Protein AF-A0ABD4KVL2-F1 (afdb_monomer_lite)

Structure (mmCIF, N/CA/C/O backbone):
data_AF-A0ABD4KVL2-F1
#
_entry.id   AF-A0ABD4KVL2-F1
#
loop_
_atom_site.group_PDB
_atom_site.id
_atom_site.type_symbol
_atom_site.label_atom_id
_atom_site.label_alt_id
_atom_site.label_comp_id
_atom_site.label_asym_id
_atom_site.label_entity_id
_atom_site.label_seq_id
_atom_site.pdbx_PDB_ins_code
_atom_site.Cartn_x
_atom_site.Cartn_y
_atom_site.Cartn_z
_atom_site.occupancy
_atom_site.B_iso_or_equiv
_atom_site.auth_seq_id
_atom_site.auth_comp_id
_atom_site.auth_asym_id
_atom_site.auth_atom_id
_atom_site.pdbx_PDB_model_num
ATOM 1 N N . MET A 1 1 ? -10.408 48.668 -53.220 1.00 40.28 1 MET A N 1
ATOM 2 C CA . MET A 1 1 ? -10.417 47.222 -53.522 1.00 40.28 1 MET A CA 1
ATOM 3 C C . MET A 1 1 ? -8.979 46.794 -53.749 1.00 40.28 1 MET A C 1
ATOM 5 O O . MET A 1 1 ? -8.400 47.205 -54.739 1.00 40.28 1 MET A O 1
ATOM 9 N N . LYS A 1 2 ? -8.361 46.099 -52.788 1.00 36.41 2 LYS A N 1
ATOM 10 C CA . LYS A 1 2 ? -7.059 45.451 -52.991 1.00 36.41 2 LYS A CA 1
ATOM 11 C C . LYS A 1 2 ? -7.336 43.963 -53.120 1.00 36.41 2 LYS A C 1
ATOM 13 O O . LYS A 1 2 ? -7.970 43.398 -52.228 1.00 36.41 2 LYS A O 1
ATOM 18 N N . ASP A 1 3 ? -6.934 43.401 -54.252 1.00 40.25 3 ASP A N 1
ATOM 19 C CA . ASP A 1 3 ? -7.130 42.008 -54.626 1.00 40.25 3 ASP A CA 1
ATOM 20 C C . ASP A 1 3 ? -6.693 41.076 -53.499 1.00 40.25 3 ASP A C 1
ATOM 22 O O . ASP A 1 3 ? -5.506 40.916 -53.206 1.00 40.25 3 ASP A O 1
ATOM 26 N N . LYS A 1 4 ? -7.679 40.466 -52.835 1.00 41.81 4 LYS A N 1
ATOM 27 C CA . LYS A 1 4 ? -7.429 39.326 -51.962 1.00 41.81 4 LYS A CA 1
ATOM 28 C C . LYS A 1 4 ? -6.993 38.189 -52.870 1.00 41.81 4 LYS A C 1
ATOM 30 O O . LYS A 1 4 ? -7.798 37.653 -53.629 1.00 41.81 4 LYS A O 1
ATOM 35 N N . ASN A 1 5 ? -5.704 37.883 -52.796 1.00 44.03 5 ASN A N 1
ATOM 36 C CA . ASN A 1 5 ? -5.061 36.757 -53.447 1.00 44.03 5 ASN A CA 1
ATOM 37 C C . ASN A 1 5 ? -5.978 35.523 -53.327 1.00 44.03 5 ASN A C 1
ATOM 39 O O . ASN A 1 5 ? -6.292 35.088 -52.215 1.00 44.03 5 ASN A O 1
ATOM 43 N N . LYS A 1 6 ? -6.470 35.004 -54.462 1.00 45.00 6 LYS A N 1
ATOM 44 C CA . LYS A 1 6 ? -7.486 33.929 -54.530 1.00 45.00 6 LYS A CA 1
ATOM 45 C C . LYS A 1 6 ? -7.028 32.597 -53.908 1.00 45.00 6 LYS A C 1
ATOM 47 O O . LYS A 1 6 ? -7.832 31.680 -53.804 1.00 45.00 6 LYS A O 1
ATOM 52 N N . ASN A 1 7 ? -5.788 32.530 -53.427 1.00 45.75 7 ASN A N 1
ATOM 53 C CA . ASN A 1 7 ? -5.167 31.354 -52.823 1.00 45.75 7 ASN A CA 1
ATOM 54 C C . ASN A 1 7 ? -5.119 31.386 -51.282 1.00 45.75 7 ASN A C 1
ATOM 56 O O . ASN A 1 7 ? -4.574 30.475 -50.674 1.00 45.75 7 ASN A O 1
ATOM 60 N N . TRP A 1 8 ? -5.707 32.380 -50.606 1.00 49.72 8 TRP A N 1
ATOM 61 C CA . TRP A 1 8 ? -5.653 32.406 -49.131 1.00 49.72 8 TRP A CA 1
ATOM 62 C C . TRP A 1 8 ? -6.393 31.222 -48.474 1.00 49.72 8 TRP A C 1
ATOM 64 O O . TRP A 1 8 ? -6.083 30.843 -47.352 1.00 49.72 8 TRP A O 1
ATOM 74 N N . LEU A 1 9 ? -7.358 30.618 -49.179 1.00 40.53 9 LEU A N 1
ATOM 75 C CA . LEU A 1 9 ? -8.073 29.415 -48.739 1.00 40.53 9 LEU A CA 1
ATOM 76 C C . LEU A 1 9 ? -7.279 28.118 -48.970 1.00 40.53 9 LEU A C 1
ATOM 78 O O . LEU A 1 9 ? -7.501 27.155 -48.241 1.00 40.53 9 LEU A O 1
ATOM 82 N N . SER A 1 10 ? -6.344 28.076 -49.930 1.00 48.00 10 SER A N 1
ATOM 83 C CA . SER A 1 10 ? -5.487 26.896 -50.138 1.00 48.00 10 SER A CA 1
ATOM 84 C C . SER A 1 10 ? -4.435 26.733 -49.040 1.00 48.00 10 SER A C 1
ATOM 86 O O . SER A 1 10 ? -4.035 25.609 -48.758 1.00 48.00 10 SER A O 1
ATOM 88 N N . ASP A 1 11 ? -4.066 27.816 -48.351 1.00 47.06 11 ASP A N 1
ATOM 89 C CA . ASP A 1 11 ? -3.143 27.775 -47.206 1.00 47.06 11 ASP A CA 1
ATOM 90 C C . ASP A 1 11 ? -3.775 27.135 -45.950 1.00 47.06 11 ASP A C 1
ATOM 92 O O . ASP A 1 11 ? -3.063 26.697 -45.046 1.00 47.06 11 ASP A O 1
ATOM 96 N N . TYR A 1 12 ? -5.112 27.050 -45.905 1.00 44.47 12 TYR A N 1
ATOM 97 C CA . TYR A 1 12 ? -5.891 26.396 -44.844 1.00 44.47 12 TYR A CA 1
ATOM 98 C C . TYR A 1 12 ? -6.388 24.995 -45.222 1.00 44.47 12 TYR A C 1
ATOM 100 O O . TYR A 1 12 ? -7.012 24.324 -44.394 1.00 44.47 12 TYR A O 1
ATOM 108 N N . ALA A 1 13 ? -6.127 24.531 -46.448 1.00 35.69 13 ALA A N 1
ATOM 109 C CA . ALA A 1 13 ? -6.418 23.154 -46.805 1.00 35.69 13 ALA A CA 1
ATOM 110 C C . ALA A 1 13 ? -5.503 22.227 -45.979 1.00 35.69 13 ALA A C 1
ATOM 112 O O . ALA A 1 13 ? -4.292 22.468 -45.920 1.00 35.69 13 ALA A O 1
ATOM 113 N N . PRO A 1 14 ? -6.028 21.172 -45.322 1.00 39.22 14 PRO A N 1
ATOM 114 C CA . PRO A 1 14 ? -5.172 20.133 -44.764 1.00 39.22 14 PRO A CA 1
ATOM 115 C C . PRO A 1 14 ? -4.263 19.653 -45.891 1.00 39.22 14 PRO A C 1
ATOM 117 O O . PRO A 1 14 ? -4.769 19.328 -46.965 1.00 39.22 14 PRO A O 1
ATOM 120 N N . ALA A 1 15 ? -2.945 19.710 -45.656 1.00 41.28 15 ALA A N 1
ATOM 121 C CA . ALA A 1 15 ? -1.918 19.399 -46.646 1.00 41.28 15 ALA A CA 1
ATOM 122 C C . ALA A 1 15 ? -2.382 18.230 -47.513 1.00 41.28 15 ALA A C 1
ATOM 124 O O . ALA A 1 15 ? -2.707 17.179 -46.951 1.00 41.28 15 ALA A O 1
ATOM 125 N N . GLU A 1 16 ? -2.463 18.462 -48.831 1.00 36.56 16 GLU A N 1
ATOM 126 C CA . GLU A 1 16 ? -2.794 17.446 -49.828 1.00 36.56 16 GLU A CA 1
ATOM 127 C C . GLU A 1 16 ? -2.220 16.115 -49.365 1.00 36.56 16 GLU A C 1
ATOM 129 O O . GLU A 1 16 ? -1.016 16.022 -49.095 1.00 36.56 16 GLU A O 1
ATOM 134 N N . ILE A 1 17 ? -3.110 15.132 -49.183 1.00 43.25 17 ILE A N 1
ATOM 135 C CA . ILE A 1 17 ? -2.768 13.752 -48.847 1.00 43.25 17 ILE A CA 1
ATOM 136 C C . ILE A 1 17 ? -1.570 13.415 -49.718 1.00 43.25 17 ILE A C 1
ATOM 138 O O . ILE A 1 17 ? -1.704 13.396 -50.943 1.00 43.25 17 ILE A O 1
ATOM 142 N N . ALA A 1 18 ? -0.395 13.284 -49.091 1.00 40.66 18 ALA A N 1
ATOM 143 C CA . ALA A 1 18 ? 0.851 13.133 -49.820 1.00 40.66 18 ALA A CA 1
ATOM 144 C C . ALA A 1 18 ? 0.616 12.034 -50.859 1.00 40.66 18 ALA A C 1
ATOM 146 O O . ALA A 1 18 ? 0.200 10.943 -50.453 1.00 40.66 18 ALA A O 1
ATOM 147 N N . PRO A 1 19 ? 0.789 12.302 -52.170 1.00 41.38 19 PRO A N 1
ATOM 148 C CA . PRO A 1 19 ? 0.577 11.266 -53.161 1.00 41.38 19 PRO A CA 1
ATOM 149 C C . PRO A 1 19 ? 1.450 10.095 -52.733 1.00 41.38 19 PRO A C 1
ATOM 151 O O . PRO A 1 19 ? 2.642 10.286 -52.463 1.00 41.38 19 PRO A O 1
ATOM 154 N N . LEU A 1 20 ? 0.821 8.928 -52.558 1.00 45.50 20 LEU A N 1
ATOM 155 C CA . LEU A 1 20 ? 1.486 7.664 -52.275 1.00 45.50 20 LEU A CA 1
ATOM 156 C C . LEU A 1 20 ? 2.546 7.489 -53.356 1.00 45.50 20 LEU A C 1
ATOM 158 O O . LEU A 1 20 ? 2.253 7.055 -54.466 1.00 45.50 20 LEU A O 1
ATOM 162 N N . ASN A 1 21 ? 3.769 7.922 -53.057 1.00 49.47 21 ASN A N 1
ATOM 163 C CA . ASN A 1 21 ? 4.871 7.803 -53.987 1.00 49.47 21 ASN A CA 1
ATOM 164 C C . ASN A 1 21 ? 5.046 6.298 -54.196 1.00 49.47 21 ASN A C 1
ATOM 166 O O . ASN A 1 21 ? 5.280 5.565 -53.225 1.00 49.47 21 ASN A O 1
ATOM 170 N N . SER A 1 22 ? 4.871 5.838 -55.434 1.00 60.34 22 SER A N 1
ATOM 171 C CA . SER A 1 22 ? 4.988 4.424 -55.802 1.00 60.34 22 SER A CA 1
ATOM 172 C C . SER A 1 22 ? 6.395 3.878 -55.550 1.00 60.34 22 SER A C 1
ATOM 174 O O . SER A 1 22 ? 6.565 2.671 -55.438 1.00 60.34 22 SER A O 1
ATOM 176 N N . ASP A 1 23 ? 7.386 4.761 -55.398 1.00 78.19 23 ASP A N 1
ATOM 177 C CA . ASP A 1 23 ? 8.766 4.424 -55.058 1.00 78.19 23 ASP A CA 1
ATOM 178 C C . ASP A 1 23 ? 8.868 3.755 -53.671 1.00 78.19 23 ASP A C 1
ATOM 180 O O . ASP A 1 23 ? 8.728 4.450 -52.660 1.00 78.19 23 ASP A O 1
ATOM 184 N N . PRO A 1 24 ? 9.169 2.447 -53.570 1.00 80.94 24 PRO A N 1
ATOM 185 C CA . PRO A 1 24 ? 9.245 1.725 -52.298 1.00 80.94 24 PRO A CA 1
ATOM 186 C C . PRO A 1 24 ? 10.409 2.170 -51.396 1.00 80.94 24 PRO A C 1
ATOM 188 O O . PRO A 1 24 ? 10.476 1.741 -50.247 1.00 80.94 24 PRO A O 1
ATOM 191 N N . THR A 1 25 ? 11.299 3.041 -51.879 1.00 86.56 25 THR A N 1
ATOM 192 C CA . THR A 1 25 ? 12.547 3.424 -51.202 1.00 86.56 25 THR A CA 1
ATOM 193 C C . THR A 1 25 ? 12.497 4.804 -50.545 1.00 86.56 25 THR A C 1
ATOM 195 O O . THR A 1 25 ? 13.393 5.154 -49.774 1.00 86.56 25 THR A O 1
ATOM 198 N N . THR A 1 26 ? 11.429 5.572 -50.785 1.00 88.50 26 THR A N 1
ATOM 199 C CA . THR A 1 26 ? 11.262 6.921 -50.234 1.00 88.50 26 THR A CA 1
ATOM 200 C C . THR A 1 26 ? 9.885 7.108 -49.600 1.00 88.50 26 THR A C 1
ATOM 202 O O . THR A 1 26 ? 8.859 6.766 -50.190 1.00 88.50 26 THR A O 1
ATOM 205 N N . ALA A 1 27 ? 9.842 7.721 -48.414 1.00 87.44 27 ALA A N 1
ATOM 206 C CA . ALA A 1 27 ? 8.618 8.185 -47.761 1.00 87.44 27 ALA A CA 1
ATOM 207 C C . ALA A 1 27 ? 8.634 9.710 -47.584 1.00 87.44 27 ALA A C 1
ATOM 209 O O . ALA A 1 27 ? 9.596 10.272 -47.062 1.00 87.44 27 ALA A O 1
ATOM 210 N N . ARG A 1 28 ? 7.541 10.374 -47.981 1.00 85.56 28 ARG A N 1
ATOM 211 C CA . ARG A 1 28 ? 7.316 11.810 -47.749 1.00 85.56 28 ARG A CA 1
ATOM 212 C C . ARG A 1 28 ? 6.585 11.983 -46.420 1.00 85.56 28 ARG A C 1
ATOM 214 O O . ARG A 1 28 ? 5.489 11.454 -46.251 1.00 85.56 28 ARG A O 1
ATOM 221 N N . ILE A 1 29 ? 7.179 12.707 -45.478 1.00 83.62 29 ILE A N 1
ATOM 222 C CA . ILE A 1 29 ? 6.682 12.834 -44.105 1.00 83.62 29 ILE A CA 1
ATOM 223 C C . ILE A 1 29 ? 6.407 14.303 -43.803 1.00 83.62 29 ILE A C 1
ATOM 225 O O . ILE A 1 29 ? 7.317 15.129 -43.781 1.00 83.62 29 ILE A O 1
ATOM 229 N N . SER A 1 30 ? 5.147 14.635 -43.524 1.00 79.38 30 SER A N 1
ATOM 230 C CA . SER A 1 30 ? 4.781 15.973 -43.056 1.00 79.38 30 SER A CA 1
ATOM 231 C C . SER A 1 30 ? 5.155 16.144 -41.579 1.00 79.38 30 SER A C 1
ATOM 233 O O . SER A 1 30 ? 4.677 15.406 -40.714 1.00 79.38 30 SER A O 1
ATOM 235 N N . ILE A 1 31 ? 5.985 17.140 -41.285 1.00 79.62 31 ILE A N 1
ATOM 236 C CA . ILE A 1 31 ? 6.441 17.532 -39.948 1.00 79.62 31 ILE A CA 1
ATOM 237 C C . ILE A 1 31 ? 6.128 19.009 -39.683 1.00 79.62 31 ILE A C 1
ATOM 239 O O . ILE A 1 31 ? 5.823 19.759 -40.603 1.00 79.62 31 ILE A O 1
ATOM 243 N N . LEU A 1 32 ? 6.229 19.464 -38.433 1.00 77.75 32 LEU A N 1
ATOM 244 C CA . LEU A 1 32 ? 6.150 20.896 -38.112 1.00 77.75 32 LEU A CA 1
ATOM 245 C C . LEU A 1 32 ? 7.539 21.542 -38.133 1.00 77.75 32 LEU A C 1
ATOM 247 O O . LEU A 1 32 ? 8.518 20.978 -37.631 1.00 77.75 32 LEU A O 1
ATOM 251 N N . SER A 1 33 ? 7.605 22.752 -38.683 1.00 71.38 33 SER A N 1
ATOM 252 C CA . SER A 1 33 ? 8.800 23.592 -38.668 1.00 71.38 33 SER A CA 1
ATOM 253 C C . SER A 1 33 ? 9.240 23.941 -37.241 1.00 71.38 33 SER A C 1
ATOM 255 O O . SER A 1 33 ? 8.451 23.988 -36.293 1.00 71.38 33 SER A O 1
ATOM 257 N N . SER A 1 34 ? 10.541 24.165 -37.079 1.00 62.38 34 SER A N 1
ATOM 258 C CA . SER A 1 34 ? 11.163 24.533 -35.808 1.00 62.38 34 SER A CA 1
ATOM 259 C C . SER A 1 34 ? 11.034 26.037 -35.543 1.00 62.38 34 SER A C 1
ATOM 261 O O . SER A 1 34 ? 12.018 26.762 -35.653 1.00 62.38 34 SER A O 1
ATOM 263 N N . HIS A 1 35 ? 9.831 26.501 -35.204 1.00 68.88 35 HIS A N 1
ATOM 264 C CA . HIS A 1 35 ? 9.608 27.849 -34.665 1.00 68.88 35 HIS A CA 1
ATOM 265 C C . HIS A 1 35 ? 9.367 27.790 -33.149 1.00 68.88 35 HIS A C 1
ATOM 267 O O . HIS A 1 35 ? 8.830 26.803 -32.631 1.00 68.88 35 HIS A O 1
ATOM 273 N N . SER A 1 36 ? 9.812 28.829 -32.432 1.00 56.66 36 SER A N 1
ATOM 274 C CA . SER A 1 36 ? 9.746 28.919 -30.965 1.00 56.66 36 SER A CA 1
ATOM 275 C C . SER A 1 36 ? 8.317 29.113 -30.454 1.00 56.66 36 SER A C 1
ATOM 277 O O . SER A 1 36 ? 7.959 28.557 -29.416 1.00 56.66 36 SER A O 1
ATOM 279 N N . ARG A 1 37 ? 7.482 29.841 -31.200 1.00 57.03 37 ARG A N 1
ATOM 280 C CA . ARG A 1 37 ? 6.054 30.019 -30.918 1.00 57.03 37 ARG A CA 1
ATOM 281 C C . ARG A 1 37 ? 5.233 28.984 -31.678 1.00 57.03 37 ARG A C 1
ATOM 283 O O . ARG A 1 37 ? 5.573 28.607 -32.794 1.00 57.03 37 ARG A O 1
ATOM 290 N N . ILE A 1 38 ? 4.163 28.497 -31.050 1.00 60.09 38 ILE A N 1
ATOM 291 C CA . ILE A 1 38 ? 3.288 27.459 -31.620 1.00 60.09 38 ILE A CA 1
ATOM 292 C C . ILE A 1 38 ? 2.545 27.985 -32.856 1.00 60.09 38 ILE A C 1
ATOM 294 O O . ILE A 1 38 ? 2.398 27.244 -33.822 1.00 60.09 38 ILE A O 1
ATOM 298 N N . GLU A 1 39 ? 2.156 29.260 -32.835 1.00 63.53 39 GLU A N 1
ATOM 299 C CA . GLU A 1 39 ? 1.410 29.949 -33.899 1.00 63.53 39 GLU A CA 1
ATOM 300 C C . GLU A 1 39 ? 2.209 30.085 -35.207 1.00 63.53 39 GLU A C 1
ATOM 302 O O . GLU A 1 39 ? 1.628 30.069 -36.286 1.00 63.53 39 GLU A O 1
ATOM 307 N N . ASP A 1 40 ? 3.543 30.107 -35.124 1.00 62.12 40 ASP A N 1
ATOM 308 C CA . ASP A 1 40 ? 4.442 30.262 -36.276 1.00 62.12 40 ASP A CA 1
ATOM 309 C C . ASP A 1 40 ? 4.846 28.9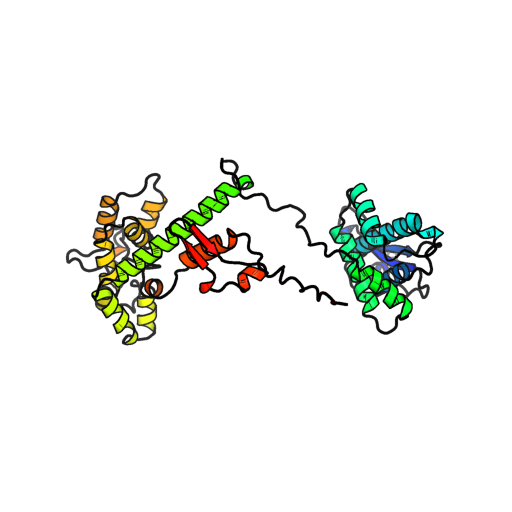11 -36.908 1.00 62.12 40 ASP A C 1
ATOM 311 O O . ASP A 1 40 ? 5.628 28.849 -37.864 1.00 62.12 40 ASP A O 1
ATOM 315 N N . LYS A 1 41 ? 4.367 27.780 -36.368 1.00 68.38 41 LYS A N 1
ATOM 316 C CA . LYS A 1 41 ? 4.760 26.449 -36.850 1.00 68.38 41 LYS A CA 1
ATOM 317 C C . LYS A 1 41 ? 4.016 26.078 -38.130 1.00 68.38 41 LYS A C 1
ATOM 319 O O . LYS A 1 41 ? 2.917 25.541 -38.102 1.00 68.38 41 LYS A O 1
ATOM 324 N N . VAL A 1 42 ? 4.690 26.254 -39.260 1.00 72.06 42 VAL A N 1
ATOM 325 C CA . VAL A 1 42 ? 4.240 25.786 -40.581 1.00 72.06 42 VAL A CA 1
ATOM 326 C C . VAL A 1 42 ? 4.571 24.303 -40.794 1.00 72.06 42 VAL A C 1
ATOM 328 O O . VAL A 1 42 ? 5.638 23.842 -40.372 1.00 72.06 42 VAL A O 1
ATOM 331 N N . THR A 1 43 ? 3.692 23.565 -41.475 1.00 73.06 43 THR A N 1
ATOM 332 C CA . THR A 1 43 ? 3.939 22.186 -41.931 1.00 73.06 43 THR A CA 1
ATOM 333 C C . THR A 1 43 ? 5.014 22.161 -43.026 1.00 73.06 43 THR A C 1
ATOM 335 O O . THR A 1 43 ? 4.919 22.877 -44.016 1.00 73.06 43 THR A O 1
ATOM 338 N N . ARG A 1 44 ? 6.039 21.320 -42.867 1.00 77.75 44 ARG A N 1
ATOM 339 C CA . ARG A 1 44 ? 7.097 21.040 -43.851 1.00 77.75 44 ARG A CA 1
ATOM 340 C C . ARG A 1 44 ? 7.061 19.571 -44.246 1.00 77.75 44 ARG A C 1
ATOM 342 O O . ARG A 1 44 ? 6.679 18.733 -43.437 1.00 77.75 44 ARG A O 1
ATOM 349 N N . VAL A 1 45 ? 7.471 19.254 -45.468 1.00 80.19 45 VAL A N 1
ATOM 350 C CA . VAL A 1 45 ? 7.590 17.869 -45.938 1.00 80.19 45 VAL A CA 1
ATOM 351 C C . VAL A 1 45 ? 9.065 17.494 -45.974 1.00 80.19 45 VAL A C 1
ATOM 353 O O . VAL A 1 45 ? 9.838 18.129 -46.683 1.00 80.19 45 VAL A O 1
ATOM 356 N N . GLU A 1 46 ? 9.437 16.474 -45.209 1.00 83.94 46 GLU A N 1
ATOM 357 C CA . GLU A 1 46 ? 10.763 15.851 -45.233 1.00 83.94 46 GLU A CA 1
ATOM 358 C C . GLU A 1 46 ? 10.702 14.534 -46.009 1.00 83.94 46 GLU A C 1
ATOM 360 O O . GLU A 1 46 ? 9.674 13.850 -46.007 1.00 83.94 46 GLU A O 1
ATOM 365 N N . ASN A 1 47 ? 11.808 14.158 -46.648 1.00 87.19 47 ASN A N 1
ATOM 366 C CA . ASN A 1 47 ? 11.914 12.898 -47.380 1.00 87.19 47 ASN A CA 1
ATOM 367 C C . ASN A 1 47 ? 12.823 11.939 -46.611 1.00 87.19 47 ASN A C 1
ATOM 369 O O . ASN A 1 47 ? 14.012 12.199 -46.440 1.00 87.19 47 ASN A O 1
ATOM 373 N N . LEU A 1 48 ? 12.264 10.816 -46.165 1.00 90.38 48 LEU A N 1
ATOM 374 C CA . LEU A 1 48 ? 13.040 9.698 -45.643 1.00 90.38 48 LEU A CA 1
ATOM 375 C C . LEU A 1 48 ? 13.364 8.757 -46.804 1.00 90.38 48 LEU A C 1
ATOM 377 O O . LEU A 1 48 ? 12.462 8.097 -47.318 1.00 90.38 48 LEU A O 1
ATOM 381 N N . THR A 1 49 ? 14.633 8.693 -47.198 1.00 91.62 49 THR A N 1
ATOM 382 C CA . THR A 1 49 ? 15.107 7.876 -48.325 1.00 91.62 49 THR A CA 1
ATOM 383 C C . THR A 1 49 ? 16.076 6.806 -47.836 1.00 91.62 49 THR A C 1
ATOM 385 O O . THR A 1 49 ? 16.944 7.081 -47.003 1.00 91.62 49 THR A O 1
ATOM 388 N N . ILE A 1 50 ? 15.928 5.580 -48.342 1.00 90.38 50 ILE A N 1
ATOM 389 C CA . ILE A 1 50 ? 16.859 4.486 -48.049 1.00 90.38 50 ILE A CA 1
ATOM 390 C C . ILE A 1 50 ? 18.231 4.809 -48.670 1.00 90.38 50 ILE A C 1
ATOM 392 O O . ILE A 1 50 ? 18.290 5.206 -49.835 1.00 90.38 50 ILE A O 1
ATOM 396 N N . PRO A 1 51 ? 19.346 4.627 -47.939 1.00 90.94 51 PRO A N 1
ATOM 397 C CA . PRO A 1 51 ? 20.684 4.802 -48.496 1.00 90.94 51 PRO A CA 1
ATOM 398 C C . PRO A 1 51 ? 20.898 3.936 -49.752 1.00 90.94 51 PRO A C 1
ATOM 400 O O . PRO A 1 51 ? 20.507 2.767 -49.736 1.00 90.94 51 PRO A O 1
ATOM 403 N N . PRO A 1 52 ? 21.565 4.433 -50.815 1.00 88.19 52 PRO A N 1
ATOM 404 C CA . PRO A 1 52 ? 21.691 3.707 -52.086 1.00 88.19 52 PRO A CA 1
ATOM 405 C C . PRO A 1 52 ? 22.284 2.302 -51.948 1.00 88.19 52 PRO A C 1
ATOM 407 O O . PRO A 1 52 ? 21.883 1.377 -52.650 1.00 88.19 52 PRO A O 1
ATOM 410 N N . LYS A 1 53 ? 23.219 2.124 -51.007 1.00 88.81 53 LYS A N 1
ATOM 411 C CA . LYS A 1 53 ? 23.864 0.835 -50.741 1.00 88.81 53 LYS A CA 1
ATOM 412 C C . LYS A 1 53 ? 22.923 -0.193 -50.107 1.00 88.81 53 LYS A C 1
ATOM 414 O O . LYS A 1 53 ? 23.164 -1.386 -50.231 1.00 88.81 53 LYS A O 1
ATOM 419 N N . LEU A 1 54 ? 21.854 0.259 -49.454 1.00 87.12 54 LEU A N 1
ATOM 420 C CA . LEU A 1 54 ? 20.896 -0.555 -48.702 1.00 87.12 54 LEU A CA 1
ATOM 421 C C . LEU A 1 54 ? 19.497 -0.538 -49.328 1.00 87.12 54 LEU A C 1
ATOM 423 O O . LEU A 1 54 ? 18.525 -0.867 -48.657 1.00 87.12 54 LEU A O 1
ATOM 427 N N . ILE A 1 55 ? 19.378 -0.151 -50.600 1.00 87.69 55 ILE A N 1
ATOM 428 C CA . ILE A 1 55 ? 18.089 0.071 -51.272 1.00 87.69 55 ILE A CA 1
ATOM 429 C C . ILE A 1 55 ? 17.171 -1.164 -51.272 1.00 87.69 55 ILE A C 1
ATOM 431 O O . ILE A 1 55 ? 15.952 -1.026 -51.217 1.00 87.69 55 ILE A O 1
ATOM 435 N N . ASN A 1 56 ? 17.767 -2.360 -51.252 1.00 84.44 56 ASN A N 1
ATOM 436 C CA . ASN A 1 56 ? 17.071 -3.649 -51.205 1.00 84.44 56 ASN A CA 1
ATOM 437 C C . ASN A 1 56 ? 17.045 -4.271 -49.799 1.00 84.44 56 ASN A C 1
ATOM 439 O O . ASN A 1 56 ? 16.643 -5.421 -49.646 1.00 84.44 56 ASN A O 1
ATOM 443 N N . ASP A 1 57 ? 17.511 -3.561 -48.770 1.00 86.69 57 ASP A N 1
ATOM 444 C CA . ASP A 1 57 ? 17.566 -4.105 -47.419 1.00 86.69 57 ASP A CA 1
ATOM 445 C C . ASP A 1 57 ? 16.142 -4.250 -46.832 1.00 86.69 57 ASP A C 1
ATOM 447 O O . ASP A 1 57 ? 15.420 -3.250 -46.714 1.00 86.69 57 ASP A O 1
ATOM 451 N N . PRO A 1 58 ? 15.722 -5.463 -46.414 1.00 87.12 58 PRO A N 1
ATOM 452 C CA . PRO A 1 58 ? 14.353 -5.691 -45.945 1.00 87.12 58 PRO A CA 1
ATOM 453 C C . PRO A 1 58 ? 13.976 -4.904 -44.685 1.00 87.12 58 PRO A C 1
ATOM 455 O O . PRO A 1 58 ? 12.806 -4.571 -44.494 1.00 87.12 58 PRO A O 1
ATOM 458 N N . LEU A 1 59 ? 14.946 -4.572 -43.823 1.00 88.62 59 LEU A N 1
ATOM 459 C CA . LEU A 1 59 ? 14.707 -3.750 -42.637 1.00 88.62 59 LEU A CA 1
ATOM 460 C C . LEU A 1 59 ? 14.437 -2.295 -43.041 1.00 88.62 59 LEU A C 1
ATOM 462 O O . LEU A 1 59 ? 13.493 -1.684 -42.538 1.00 88.62 59 LEU A O 1
ATOM 466 N N . CYS A 1 60 ? 15.223 -1.750 -43.970 1.00 90.00 60 CYS A N 1
ATOM 467 C CA . CYS A 1 60 ? 15.009 -0.404 -44.501 1.00 90.00 60 CYS A CA 1
ATOM 468 C C . CYS A 1 60 ? 13.659 -0.279 -45.225 1.00 90.00 60 CYS A C 1
ATOM 470 O O . CYS A 1 60 ? 12.903 0.662 -44.962 1.00 90.00 60 CYS A O 1
ATOM 472 N N . LEU A 1 61 ? 13.317 -1.261 -46.064 1.00 90.00 61 LEU A N 1
ATOM 473 C CA . LEU A 1 61 ? 12.033 -1.324 -46.769 1.00 90.00 61 LEU A CA 1
ATOM 474 C C . LEU A 1 61 ? 10.845 -1.422 -45.802 1.00 90.00 61 LEU A C 1
ATOM 476 O O . LEU A 1 61 ? 9.824 -0.760 -46.009 1.00 90.00 61 LEU A O 1
ATOM 480 N N . ALA A 1 62 ? 10.979 -2.182 -44.711 1.00 89.75 62 ALA A N 1
ATOM 481 C CA . ALA A 1 62 ? 9.947 -2.278 -43.681 1.00 89.75 62 ALA A CA 1
ATOM 482 C C . ALA A 1 62 ? 9.675 -0.932 -42.993 1.00 89.75 62 ALA A C 1
ATOM 484 O O . ALA A 1 62 ? 8.521 -0.567 -42.762 1.00 89.75 62 ALA A O 1
ATOM 485 N N . LEU A 1 63 ? 10.729 -0.162 -42.707 1.00 92.12 63 LEU A N 1
ATOM 486 C CA . LEU A 1 63 ? 10.611 1.156 -42.080 1.00 92.12 63 LEU A CA 1
ATOM 487 C C . LEU A 1 63 ? 9.977 2.190 -43.020 1.00 92.12 63 LEU A C 1
ATOM 489 O O . LEU A 1 63 ? 9.102 2.940 -42.585 1.00 92.12 63 LEU A O 1
ATOM 493 N N . ILE A 1 64 ? 10.349 2.196 -44.306 1.00 92.69 64 ILE A N 1
ATOM 494 C CA . ILE A 1 64 ? 9.688 3.044 -45.311 1.00 92.69 64 ILE A CA 1
ATOM 495 C C . ILE A 1 64 ? 8.215 2.665 -45.471 1.00 92.69 64 ILE A C 1
ATOM 497 O O . ILE A 1 64 ? 7.359 3.549 -45.496 1.00 92.69 64 ILE A O 1
ATOM 501 N N . SER A 1 65 ? 7.906 1.367 -45.521 1.00 89.50 65 SER A N 1
ATOM 502 C CA . SER A 1 65 ? 6.527 0.875 -45.632 1.00 89.50 65 SER A CA 1
ATOM 503 C C . SER A 1 65 ? 5.674 1.329 -44.448 1.00 89.50 65 SER A C 1
ATOM 505 O O . SER A 1 65 ? 4.564 1.819 -44.642 1.00 89.50 65 SER A O 1
ATOM 507 N N . TYR A 1 66 ? 6.215 1.262 -43.227 1.00 91.81 66 TYR A N 1
ATOM 508 C CA . TYR A 1 66 ? 5.540 1.789 -42.042 1.00 91.81 66 TYR A CA 1
ATOM 509 C C . TYR A 1 66 ? 5.303 3.301 -42.140 1.00 91.81 66 TYR A C 1
ATOM 511 O O . TYR A 1 66 ? 4.206 3.759 -41.835 1.00 91.81 66 TYR A O 1
ATOM 519 N N . CYS A 1 67 ? 6.269 4.087 -42.621 1.00 90.19 67 CYS A N 1
ATOM 520 C CA . CYS A 1 67 ? 6.092 5.533 -42.810 1.00 90.19 67 CYS A CA 1
ATOM 521 C C . CYS A 1 67 ? 5.003 5.901 -43.837 1.00 90.19 67 CYS A C 1
ATOM 523 O O . CYS A 1 67 ? 4.501 7.023 -43.810 1.00 90.19 67 CYS A O 1
ATOM 525 N N . LYS A 1 68 ? 4.630 4.976 -44.728 1.00 88.62 68 LYS A N 1
ATOM 526 C CA . LYS A 1 68 ? 3.532 5.141 -45.696 1.00 88.62 68 LYS A CA 1
ATOM 527 C C . LYS A 1 68 ? 2.184 4.615 -45.197 1.00 88.62 68 LYS A C 1
ATOM 529 O O . LYS A 1 68 ? 1.184 4.773 -45.889 1.00 88.62 68 LYS A O 1
ATOM 534 N N . SER A 1 69 ? 2.155 3.975 -44.031 1.00 87.75 69 SER A N 1
ATOM 535 C CA . SER A 1 69 ? 0.941 3.397 -43.457 1.00 87.75 69 SER A CA 1
ATOM 536 C C . SER A 1 69 ? -0.016 4.457 -42.915 1.00 87.75 69 SER A C 1
ATOM 538 O O . SER A 1 69 ? 0.404 5.521 -42.451 1.00 87.75 69 SER A O 1
ATOM 540 N N . GLU A 1 70 ? -1.307 4.129 -42.888 1.00 86.00 70 GLU A N 1
ATOM 541 C CA . GLU A 1 70 ? -2.328 4.945 -42.222 1.00 86.00 70 GLU A CA 1
ATOM 542 C C . GLU A 1 70 ? -2.009 5.149 -40.727 1.00 86.00 70 GLU A C 1
ATOM 544 O O . GLU A 1 70 ? -2.120 6.262 -40.206 1.00 86.00 70 GLU A O 1
ATOM 549 N N . ASP A 1 71 ? -1.485 4.116 -40.059 1.00 85.50 71 ASP A N 1
ATOM 550 C CA . ASP A 1 71 ? -1.067 4.151 -38.649 1.00 85.50 71 ASP A CA 1
ATOM 551 C C . ASP A 1 71 ? 0.035 5.173 -38.363 1.00 85.50 71 ASP A C 1
ATOM 553 O O . ASP A 1 71 ? 0.150 5.689 -37.247 1.00 85.50 71 ASP A O 1
ATOM 557 N N . PHE A 1 72 ? 0.895 5.446 -39.342 1.00 87.44 72 PHE A N 1
ATOM 558 C CA . PHE A 1 72 ? 1.916 6.478 -39.229 1.00 87.44 72 PHE A CA 1
ATOM 559 C C . PHE A 1 72 ? 1.371 7.852 -39.624 1.00 87.44 72 PHE A C 1
ATOM 561 O O . PHE A 1 72 ? 1.623 8.835 -38.923 1.00 87.44 72 PHE A O 1
ATOM 568 N N . LEU A 1 73 ? 0.621 7.932 -40.726 1.00 85.56 73 LEU A N 1
ATOM 569 C CA . LEU A 1 73 ? 0.107 9.193 -41.269 1.00 85.56 73 LEU A CA 1
ATOM 570 C C . LEU A 1 73 ? -0.933 9.858 -40.353 1.00 85.56 73 LEU A C 1
ATOM 572 O O . LEU A 1 73 ? -0.966 11.087 -40.280 1.00 85.56 73 LEU A O 1
ATOM 576 N N . SER A 1 74 ? -1.702 9.069 -39.598 1.00 82.94 74 SER A N 1
ATOM 577 C CA . SER A 1 74 ? -2.671 9.538 -38.594 1.00 82.94 74 SER A CA 1
ATOM 578 C C . SER A 1 74 ? -2.031 10.164 -37.344 1.00 82.94 74 SER A C 1
ATOM 580 O O . SER A 1 74 ? -2.715 10.792 -36.534 1.00 82.94 74 SER A O 1
ATOM 582 N N . GLN A 1 75 ? -0.714 10.035 -37.160 1.00 84.56 75 GLN A N 1
ATOM 583 C CA . GLN A 1 75 ? -0.035 10.540 -35.967 1.00 84.56 75 GLN A CA 1
ATOM 584 C C . GLN A 1 75 ? 0.189 12.054 -36.008 1.00 84.56 75 GLN A C 1
ATOM 586 O O . GLN A 1 75 ? 0.372 12.675 -37.062 1.00 84.56 75 GLN A O 1
ATOM 591 N N . SER A 1 76 ? 0.288 12.650 -34.812 1.00 82.12 76 SER A N 1
ATOM 592 C CA . SER A 1 76 ? 0.609 14.073 -34.681 1.00 82.12 76 SER A CA 1
ATOM 593 C C . SER A 1 76 ? 1.925 14.417 -35.410 1.00 82.12 76 SER A C 1
ATOM 595 O O . SER A 1 76 ? 2.871 13.618 -35.375 1.00 82.12 76 SER A O 1
ATOM 597 N N . PRO A 1 77 ? 2.044 15.600 -36.043 1.00 79.81 77 PRO A N 1
ATOM 598 C CA . PRO A 1 77 ? 3.256 15.986 -36.770 1.00 79.81 77 PRO A CA 1
ATOM 599 C C . PRO A 1 77 ? 4.541 15.934 -35.928 1.00 79.81 77 PRO A C 1
ATOM 601 O O . PRO A 1 77 ? 5.609 15.601 -36.437 1.00 79.81 77 PRO A O 1
ATOM 604 N N . ASN A 1 78 ? 4.450 16.226 -34.625 1.00 79.50 78 ASN A N 1
ATOM 605 C CA . ASN A 1 78 ? 5.592 16.141 -33.712 1.00 79.50 78 ASN A CA 1
ATOM 606 C C . ASN A 1 78 ? 6.022 14.685 -33.470 1.00 79.50 78 ASN A C 1
ATOM 608 O O . ASN A 1 78 ? 7.211 14.376 -33.441 1.00 79.50 78 ASN A O 1
ATOM 612 N N . THR A 1 79 ? 5.056 13.770 -33.352 1.00 83.50 79 THR A N 1
ATOM 613 C CA . THR A 1 79 ? 5.330 12.330 -33.262 1.00 83.50 79 THR A CA 1
ATOM 614 C C . THR A 1 79 ? 5.976 11.816 -34.548 1.00 83.50 79 THR A C 1
ATOM 616 O O . THR A 1 79 ? 6.979 11.105 -34.477 1.00 83.50 79 THR A O 1
ATOM 619 N N . ARG A 1 80 ? 5.457 12.222 -35.717 1.00 86.44 80 ARG A N 1
ATOM 620 C CA . ARG A 1 80 ? 6.032 11.873 -37.026 1.00 86.44 80 ARG A CA 1
ATOM 621 C C . ARG A 1 80 ? 7.468 12.374 -37.172 1.00 86.44 80 ARG A C 1
ATOM 623 O O . ARG A 1 80 ? 8.325 11.600 -37.587 1.00 86.44 80 ARG A O 1
ATOM 630 N N . LYS A 1 81 ? 7.756 13.604 -36.730 1.00 86.06 81 LYS A N 1
ATOM 631 C CA . LYS A 1 81 ? 9.117 14.164 -36.686 1.00 86.06 81 LYS A CA 1
ATOM 632 C C . LYS A 1 81 ? 10.066 13.333 -35.819 1.00 86.06 81 LYS A C 1
ATOM 634 O O . LYS A 1 81 ? 11.124 12.933 -36.284 1.00 86.06 81 LYS A O 1
ATOM 639 N N . ASN A 1 82 ? 9.666 13.001 -34.591 1.00 86.69 82 ASN A N 1
ATOM 640 C CA . ASN A 1 82 ? 10.502 12.190 -33.699 1.00 86.69 82 ASN A CA 1
ATOM 641 C C . ASN A 1 82 ? 10.812 10.805 -34.294 1.00 86.69 82 ASN A C 1
ATOM 643 O O . ASN A 1 82 ? 11.925 10.295 -34.158 1.00 86.69 82 ASN A O 1
ATOM 647 N N . LYS A 1 83 ? 9.830 10.186 -34.961 1.00 90.12 83 LYS A N 1
ATOM 648 C CA . LYS A 1 83 ? 10.019 8.900 -35.643 1.00 90.12 83 LYS A CA 1
ATOM 649 C C . LYS A 1 83 ? 10.924 9.030 -36.869 1.00 90.12 83 LYS A C 1
ATOM 651 O O . LYS A 1 83 ? 11.812 8.197 -37.024 1.00 90.12 83 LYS A O 1
ATOM 656 N N . TYR A 1 84 ? 10.750 10.082 -37.674 1.00 90.75 84 TYR A N 1
ATOM 657 C CA . TYR A 1 84 ? 11.655 10.426 -38.772 1.00 90.75 84 TYR A CA 1
ATOM 658 C C . TYR A 1 84 ? 13.099 10.528 -38.278 1.00 90.75 84 TYR A C 1
ATOM 660 O O . TYR A 1 84 ? 13.957 9.809 -38.778 1.00 90.75 84 TYR A O 1
ATOM 668 N N . ASP A 1 85 ? 13.354 11.304 -37.222 1.00 89.69 85 ASP A N 1
ATOM 669 C CA . ASP A 1 85 ? 14.699 11.459 -36.663 1.00 89.69 85 ASP A CA 1
ATOM 670 C C . ASP A 1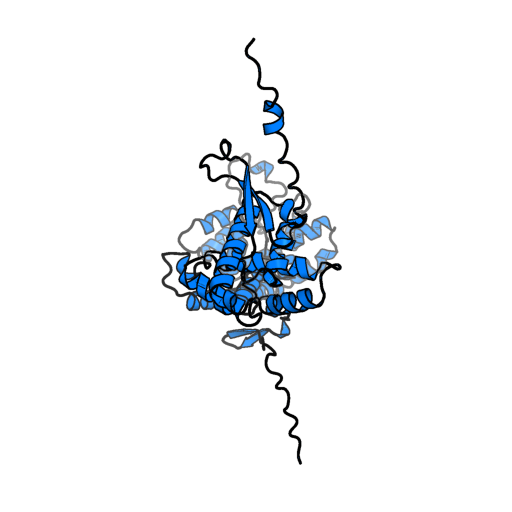 85 ? 15.288 10.111 -36.219 1.00 89.69 85 ASP A C 1
ATOM 672 O O . ASP A 1 85 ? 16.473 9.836 -36.421 1.00 89.69 85 ASP A O 1
ATOM 676 N N . HIS A 1 86 ? 14.479 9.234 -35.616 1.00 90.12 86 HIS A N 1
ATOM 677 C CA . HIS A 1 86 ? 14.919 7.895 -35.222 1.00 90.12 86 HIS A CA 1
ATOM 678 C C . HIS A 1 86 ? 15.268 7.005 -36.423 1.00 90.12 86 HIS A C 1
ATOM 680 O O . HIS A 1 86 ? 16.308 6.345 -36.389 1.00 90.12 86 HIS A O 1
ATOM 686 N N . PHE A 1 87 ? 14.450 6.999 -37.477 1.00 92.56 87 PHE A N 1
ATOM 687 C CA . PHE A 1 87 ? 14.702 6.195 -38.675 1.00 92.56 87 PHE A CA 1
ATOM 688 C C . PHE A 1 87 ? 15.870 6.737 -39.502 1.00 92.56 87 PHE A C 1
ATOM 690 O O . PHE A 1 87 ? 16.748 5.961 -39.868 1.00 92.56 87 PHE A O 1
ATOM 697 N N . SER A 1 88 ? 15.968 8.054 -39.690 1.00 91.31 88 SER A N 1
ATOM 698 C CA . SER A 1 88 ? 17.100 8.700 -40.368 1.00 91.31 88 SER A CA 1
ATOM 699 C C . SER A 1 88 ? 18.426 8.386 -39.674 1.00 91.31 88 SER A C 1
ATOM 701 O O . SER A 1 88 ? 19.399 7.996 -40.316 1.00 91.31 88 SER A O 1
ATOM 703 N N . ASN A 1 89 ? 18.470 8.468 -38.339 1.00 90.25 89 ASN A N 1
ATOM 704 C CA . ASN A 1 89 ? 19.670 8.105 -37.579 1.00 90.25 89 ASN A CA 1
ATOM 705 C C . ASN A 1 89 ? 20.013 6.611 -37.677 1.00 90.25 89 ASN A C 1
ATOM 707 O O . ASN A 1 89 ? 21.189 6.252 -37.604 1.00 90.25 89 ASN A O 1
ATOM 711 N N . LEU A 1 90 ? 19.012 5.734 -37.792 1.00 90.19 90 LEU A N 1
ATOM 712 C CA . LEU A 1 90 ? 19.246 4.311 -38.027 1.00 90.19 90 LEU A CA 1
ATOM 713 C C . LEU A 1 90 ? 19.800 4.074 -39.435 1.00 90.19 90 LEU A C 1
ATOM 715 O O . LEU A 1 90 ? 20.792 3.368 -39.560 1.00 90.19 90 LEU A O 1
ATOM 719 N N . PHE A 1 91 ? 19.238 4.697 -40.471 1.00 92.00 91 PHE A N 1
ATOM 720 C CA . PHE A 1 91 ? 19.729 4.575 -41.849 1.00 92.00 91 PHE A CA 1
ATOM 721 C C . PHE A 1 91 ? 21.178 5.040 -41.989 1.00 92.00 91 PHE A C 1
ATOM 723 O O . PHE A 1 91 ? 21.989 4.321 -42.565 1.00 92.00 91 PHE A O 1
ATOM 730 N N . LEU A 1 92 ? 21.537 6.173 -41.378 1.00 90.62 92 LEU A N 1
ATOM 731 C CA . LEU A 1 92 ? 22.924 6.652 -41.342 1.00 90.62 92 LEU A CA 1
ATOM 732 C C . LEU A 1 92 ? 23.871 5.664 -40.650 1.00 90.62 92 LEU A C 1
ATOM 734 O O . LEU A 1 92 ? 25.020 5.502 -41.057 1.00 90.62 92 LEU A O 1
ATOM 738 N N . PHE A 1 93 ? 23.409 5.011 -39.582 1.00 89.69 93 PHE A N 1
ATOM 739 C CA . PHE A 1 93 ? 24.191 3.980 -38.909 1.00 89.69 93 PHE A CA 1
ATOM 740 C C . PHE A 1 93 ? 24.346 2.730 -39.784 1.00 89.69 93 PHE A C 1
ATOM 742 O O . PHE A 1 93 ? 25.458 2.225 -39.924 1.00 89.69 93 PHE A O 1
ATOM 749 N N . LEU A 1 94 ? 23.254 2.252 -40.384 1.00 89.38 94 LEU A N 1
ATOM 750 C CA . LEU A 1 94 ? 23.265 1.055 -41.215 1.00 89.38 94 LEU A CA 1
ATOM 751 C C . LEU A 1 94 ? 24.150 1.244 -42.447 1.00 89.38 94 LEU A C 1
ATOM 753 O O . LEU A 1 94 ? 24.955 0.368 -42.737 1.00 89.38 94 LEU A O 1
ATOM 757 N N . ASP A 1 95 ? 24.064 2.388 -43.125 1.00 89.44 95 ASP A N 1
ATOM 758 C CA . ASP A 1 95 ? 24.894 2.677 -44.300 1.00 89.44 95 ASP A CA 1
ATOM 759 C C . ASP A 1 95 ? 26.385 2.705 -43.944 1.00 89.44 95 ASP A C 1
ATOM 761 O O . ASP A 1 95 ? 27.213 2.098 -44.621 1.00 89.44 95 ASP A O 1
ATOM 765 N N . LYS A 1 96 ? 26.726 3.324 -42.807 1.00 89.19 96 LYS A N 1
ATOM 766 C CA . LYS A 1 96 ? 28.110 3.408 -42.334 1.00 89.19 96 LYS A CA 1
ATOM 767 C C . LYS A 1 96 ? 28.709 2.047 -41.960 1.00 89.19 96 LYS A C 1
ATOM 769 O O . LYS A 1 96 ? 29.903 1.846 -42.163 1.00 89.19 96 LYS A O 1
ATOM 774 N N . HIS A 1 97 ? 27.927 1.163 -41.343 1.00 84.75 97 HIS A N 1
ATOM 775 C CA . HIS A 1 97 ? 28.440 -0.075 -40.741 1.00 84.75 97 HIS A CA 1
ATOM 776 C C . HIS A 1 97 ? 28.182 -1.333 -41.576 1.00 84.75 97 HIS A C 1
ATOM 778 O O . HIS A 1 97 ? 28.966 -2.275 -41.493 1.00 84.75 97 HIS A O 1
ATOM 784 N N . TYR A 1 98 ? 27.114 -1.338 -42.374 1.00 84.88 98 TYR A N 1
ATOM 785 C CA . TYR A 1 98 ? 26.664 -2.489 -43.161 1.00 84.88 98 TYR A CA 1
ATOM 786 C C . TYR A 1 98 ? 26.437 -2.167 -44.650 1.00 84.88 98 TYR A C 1
ATOM 788 O O . TYR A 1 98 ? 26.008 -3.033 -45.414 1.00 84.88 98 TYR A O 1
ATOM 796 N N . GLY A 1 99 ? 26.690 -0.926 -45.086 1.00 82.56 99 GLY A N 1
ATOM 797 C CA . GLY A 1 99 ? 26.441 -0.502 -46.465 1.00 82.56 99 GLY A CA 1
ATOM 798 C C . GLY A 1 99 ? 27.265 -1.279 -47.495 1.00 82.56 99 GLY A C 1
ATOM 799 O O . GLY A 1 99 ? 26.742 -1.637 -48.545 1.00 82.56 99 GLY A O 1
ATOM 800 N N . GLU A 1 100 ? 28.525 -1.615 -47.203 1.00 84.50 100 GLU A N 1
ATOM 801 C CA . GLU A 1 100 ? 29.378 -2.372 -48.140 1.00 84.50 100 GLU A CA 1
ATOM 802 C C . GLU A 1 100 ? 28.877 -3.804 -48.372 1.00 84.50 100 GLU A C 1
ATOM 804 O O . GLU A 1 100 ? 28.967 -4.335 -49.477 1.00 84.50 100 GLU A O 1
ATOM 809 N N . GLN A 1 101 ? 28.265 -4.410 -47.354 1.00 81.44 101 GLN A N 1
ATOM 810 C CA . GLN A 1 101 ? 27.626 -5.723 -47.433 1.00 81.44 101 GLN A CA 1
ATOM 811 C C . GLN A 1 101 ? 26.285 -5.675 -48.186 1.00 81.44 101 GLN A C 1
ATOM 813 O O . GLN A 1 101 ? 25.667 -6.717 -48.401 1.00 81.44 101 GLN A O 1
ATOM 818 N N . ARG A 1 102 ? 25.831 -4.470 -48.573 1.00 79.38 102 ARG A N 1
ATOM 819 C CA . ARG A 1 102 ? 24.549 -4.156 -49.233 1.00 79.38 102 ARG A CA 1
ATOM 820 C C . ARG A 1 102 ? 23.306 -4.626 -48.486 1.00 79.38 102 ARG A C 1
ATOM 822 O O . ARG A 1 102 ? 22.198 -4.618 -49.019 1.00 79.38 102 ARG A O 1
ATOM 829 N N . MET A 1 103 ? 23.501 -5.073 -47.256 1.00 76.25 103 MET A N 1
ATOM 830 C CA . MET A 1 103 ? 22.510 -5.793 -46.495 1.00 76.25 103 MET A CA 1
ATOM 831 C C . MET A 1 103 ? 22.931 -5.808 -45.033 1.00 76.25 103 MET A C 1
ATOM 833 O O . MET A 1 103 ? 24.069 -6.130 -44.692 1.00 76.25 103 MET A O 1
ATOM 837 N N . SER A 1 104 ? 21.998 -5.463 -44.160 1.00 74.62 104 SER A N 1
ATOM 838 C CA . SER A 1 104 ? 22.234 -5.388 -42.730 1.00 74.62 104 SER A CA 1
ATOM 839 C C . SER A 1 104 ? 22.277 -6.786 -42.098 1.00 74.62 104 SER A C 1
ATOM 841 O O . SER A 1 104 ? 21.483 -7.685 -42.425 1.00 74.62 104 SER A O 1
ATOM 843 N N . ASP A 1 105 ? 23.244 -6.988 -41.196 1.00 67.19 105 ASP A N 1
ATOM 844 C CA . ASP A 1 105 ? 23.357 -8.224 -40.425 1.00 67.19 105 ASP A CA 1
ATOM 845 C C . ASP A 1 105 ? 22.333 -8.227 -39.287 1.00 67.19 105 ASP A C 1
ATOM 847 O O . ASP A 1 105 ? 22.495 -7.589 -38.244 1.00 67.19 105 ASP A O 1
ATOM 851 N N . VAL A 1 106 ? 21.288 -9.024 -39.483 1.00 60.50 106 VAL A N 1
ATOM 852 C CA . VAL A 1 106 ? 20.173 -9.253 -38.558 1.00 60.50 106 VAL A CA 1
ATOM 853 C C . VAL A 1 106 ? 20.633 -9.604 -37.134 1.00 60.50 106 VAL A C 1
ATOM 855 O O . VAL A 1 106 ? 19.913 -9.367 -36.161 1.00 60.50 106 VAL A O 1
ATOM 858 N N . THR A 1 107 ? 21.834 -10.168 -36.987 1.00 57.12 107 THR A N 1
ATOM 859 C CA . THR A 1 107 ? 22.362 -10.640 -35.710 1.00 57.12 107 THR A CA 1
ATOM 860 C C . THR A 1 107 ? 23.092 -9.575 -34.888 1.00 57.12 107 THR A C 1
ATOM 862 O O . THR A 1 107 ? 23.063 -9.675 -33.658 1.00 57.12 107 THR A O 1
ATOM 865 N N . GLY A 1 108 ? 23.668 -8.548 -35.531 1.00 56.56 108 GLY A N 1
ATOM 866 C CA . GLY A 1 108 ? 24.524 -7.528 -34.901 1.00 56.56 108 GLY A CA 1
ATOM 867 C C . GLY A 1 108 ? 23.892 -6.140 -34.734 1.00 56.56 108 GLY A C 1
ATOM 868 O O . GLY A 1 108 ? 24.295 -5.385 -33.848 1.00 56.56 108 GLY A O 1
ATOM 869 N N . ILE A 1 109 ? 22.842 -5.816 -35.504 1.00 67.12 109 ILE A N 1
ATOM 870 C CA . ILE A 1 109 ? 22.277 -4.451 -35.566 1.00 67.12 109 ILE A CA 1
ATOM 871 C C . ILE A 1 109 ? 21.905 -3.900 -34.186 1.00 67.12 109 ILE A C 1
ATOM 873 O O . ILE A 1 109 ? 22.231 -2.759 -33.876 1.00 67.12 109 ILE A O 1
ATOM 877 N N . HIS A 1 110 ? 21.226 -4.671 -33.331 1.00 71.44 110 HIS A N 1
ATOM 878 C CA . HIS A 1 110 ? 20.744 -4.145 -32.049 1.00 71.44 110 HIS A CA 1
ATOM 879 C C . HIS A 1 110 ? 21.857 -3.898 -31.016 1.00 71.44 110 HIS A C 1
ATOM 881 O O . HIS A 1 110 ? 21.908 -2.779 -30.494 1.00 71.44 110 HIS A O 1
ATOM 887 N N . PRO A 1 111 ? 22.749 -4.860 -30.708 1.00 73.06 111 PRO A N 1
ATOM 888 C CA . PRO A 1 111 ? 23.896 -4.615 -29.831 1.00 73.06 111 PRO A CA 1
ATOM 889 C C . PRO A 1 111 ? 24.797 -3.469 -30.314 1.00 73.06 111 PRO A C 1
ATOM 891 O O . PRO A 1 111 ? 25.166 -2.598 -29.514 1.00 73.06 111 PRO A O 1
ATOM 894 N N . ASP A 1 112 ? 25.081 -3.417 -31.616 1.00 77.56 112 ASP A N 1
ATOM 895 C CA . ASP A 1 112 ? 25.989 -2.428 -32.200 1.00 77.56 112 ASP A CA 1
ATOM 896 C C . ASP A 1 112 ? 25.349 -1.037 -32.235 1.00 77.56 112 ASP A C 1
ATOM 898 O O . ASP A 1 112 ? 25.971 -0.048 -31.833 1.00 77.56 112 ASP A O 1
ATOM 902 N N . TYR A 1 113 ? 24.068 -0.947 -32.605 1.00 81.94 113 TYR A N 1
ATOM 903 C CA . TYR A 1 113 ? 23.336 0.318 -32.635 1.00 81.94 113 TYR A CA 1
ATOM 904 C C . TYR A 1 113 ? 23.087 0.885 -31.233 1.00 81.94 113 TYR A C 1
ATOM 906 O O . TYR A 1 113 ? 23.234 2.090 -31.009 1.00 81.94 113 TYR A O 1
ATOM 914 N N . ILE A 1 114 ? 22.760 0.036 -30.251 1.00 80.62 114 ILE A N 1
ATOM 915 C CA . ILE A 1 114 ? 22.632 0.463 -28.849 1.00 80.62 114 ILE A CA 1
ATOM 916 C C . ILE A 1 114 ? 23.969 1.017 -28.351 1.00 80.62 114 ILE A C 1
ATOM 918 O O . ILE A 1 114 ? 23.997 2.091 -27.745 1.00 80.62 114 ILE A O 1
ATOM 922 N N . SER A 1 115 ? 25.075 0.327 -28.634 1.00 79.62 115 SER A N 1
ATOM 923 C CA . SER A 1 115 ? 26.422 0.767 -28.253 1.00 79.62 115 SER A CA 1
ATOM 924 C C . SER A 1 115 ? 26.811 2.081 -28.935 1.00 79.62 115 SER A C 1
ATOM 926 O O . SER A 1 115 ? 27.330 2.989 -28.281 1.00 79.62 115 SER A O 1
ATOM 928 N N . TYR A 1 116 ? 26.489 2.233 -30.221 1.00 82.19 116 TYR A N 1
ATOM 929 C CA . TYR A 1 116 ? 26.682 3.468 -30.980 1.00 82.19 116 TYR A CA 1
ATOM 930 C C . TYR A 1 116 ? 25.934 4.655 -30.356 1.00 82.19 116 TYR A C 1
ATOM 932 O O . TYR A 1 116 ? 26.507 5.731 -30.177 1.00 82.19 116 TYR A O 1
ATOM 940 N N . ARG A 1 117 ? 24.669 4.466 -29.958 1.00 81.06 117 ARG A N 1
ATOM 941 C CA . ARG A 1 117 ? 23.864 5.540 -29.354 1.00 81.06 117 ARG A CA 1
ATOM 942 C C . ARG A 1 117 ? 24.246 5.852 -27.911 1.00 81.06 117 ARG A C 1
ATOM 944 O O . ARG A 1 117 ? 24.211 7.025 -27.542 1.00 81.06 117 ARG A O 1
ATOM 951 N N . LYS A 1 118 ? 24.686 4.851 -27.133 1.00 79.56 118 LYS A N 1
ATOM 952 C CA . LYS A 1 118 ? 25.291 5.055 -25.801 1.00 79.56 118 LYS A CA 1
ATOM 953 C C . LYS A 1 118 ? 26.489 5.998 -25.878 1.00 79.56 118 LYS A C 1
ATOM 955 O O . LYS A 1 118 ? 26.530 6.971 -25.136 1.00 79.56 118 LYS A O 1
ATOM 960 N N . LYS A 1 119 ? 27.411 5.767 -26.822 1.00 80.31 119 LYS A N 1
ATOM 961 C CA . LYS A 1 119 ? 28.595 6.626 -27.027 1.00 80.31 119 LYS A CA 1
ATOM 962 C C . LYS A 1 119 ? 28.242 8.078 -27.373 1.00 80.31 119 LYS A C 1
ATOM 964 O O . LYS A 1 119 ? 29.023 8.972 -27.083 1.00 80.31 119 LYS A O 1
ATOM 969 N N . LYS A 1 120 ? 27.072 8.317 -27.974 1.00 78.19 120 LYS A N 1
ATOM 970 C CA . LYS A 1 120 ? 26.576 9.657 -28.329 1.00 78.19 120 LYS A CA 1
ATOM 971 C C . LYS A 1 120 ? 25.693 10.312 -27.255 1.00 78.19 120 LYS A C 1
ATOM 973 O O . LYS A 1 120 ? 25.150 11.381 -27.512 1.00 78.19 120 LYS A O 1
ATOM 978 N N . GLY A 1 121 ? 25.487 9.673 -26.099 1.00 74.81 121 GLY A N 1
ATOM 979 C CA . GLY A 1 121 ? 24.631 10.205 -25.029 1.00 74.81 121 GLY A CA 1
ATOM 980 C C . GLY A 1 121 ? 23.152 10.353 -25.415 1.00 74.81 121 GLY A C 1
ATOM 981 O O . GLY A 1 121 ? 22.445 11.185 -24.855 1.00 74.81 121 GLY A O 1
ATOM 982 N N . GLN A 1 122 ? 22.664 9.590 -26.399 1.00 77.38 122 GLN A N 1
ATOM 983 C CA . GLN A 1 122 ? 21.306 9.753 -26.927 1.00 77.38 122 GLN A CA 1
ATOM 984 C C . GLN A 1 122 ? 20.284 8.818 -26.254 1.00 77.38 122 GLN A C 1
ATOM 986 O O . GLN A 1 122 ? 20.619 7.724 -25.808 1.00 77.38 122 GLN A O 1
ATOM 991 N N . ASN A 1 123 ? 18.997 9.201 -26.246 1.00 76.19 123 ASN A N 1
ATOM 992 C CA . ASN A 1 123 ? 17.913 8.395 -25.659 1.00 76.19 123 ASN A CA 1
ATOM 993 C C . ASN A 1 123 ? 17.670 7.083 -26.428 1.00 76.19 123 ASN A C 1
ATOM 995 O O . ASN A 1 123 ? 17.035 7.090 -27.485 1.00 76.19 123 ASN A O 1
ATOM 999 N N . ILE A 1 124 ? 18.119 5.956 -25.869 1.00 80.81 124 ILE A N 1
ATOM 1000 C CA . ILE A 1 124 ? 18.043 4.613 -26.473 1.00 80.81 124 ILE A CA 1
ATOM 1001 C C . ILE A 1 124 ? 16.621 4.041 -26.439 1.00 80.81 124 ILE A C 1
ATOM 1003 O O . ILE A 1 124 ? 16.162 3.501 -27.443 1.00 80.81 124 ILE A O 1
ATOM 1007 N N . SER A 1 125 ? 15.916 4.176 -25.312 1.00 77.94 125 SER A N 1
ATOM 1008 C CA . SER A 1 125 ? 14.628 3.506 -25.078 1.00 77.94 125 SER A CA 1
ATOM 1009 C C . SER A 1 125 ? 13.552 3.942 -26.078 1.00 77.94 125 SER A C 1
ATOM 1011 O O . SER A 1 125 ? 12.948 3.099 -26.745 1.00 77.94 125 SER A O 1
ATOM 1013 N N . SER A 1 126 ? 13.383 5.257 -26.270 1.00 78.94 126 SER A N 1
ATOM 1014 C CA . SER A 1 126 ? 12.398 5.815 -27.215 1.00 78.94 126 SER A CA 1
ATOM 1015 C C . SER A 1 126 ? 12.638 5.346 -28.653 1.00 78.94 126 SER A C 1
ATOM 1017 O O . SER A 1 126 ? 11.709 4.980 -29.376 1.00 78.94 126 SER A O 1
ATOM 1019 N N . CYS A 1 127 ? 13.903 5.304 -29.063 1.00 82.75 127 CYS A N 1
ATOM 1020 C CA . CYS A 1 127 ? 14.292 4.936 -30.418 1.00 82.75 127 CYS A CA 1
ATOM 1021 C C . CYS A 1 127 ? 14.099 3.444 -30.693 1.00 82.75 127 CYS A C 1
ATOM 1023 O O . CYS A 1 127 ? 13.451 3.088 -31.672 1.00 82.75 127 CYS A O 1
ATOM 1025 N N . ILE A 1 128 ? 14.580 2.572 -29.801 1.00 85.12 128 ILE A N 1
ATOM 1026 C CA . ILE A 1 128 ? 14.410 1.122 -29.955 1.00 85.12 128 ILE A CA 1
ATOM 1027 C C . ILE A 1 128 ? 12.926 0.746 -29.907 1.00 85.12 128 ILE A C 1
ATOM 1029 O O . ILE A 1 128 ? 12.475 -0.066 -30.712 1.00 85.12 128 ILE A O 1
ATOM 1033 N N . SER A 1 129 ? 12.142 1.383 -29.029 1.00 83.44 129 SER A N 1
ATOM 1034 C CA . SER A 1 129 ? 10.689 1.199 -29.004 1.00 83.44 129 SER A CA 1
ATOM 1035 C C . SER A 1 129 ? 10.039 1.631 -30.320 1.00 83.44 129 SER A C 1
ATOM 1037 O O . SER A 1 129 ? 9.147 0.944 -30.808 1.00 83.44 129 SER A O 1
ATOM 1039 N N . THR A 1 130 ? 10.472 2.754 -30.895 1.00 87.62 130 THR A N 1
ATOM 1040 C CA . THR A 1 130 ? 9.943 3.269 -32.164 1.00 87.62 130 THR A CA 1
ATOM 1041 C C . THR A 1 130 ? 10.224 2.324 -33.327 1.00 87.62 130 THR A C 1
ATOM 1043 O O . THR A 1 130 ? 9.314 2.042 -34.104 1.00 87.62 130 THR A O 1
ATOM 1046 N N . ILE A 1 131 ? 11.449 1.801 -33.409 1.00 88.69 131 ILE A N 1
ATOM 1047 C CA . ILE A 1 131 ? 11.845 0.810 -34.415 1.00 88.69 131 ILE A CA 1
ATOM 1048 C C . ILE A 1 131 ? 11.012 -0.465 -34.241 1.00 88.69 131 ILE A C 1
ATOM 1050 O O . ILE A 1 131 ? 10.394 -0.921 -35.194 1.00 88.69 131 ILE A O 1
ATOM 1054 N N . ASN A 1 132 ? 10.902 -0.993 -33.016 1.00 87.81 132 ASN A N 1
ATOM 1055 C CA . ASN A 1 132 ? 10.142 -2.217 -32.737 1.00 87.81 132 ASN A CA 1
ATOM 1056 C C . ASN A 1 132 ? 8.665 -2.116 -33.157 1.00 87.81 132 ASN A C 1
ATOM 1058 O O . ASN A 1 132 ? 8.114 -3.081 -33.673 1.00 87.81 132 ASN A O 1
ATOM 1062 N N . VAL A 1 133 ? 8.026 -0.957 -32.955 1.00 88.81 133 VAL A N 1
ATOM 1063 C CA . VAL A 1 133 ? 6.638 -0.725 -33.396 1.00 88.81 133 VAL A CA 1
ATOM 1064 C C . VAL A 1 133 ? 6.515 -0.856 -34.913 1.00 88.81 133 VAL A C 1
ATOM 1066 O O . VAL A 1 133 ? 5.625 -1.555 -35.383 1.00 88.81 133 VAL A O 1
ATOM 1069 N N . ALA A 1 134 ? 7.427 -0.241 -35.669 1.00 89.88 134 ALA A N 1
ATOM 1070 C CA . ALA A 1 134 ? 7.417 -0.315 -37.127 1.00 89.88 134 ALA A CA 1
ATOM 1071 C C . ALA A 1 134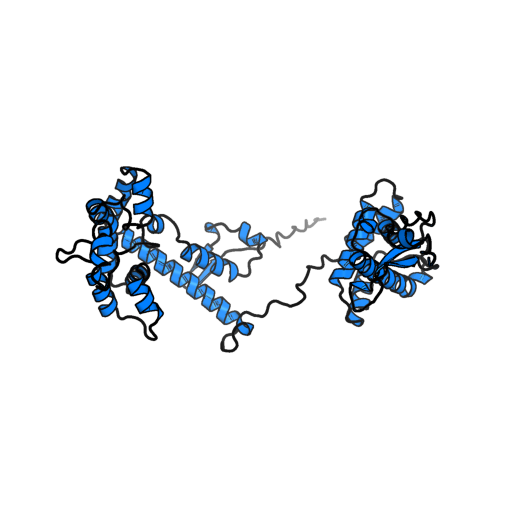 ? 7.643 -1.749 -37.640 1.00 89.88 134 ALA A C 1
ATOM 1073 O O . ALA A 1 134 ? 6.966 -2.187 -38.567 1.00 89.88 134 ALA A O 1
ATOM 1074 N N . LEU A 1 135 ? 8.545 -2.510 -37.005 1.00 89.88 135 LEU A N 1
ATOM 1075 C CA . LEU A 1 135 ? 8.807 -3.900 -37.402 1.00 89.88 135 LEU A CA 1
ATOM 1076 C C . LEU A 1 135 ? 7.627 -4.822 -37.098 1.00 89.88 135 LEU A C 1
ATOM 1078 O O . LEU A 1 135 ? 7.289 -5.659 -37.928 1.00 89.88 135 LEU A O 1
ATOM 1082 N N . LYS A 1 136 ? 6.985 -4.666 -35.934 1.00 90.12 136 LYS A N 1
ATOM 1083 C CA . LYS A 1 136 ? 5.771 -5.425 -35.598 1.00 90.12 136 LYS A CA 1
ATOM 1084 C C . LYS A 1 136 ? 4.657 -5.159 -36.600 1.00 90.12 136 LYS A C 1
ATOM 1086 O O . LYS A 1 136 ? 4.110 -6.109 -37.145 1.00 90.12 136 LYS A O 1
ATOM 1091 N N . TRP A 1 137 ? 4.414 -3.882 -36.895 1.00 92.31 137 TRP A N 1
ATOM 1092 C CA . TRP A 1 137 ? 3.429 -3.479 -37.890 1.00 92.31 137 TRP A CA 1
ATOM 1093 C C . TRP A 1 137 ? 3.689 -4.144 -39.246 1.00 92.31 137 TRP A C 1
ATOM 1095 O O . TRP A 1 137 ? 2.766 -4.688 -39.841 1.00 92.31 137 TRP A O 1
ATOM 1105 N N . TYR A 1 138 ? 4.946 -4.160 -39.708 1.00 89.75 138 TYR A N 1
ATOM 1106 C CA . TYR A 1 138 ? 5.324 -4.763 -40.990 1.00 89.75 138 TYR A CA 1
ATOM 1107 C C . TYR A 1 138 ? 5.126 -6.288 -41.026 1.00 89.75 138 TYR A C 1
ATOM 1109 O O . TYR A 1 138 ? 4.690 -6.823 -42.044 1.00 89.75 138 TYR A O 1
ATOM 1117 N N . ILE A 1 139 ? 5.424 -6.987 -39.923 1.00 87.62 139 ILE A N 1
ATOM 1118 C CA . ILE A 1 139 ? 5.244 -8.446 -39.790 1.00 87.62 139 ILE A CA 1
ATOM 1119 C C . ILE A 1 139 ? 3.757 -8.834 -39.803 1.00 87.62 139 ILE A C 1
ATOM 1121 O O . ILE A 1 139 ? 3.413 -9.925 -40.250 1.00 87.62 139 ILE A O 1
ATOM 1125 N N . GLU A 1 140 ? 2.881 -7.964 -39.305 1.00 88.25 140 GLU A N 1
ATOM 1126 C CA . GLU A 1 140 ? 1.436 -8.208 -39.219 1.00 88.25 140 GLU A CA 1
ATOM 1127 C C . GLU A 1 140 ? 0.707 -8.011 -40.564 1.00 88.25 140 GLU A C 1
ATOM 1129 O O . GLU A 1 140 ? -0.428 -8.470 -40.720 1.00 88.25 140 GLU A O 1
ATOM 1134 N N . GLN A 1 141 ? 1.351 -7.396 -41.565 1.00 85.19 141 GLN A N 1
ATOM 1135 C CA . GLN A 1 141 ? 0.760 -7.205 -42.893 1.00 85.19 141 GLN A CA 1
ATOM 1136 C C . GLN A 1 141 ? 0.795 -8.497 -43.725 1.00 85.19 141 GLN A C 1
ATOM 1138 O O . GLN A 1 141 ? 1.855 -9.056 -44.000 1.00 85.19 141 GLN A O 1
ATOM 1143 N N . LYS A 1 142 ? -0.375 -8.938 -44.204 1.00 67.62 142 LYS A N 1
ATOM 1144 C CA . LYS A 1 142 ? -0.546 -10.205 -44.945 1.00 67.62 142 LYS A CA 1
ATOM 1145 C C . LYS A 1 142 ? -0.001 -10.202 -46.381 1.00 67.62 142 LYS A C 1
ATOM 1147 O O . LYS A 1 142 ? 0.140 -11.272 -46.961 1.00 67.62 142 LYS A O 1
ATOM 1152 N N . ASN A 1 143 ? 0.295 -9.030 -46.944 1.00 73.44 143 ASN A N 1
ATOM 1153 C CA . ASN A 1 143 ? 0.650 -8.862 -48.361 1.00 73.44 143 ASN A CA 1
ATOM 1154 C C . ASN A 1 143 ? 2.160 -8.679 -48.610 1.00 73.44 143 ASN A C 1
ATOM 1156 O O . ASN A 1 143 ? 2.557 -8.376 -49.732 1.00 73.44 143 ASN A O 1
ATOM 1160 N N . ASN A 1 144 ? 2.996 -8.813 -47.578 1.00 78.00 144 ASN A N 1
ATOM 1161 C CA . ASN A 1 144 ? 4.441 -8.624 -47.693 1.00 78.00 144 ASN A CA 1
ATOM 1162 C C . ASN A 1 144 ? 5.155 -9.917 -48.111 1.00 78.00 144 ASN A C 1
ATOM 1164 O O . ASN A 1 144 ? 4.679 -11.019 -47.838 1.00 78.00 144 ASN A O 1
ATOM 1168 N N . ASP A 1 145 ? 6.324 -9.770 -48.737 1.00 81.94 145 ASP A N 1
ATOM 1169 C CA . ASP A 1 145 ? 7.184 -10.890 -49.128 1.00 81.94 145 ASP A CA 1
ATOM 1170 C C . ASP A 1 145 ? 7.557 -11.756 -47.898 1.00 81.94 145 ASP A C 1
ATOM 1172 O O . ASP A 1 145 ? 8.153 -11.235 -46.943 1.00 81.94 145 ASP A O 1
ATOM 1176 N N . PRO A 1 146 ? 7.230 -13.066 -47.891 1.00 82.19 146 PRO A N 1
ATOM 1177 C CA . PRO A 1 146 ? 7.554 -13.978 -46.796 1.00 82.19 146 PRO A CA 1
ATOM 1178 C C . PRO A 1 146 ? 9.037 -13.998 -46.403 1.00 82.19 146 PRO A C 1
ATOM 1180 O O . PRO A 1 146 ? 9.345 -14.136 -45.214 1.00 82.19 146 PRO A O 1
ATOM 1183 N N . GLU A 1 147 ? 9.957 -13.837 -47.360 1.00 82.19 147 GLU A N 1
ATOM 1184 C CA . GLU A 1 147 ? 11.399 -13.826 -47.092 1.00 82.19 147 GLU A CA 1
ATOM 1185 C C . GLU A 1 147 ? 11.805 -12.553 -46.333 1.00 82.19 147 GLU A C 1
ATOM 1187 O O . GLU A 1 147 ? 12.518 -12.605 -45.321 1.00 82.19 147 GLU A O 1
ATOM 1192 N N . HIS A 1 148 ? 11.259 -11.405 -46.745 1.00 84.81 148 HIS A N 1
ATOM 1193 C CA . HIS A 1 148 ? 11.444 -10.136 -46.044 1.00 84.81 148 HIS A CA 1
ATOM 1194 C C . HIS A 1 148 ? 10.851 -10.179 -44.633 1.00 84.81 148 HIS A C 1
ATOM 1196 O O . HIS A 1 148 ? 11.507 -9.755 -43.677 1.00 84.81 148 HIS A O 1
ATOM 1202 N N . ILE A 1 149 ? 9.649 -10.744 -44.469 1.00 85.06 149 ILE A N 1
ATOM 1203 C CA . ILE A 1 149 ? 9.015 -10.916 -43.154 1.00 85.06 149 ILE A CA 1
ATOM 1204 C C . ILE A 1 149 ? 9.895 -11.777 -42.243 1.00 85.06 149 ILE A C 1
ATOM 1206 O O . ILE A 1 149 ? 10.121 -11.405 -41.089 1.00 85.06 149 ILE A O 1
ATOM 1210 N N . ALA A 1 150 ? 10.409 -12.911 -42.731 1.00 84.12 150 ALA A N 1
ATOM 1211 C CA . ALA A 1 150 ? 11.257 -13.802 -41.941 1.00 84.12 150 ALA A CA 1
ATOM 1212 C C . ALA A 1 150 ? 12.511 -13.077 -41.428 1.00 84.12 150 ALA A C 1
ATOM 1214 O O . ALA A 1 150 ? 12.863 -13.186 -40.247 1.00 84.12 150 ALA A O 1
ATOM 1215 N N . ARG A 1 151 ? 13.134 -12.265 -42.288 1.00 82.94 151 ARG A N 1
ATOM 1216 C CA . ARG A 1 151 ? 14.314 -11.471 -41.942 1.00 82.94 151 ARG A CA 1
ATOM 1217 C C . ARG A 1 151 ? 14.006 -10.375 -40.922 1.00 82.94 151 ARG A C 1
ATOM 1219 O O . ARG A 1 151 ? 14.697 -10.257 -39.911 1.00 82.94 151 ARG A O 1
ATOM 1226 N N . VAL A 1 152 ? 12.932 -9.616 -41.138 1.00 85.81 152 VAL A N 1
ATOM 1227 C CA . VAL A 1 152 ? 12.482 -8.562 -40.214 1.00 85.81 152 VAL A CA 1
ATOM 1228 C C . VAL A 1 152 ? 12.102 -9.153 -38.853 1.00 85.81 152 VAL A C 1
ATOM 1230 O O . VAL A 1 152 ? 12.454 -8.595 -37.813 1.00 85.81 152 VAL A O 1
ATOM 1233 N N . LYS A 1 153 ? 11.459 -10.325 -38.835 1.00 85.38 153 LYS A N 1
ATOM 1234 C CA . LYS A 1 153 ? 11.112 -11.066 -37.614 1.00 85.38 153 LYS A CA 1
ATOM 1235 C C . LYS A 1 153 ? 12.351 -11.545 -36.855 1.00 85.38 153 LYS A C 1
ATOM 1237 O O . LYS A 1 153 ? 12.391 -11.456 -35.626 1.00 85.38 153 LYS A O 1
ATOM 1242 N N . ALA A 1 154 ? 13.385 -12.000 -37.557 1.00 82.06 154 ALA A N 1
ATOM 1243 C CA . ALA A 1 154 ? 14.656 -12.367 -36.939 1.00 82.06 154 ALA A CA 1
ATOM 1244 C C . ALA A 1 154 ? 15.354 -11.157 -36.278 1.00 82.06 154 ALA A C 1
ATOM 1246 O O . ALA A 1 154 ? 15.903 -11.302 -35.185 1.00 82.06 154 ALA A O 1
ATOM 1247 N N . THR A 1 155 ? 15.247 -9.954 -36.855 1.00 81.19 155 THR A N 1
ATOM 1248 C CA . THR A 1 155 ? 15.719 -8.710 -36.216 1.00 81.19 155 THR A CA 1
ATOM 1249 C C . THR A 1 155 ? 14.851 -8.344 -35.007 1.00 81.19 155 THR A C 1
ATOM 1251 O O . THR A 1 155 ? 15.361 -8.099 -33.913 1.00 81.19 155 THR A O 1
ATOM 1254 N N . GLN A 1 156 ? 13.523 -8.370 -35.174 1.00 84.44 156 GLN A N 1
ATOM 1255 C CA . GLN A 1 156 ? 12.539 -7.988 -34.156 1.00 84.44 156 GLN A CA 1
ATOM 1256 C C . GLN A 1 156 ? 12.651 -8.837 -32.881 1.00 84.44 156 GLN A C 1
ATOM 1258 O O . GLN A 1 156 ? 12.598 -8.299 -31.775 1.00 84.44 156 GLN A O 1
ATOM 1263 N N . THR A 1 157 ? 12.846 -10.150 -33.016 1.00 80.88 157 THR A N 1
ATOM 1264 C CA . THR A 1 157 ? 12.961 -11.082 -31.876 1.00 80.88 157 THR A CA 1
ATOM 1265 C C . THR A 1 157 ? 14.204 -10.844 -31.018 1.00 80.88 157 THR A C 1
ATOM 1267 O O . THR A 1 157 ? 14.209 -11.195 -29.838 1.00 80.88 157 THR A O 1
ATOM 1270 N N . ARG A 1 158 ? 15.240 -10.208 -31.578 1.00 75.75 158 ARG A N 1
ATOM 1271 C CA . ARG A 1 158 ? 16.487 -9.856 -30.882 1.00 75.75 158 ARG A CA 1
ATOM 1272 C C . ARG A 1 158 ? 16.462 -8.463 -30.258 1.00 75.75 158 ARG A C 1
ATOM 1274 O O . ARG A 1 158 ? 17.425 -8.081 -29.593 1.00 75.75 158 ARG A O 1
ATOM 1281 N N . ILE A 1 159 ? 15.376 -7.705 -30.433 1.00 75.12 159 ILE A N 1
ATOM 1282 C CA . ILE A 1 159 ? 15.196 -6.419 -29.758 1.00 75.12 159 ILE A CA 1
ATOM 1283 C C . ILE A 1 159 ? 15.122 -6.671 -28.249 1.00 75.12 159 ILE A C 1
ATOM 1285 O O . ILE A 1 159 ? 14.194 -7.348 -27.792 1.00 75.12 159 ILE A O 1
ATOM 1289 N N . PRO A 1 160 ? 16.052 -6.122 -27.441 1.00 67.06 160 PRO A N 1
ATOM 1290 C CA . PRO A 1 160 ? 15.966 -6.277 -26.001 1.00 67.06 160 PRO A CA 1
ATOM 1291 C C . PRO A 1 160 ? 14.659 -5.657 -25.506 1.00 67.06 160 PRO A C 1
ATOM 1293 O O . PRO A 1 160 ? 14.261 -4.574 -25.946 1.00 67.06 160 PRO A O 1
ATOM 1296 N N . LYS A 1 161 ? 13.993 -6.322 -24.557 1.00 61.88 161 LYS A N 1
ATOM 1297 C CA . LYS A 1 161 ? 12.882 -5.720 -23.811 1.00 61.88 161 LYS A CA 1
ATOM 1298 C C . LYS A 1 161 ? 13.450 -4.595 -22.949 1.00 61.88 161 LYS A C 1
ATOM 1300 O O . LYS A 1 161 ? 13.813 -4.803 -21.795 1.00 61.88 161 LYS A O 1
ATOM 1305 N N . ILE A 1 162 ? 13.568 -3.404 -23.526 1.00 59.22 162 ILE A N 1
ATOM 1306 C CA . ILE A 1 162 ? 13.970 -2.214 -22.788 1.00 59.22 162 ILE A CA 1
ATOM 1307 C C . ILE A 1 162 ? 12.754 -1.800 -21.965 1.00 59.22 162 ILE A C 1
ATOM 1309 O O . ILE A 1 162 ? 11.804 -1.217 -22.486 1.00 59.22 162 ILE A O 1
ATOM 1313 N N . SER A 1 163 ? 12.774 -2.160 -20.678 1.00 51.66 163 SER A N 1
ATOM 1314 C CA . SER A 1 163 ? 11.912 -1.544 -19.672 1.00 51.66 163 SER A CA 1
ATOM 1315 C C . SER A 1 163 ? 11.964 -0.032 -19.880 1.00 51.66 163 SER A C 1
ATOM 1317 O O . SER A 1 163 ? 13.051 0.534 -20.041 1.00 51.66 163 SER A O 1
ATOM 1319 N N . ARG A 1 164 ? 10.802 0.629 -19.924 1.00 51.38 164 ARG A N 1
ATOM 1320 C CA . ARG A 1 164 ? 10.745 2.087 -19.835 1.00 51.38 164 ARG A CA 1
ATOM 1321 C C . ARG A 1 164 ? 11.296 2.447 -18.460 1.00 51.38 164 ARG A C 1
ATOM 1323 O O . ARG A 1 164 ? 10.536 2.530 -17.504 1.00 51.38 164 ARG A O 1
ATOM 1330 N N . ASN A 1 165 ? 12.613 2.612 -18.348 1.00 49.47 165 ASN A N 1
ATOM 1331 C CA . ASN A 1 165 ? 13.176 3.242 -17.172 1.00 49.47 165 ASN A CA 1
ATOM 1332 C C . ASN A 1 165 ? 12.520 4.622 -17.106 1.00 49.47 165 ASN A C 1
ATOM 1334 O O . ASN A 1 165 ? 12.628 5.368 -18.089 1.00 49.47 165 ASN A O 1
ATOM 1338 N N . PRO A 1 166 ? 11.810 4.964 -16.016 1.00 48.19 166 PRO A N 1
ATOM 1339 C CA . PRO A 1 166 ? 11.494 6.358 -15.779 1.00 48.19 166 PRO A CA 1
ATOM 1340 C C . PRO A 1 166 ? 12.817 7.120 -15.894 1.00 48.19 166 PRO A C 1
ATOM 1342 O O . PRO A 1 166 ? 13.854 6.665 -15.412 1.00 48.19 166 PRO A O 1
ATOM 1345 N N . SER A 1 167 ? 12.807 8.243 -16.608 1.00 53.00 167 SER A N 1
ATOM 1346 C CA . SER A 1 167 ? 13.999 9.051 -16.905 1.00 53.00 167 SER A CA 1
ATOM 1347 C C . SER A 1 167 ? 14.724 9.565 -15.655 1.00 53.00 167 SER A C 1
ATOM 1349 O O . SER A 1 167 ? 15.767 10.199 -15.771 1.00 53.00 167 SER A O 1
ATOM 1351 N N . LYS A 1 168 ? 14.179 9.282 -14.469 1.00 53.81 168 LYS A N 1
ATOM 1352 C CA . LYS A 1 168 ? 14.822 9.409 -13.174 1.00 53.81 168 LYS A CA 1
ATOM 1353 C C . LYS A 1 168 ? 14.722 8.056 -12.457 1.00 53.81 168 LYS A C 1
ATOM 1355 O O . LYS A 1 168 ? 13.598 7.552 -12.332 1.00 53.81 168 LYS A O 1
ATOM 1360 N N . PRO A 1 169 ? 15.837 7.460 -11.992 1.00 58.84 169 PRO A N 1
ATOM 1361 C CA . PRO A 1 169 ? 15.740 6.433 -10.966 1.00 58.84 169 PRO A CA 1
ATOM 1362 C C . PRO A 1 169 ? 14.925 7.014 -9.808 1.00 58.84 169 PRO A C 1
ATOM 1364 O O . PRO A 1 169 ? 15.053 8.202 -9.499 1.00 58.84 169 PRO A O 1
ATOM 1367 N N . ARG A 1 170 ? 14.020 6.216 -9.230 1.00 59.75 170 ARG A N 1
ATOM 1368 C CA . ARG A 1 170 ? 13.357 6.652 -8.000 1.00 59.75 170 ARG A CA 1
ATOM 1369 C C . ARG A 1 170 ? 14.464 6.878 -6.961 1.00 59.75 170 ARG A C 1
ATOM 1371 O O . ARG A 1 170 ? 15.337 6.011 -6.886 1.00 59.75 170 ARG A O 1
ATOM 1378 N N . PRO A 1 171 ? 14.468 8.019 -6.254 1.00 67.75 171 PRO A N 1
ATOM 1379 C CA . PRO A 1 171 ? 15.415 8.240 -5.166 1.00 67.75 171 PRO A CA 1
ATOM 1380 C C . PRO A 1 171 ? 15.336 7.078 -4.170 1.00 67.75 171 PRO A C 1
ATOM 1382 O O . PRO A 1 171 ? 14.264 6.476 -4.015 1.00 67.75 171 PRO A O 1
ATOM 1385 N N . ALA A 1 172 ? 16.474 6.744 -3.560 1.00 67.19 172 ALA A N 1
ATOM 1386 C CA . ALA A 1 172 ? 16.521 5.784 -2.464 1.00 67.19 172 ALA A CA 1
ATOM 1387 C C . ALA A 1 172 ? 15.646 6.275 -1.302 1.00 67.19 172 ALA A C 1
ATOM 1389 O O . ALA A 1 172 ? 15.329 7.464 -1.222 1.00 67.19 172 ALA A O 1
ATOM 1390 N N . LEU A 1 173 ? 15.230 5.378 -0.409 1.00 68.81 173 LEU A N 1
ATOM 1391 C CA . LEU A 1 173 ? 14.390 5.767 0.726 1.00 68.81 173 LEU A CA 1
ATOM 1392 C C . LEU A 1 173 ? 15.163 6.715 1.657 1.00 68.81 173 LEU A C 1
ATOM 1394 O O . LEU A 1 173 ? 14.597 7.704 2.120 1.00 68.81 173 LEU A O 1
ATOM 1398 N N . SER A 1 174 ? 16.462 6.464 1.836 1.00 77.00 174 SER A N 1
ATOM 1399 C CA . SER A 1 174 ? 17.400 7.349 2.535 1.00 77.00 174 SER A CA 1
ATOM 1400 C C . SER A 1 174 ? 17.542 8.728 1.880 1.00 77.00 174 SER A C 1
ATOM 1402 O O . SER A 1 174 ? 17.771 9.712 2.571 1.00 77.00 174 SER A O 1
ATOM 1404 N N . ASP A 1 175 ? 17.358 8.831 0.560 1.00 74.44 175 ASP A N 1
ATOM 1405 C CA . ASP A 1 175 ? 17.497 10.095 -0.182 1.00 74.44 175 ASP A CA 1
ATOM 1406 C C . ASP A 1 175 ? 16.224 10.959 -0.133 1.00 74.44 175 ASP A C 1
ATOM 1408 O O . ASP A 1 175 ? 16.221 12.094 -0.611 1.00 74.44 175 ASP A O 1
ATOM 1412 N N . LEU A 1 176 ? 15.108 10.425 0.381 1.00 75.81 176 LEU A N 1
ATOM 1413 C CA . LEU A 1 176 ? 13.839 11.156 0.451 1.00 75.81 176 LEU A CA 1
ATOM 1414 C C . LEU A 1 176 ? 13.783 12.150 1.613 1.00 75.81 176 LEU A C 1
ATOM 1416 O O . LEU A 1 176 ? 12.971 13.075 1.569 1.00 75.81 176 LEU A O 1
ATOM 1420 N N . ILE A 1 177 ? 14.588 11.943 2.657 1.00 71.81 177 ILE A N 1
ATOM 1421 C CA . ILE A 1 177 ? 14.561 12.741 3.883 1.00 71.81 177 ILE A CA 1
ATOM 1422 C C . ILE A 1 177 ? 16.005 13.067 4.268 1.00 71.81 177 ILE A C 1
ATOM 1424 O O . ILE A 1 177 ? 16.730 12.204 4.752 1.00 71.81 177 ILE A O 1
ATOM 1428 N N . GLU A 1 178 ? 16.404 14.329 4.086 1.00 64.38 178 GLU A N 1
ATOM 1429 C CA . GLU A 1 178 ? 17.784 14.807 4.301 1.00 64.38 178 GLU A CA 1
ATOM 1430 C C . GLU A 1 178 ? 18.308 14.602 5.735 1.00 64.38 178 GLU A C 1
ATOM 1432 O O . GLU A 1 178 ? 19.514 14.645 5.958 1.00 64.38 178 GLU A O 1
ATOM 1437 N N . SER A 1 179 ? 17.425 14.369 6.709 1.00 71.81 179 SER A N 1
ATOM 1438 C CA . SER A 1 179 ? 17.766 14.218 8.127 1.00 71.81 179 SER A CA 1
ATOM 1439 C C . SER A 1 179 ? 17.897 12.769 8.610 1.00 71.81 179 SER A C 1
ATOM 1441 O O . SER A 1 179 ? 18.055 12.554 9.810 1.00 71.81 179 SER A O 1
ATOM 1443 N N . ILE A 1 180 ? 17.763 11.765 7.737 1.00 71.69 180 ILE A N 1
ATOM 1444 C CA . ILE A 1 180 ? 17.824 10.355 8.145 1.00 71.69 180 ILE A CA 1
ATOM 1445 C C . ILE A 1 180 ? 19.262 9.831 8.042 1.00 71.69 180 ILE A C 1
ATOM 1447 O O . ILE A 1 180 ? 19.811 9.695 6.955 1.00 71.69 180 ILE A O 1
ATOM 1451 N N . GLU A 1 181 ? 19.849 9.467 9.186 1.00 77.75 181 GLU A N 1
ATOM 1452 C CA . GLU A 1 181 ? 21.191 8.859 9.284 1.00 77.75 181 GLU A CA 1
ATOM 1453 C C . GLU A 1 181 ? 21.211 7.345 8.982 1.00 77.75 181 GLU A C 1
ATOM 1455 O O . GLU A 1 181 ? 22.238 6.682 9.126 1.00 77.75 181 GLU A O 1
ATOM 1460 N N . TYR A 1 182 ? 20.076 6.770 8.578 1.00 79.50 182 TYR A N 1
ATOM 1461 C CA . TYR A 1 182 ? 19.934 5.341 8.302 1.00 79.50 182 TYR A CA 1
ATOM 1462 C C . TYR A 1 182 ? 20.004 5.045 6.803 1.00 79.50 182 TYR A C 1
ATOM 1464 O O . TYR A 1 182 ? 19.340 5.695 5.995 1.00 79.50 182 TYR A O 1
ATOM 1472 N N . ASP A 1 183 ? 20.764 4.013 6.435 1.00 80.69 183 ASP A N 1
ATOM 1473 C CA . ASP A 1 183 ? 20.774 3.507 5.064 1.00 80.69 183 ASP A CA 1
ATOM 1474 C C . ASP A 1 183 ? 19.472 2.752 4.716 1.00 80.69 183 ASP A C 1
ATOM 1476 O O . ASP A 1 183 ? 18.693 2.346 5.585 1.00 80.69 183 ASP A O 1
ATOM 1480 N N . ASP A 1 184 ? 19.232 2.532 3.420 1.00 77.88 184 ASP A N 1
ATOM 1481 C CA . ASP A 1 184 ? 18.057 1.798 2.928 1.00 77.88 184 ASP A CA 1
ATOM 1482 C C . ASP A 1 184 ? 17.907 0.399 3.552 1.00 77.88 184 ASP A C 1
ATOM 1484 O O . ASP A 1 184 ? 16.791 -0.102 3.693 1.00 77.88 184 ASP A O 1
ATOM 1488 N N . VAL A 1 185 ? 19.011 -0.265 3.909 1.00 78.25 185 VAL A N 1
ATOM 1489 C CA . VAL A 1 185 ? 18.979 -1.620 4.475 1.00 78.25 185 VAL A CA 1
ATOM 1490 C C . VAL A 1 185 ? 18.428 -1.580 5.894 1.00 78.25 185 VAL A C 1
ATOM 1492 O O . VAL A 1 185 ? 17.546 -2.375 6.230 1.00 78.25 185 VAL A O 1
ATOM 1495 N N . ILE A 1 186 ? 18.913 -0.643 6.706 1.00 82.31 186 ILE A N 1
ATOM 1496 C CA . ILE A 1 186 ? 18.443 -0.403 8.066 1.00 82.31 186 ILE A CA 1
ATOM 1497 C C . ILE A 1 186 ? 16.983 0.036 8.026 1.00 82.31 186 ILE A C 1
ATOM 1499 O O . ILE A 1 186 ? 16.175 -0.523 8.758 1.00 82.31 186 ILE A O 1
ATOM 1503 N N . LEU A 1 187 ? 16.611 0.955 7.132 1.00 82.62 187 LEU A N 1
ATOM 1504 C CA . LEU A 1 187 ? 15.226 1.415 7.014 1.00 82.62 187 LEU A CA 1
ATOM 1505 C C . LEU A 1 187 ? 14.263 0.282 6.640 1.00 82.62 187 LEU A C 1
ATOM 1507 O O . LEU A 1 187 ? 13.201 0.153 7.248 1.00 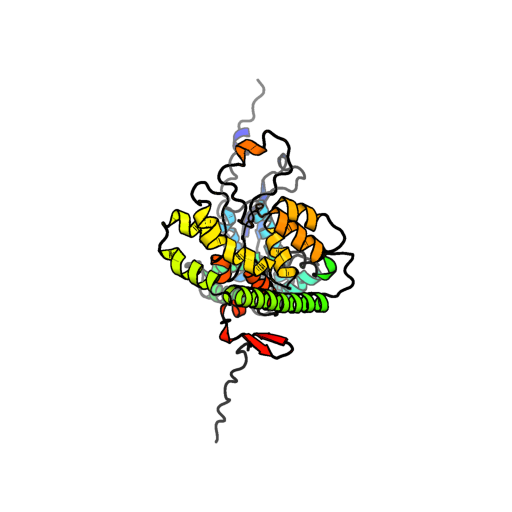82.62 187 LEU A O 1
ATOM 1511 N N . ILE A 1 188 ? 14.634 -0.573 5.680 1.00 82.69 188 ILE A N 1
ATOM 1512 C CA . ILE A 1 188 ? 13.824 -1.737 5.292 1.00 82.69 188 ILE A CA 1
ATOM 1513 C C . ILE A 1 188 ? 13.711 -2.733 6.452 1.00 82.69 188 ILE A C 1
ATOM 1515 O O . ILE A 1 188 ? 12.623 -3.252 6.706 1.00 82.69 188 ILE A O 1
ATOM 1519 N N . LYS A 1 189 ? 14.810 -2.991 7.173 1.00 80.81 189 LYS A N 1
ATOM 1520 C CA . LYS A 1 189 ? 14.800 -3.887 8.334 1.00 80.81 189 LYS A CA 1
ATOM 1521 C C . LYS A 1 189 ? 13.913 -3.335 9.453 1.00 80.81 189 LYS A C 1
ATOM 1523 O O . LYS A 1 189 ? 13.053 -4.056 9.941 1.00 80.81 189 LYS A O 1
ATOM 1528 N N . SER A 1 190 ? 14.054 -2.056 9.790 1.00 82.56 190 SER A N 1
ATOM 1529 C CA . SER A 1 190 ? 13.228 -1.379 10.793 1.00 82.56 190 SER A CA 1
ATOM 1530 C C . SER A 1 190 ? 11.749 -1.378 10.410 1.00 82.56 190 SER A C 1
ATOM 1532 O O . SER A 1 190 ? 10.902 -1.624 11.261 1.00 82.56 190 SER A O 1
ATOM 1534 N N . LEU A 1 191 ? 11.421 -1.166 9.129 1.00 85.75 191 LEU A N 1
ATOM 1535 C CA . LEU A 1 191 ? 10.046 -1.252 8.629 1.00 85.75 191 LEU A CA 1
ATOM 1536 C C . LEU A 1 191 ? 9.461 -2.657 8.814 1.00 85.75 191 LEU A C 1
ATOM 1538 O O . LEU A 1 191 ? 8.304 -2.796 9.222 1.00 85.75 191 LEU A O 1
ATOM 1542 N N . ARG A 1 192 ? 10.252 -3.694 8.516 1.00 83.00 192 ARG A N 1
ATOM 1543 C CA . ARG A 1 192 ? 9.856 -5.090 8.707 1.00 83.00 192 ARG A CA 1
ATOM 1544 C C . ARG A 1 192 ? 9.611 -5.392 10.181 1.00 83.00 192 ARG A C 1
ATOM 1546 O O . ARG A 1 192 ? 8.541 -5.889 10.522 1.00 83.00 192 ARG A O 1
ATOM 1553 N N . ASP A 1 193 ? 10.573 -5.055 11.032 1.00 82.88 193 ASP A N 1
ATOM 1554 C CA . ASP A 1 193 ? 10.514 -5.331 12.466 1.00 82.88 193 ASP A CA 1
ATOM 1555 C C . ASP A 1 193 ? 9.330 -4.579 13.102 1.00 82.88 193 ASP A C 1
ATOM 1557 O O . ASP A 1 193 ? 8.526 -5.182 13.812 1.00 82.88 193 ASP A O 1
ATOM 1561 N N . PHE A 1 194 ? 9.125 -3.305 12.742 1.00 87.94 194 PHE A N 1
ATOM 1562 C CA . PHE A 1 194 ? 7.949 -2.525 13.140 1.00 87.94 194 PHE A CA 1
ATOM 1563 C C . PHE A 1 194 ? 6.639 -3.189 12.704 1.00 87.94 194 PHE A C 1
ATOM 1565 O O . PHE A 1 194 ? 5.718 -3.325 13.509 1.00 87.94 194 PHE A O 1
ATOM 1572 N N . SER A 1 195 ? 6.550 -3.629 11.445 1.00 88.94 195 SER A N 1
ATOM 1573 C CA . SER A 1 195 ? 5.331 -4.248 10.913 1.00 88.94 195 SER A CA 1
ATOM 1574 C C . SER A 1 195 ? 4.991 -5.541 11.650 1.00 88.94 195 SER A C 1
ATOM 1576 O O . SER A 1 195 ? 3.841 -5.736 12.035 1.00 88.94 195 SER A O 1
ATOM 1578 N N . VAL A 1 196 ? 5.984 -6.399 11.901 1.00 86.06 196 VAL A N 1
ATOM 1579 C CA . VAL A 1 196 ? 5.799 -7.657 12.640 1.00 86.06 196 VAL A CA 1
ATOM 1580 C C . VAL A 1 196 ? 5.387 -7.393 14.088 1.00 86.06 196 VAL A C 1
ATOM 1582 O O . VAL A 1 196 ? 4.422 -7.994 14.561 1.00 86.06 196 VAL A O 1
ATOM 1585 N N . VAL A 1 197 ? 6.075 -6.480 14.782 1.00 89.38 197 VAL A N 1
ATOM 1586 C CA . VAL A 1 197 ? 5.766 -6.139 16.179 1.00 89.38 197 VAL A CA 1
ATOM 1587 C C . VAL A 1 197 ? 4.360 -5.558 16.295 1.00 89.38 197 VAL A C 1
ATOM 1589 O O . VAL A 1 197 ? 3.583 -6.015 17.128 1.00 89.38 197 VAL A O 1
ATOM 1592 N N . MET A 1 198 ? 3.990 -4.610 15.432 1.00 89.75 198 MET A N 1
ATOM 1593 C CA . MET A 1 198 ? 2.659 -4.003 15.483 1.00 89.75 198 MET A CA 1
ATOM 1594 C C . MET A 1 198 ? 1.552 -4.996 15.128 1.00 89.75 198 MET A C 1
ATOM 1596 O O . MET A 1 198 ? 0.523 -5.004 15.797 1.00 89.75 198 MET A O 1
ATOM 1600 N N . LEU A 1 199 ? 1.754 -5.873 14.137 1.00 90.19 199 LEU A N 1
ATOM 1601 C CA . LEU A 1 199 ? 0.792 -6.939 13.828 1.00 90.19 199 LEU A CA 1
ATOM 1602 C C . LEU A 1 199 ? 0.593 -7.884 15.019 1.00 90.19 199 LEU A C 1
ATOM 1604 O O . LEU A 1 199 ? -0.544 -8.226 15.345 1.00 90.19 199 LEU A O 1
ATOM 1608 N N . LYS A 1 200 ? 1.682 -8.261 15.700 1.00 89.50 200 LYS A N 1
ATOM 1609 C CA . LYS A 1 200 ? 1.624 -9.080 16.914 1.00 89.50 200 LYS A CA 1
ATOM 1610 C C . LYS A 1 200 ? 0.829 -8.382 18.018 1.00 89.50 200 LYS A C 1
ATOM 1612 O O . LYS A 1 200 ? -0.124 -8.964 18.523 1.00 89.50 200 LYS A O 1
ATOM 1617 N N . VAL A 1 201 ? 1.155 -7.126 18.320 1.00 90.88 201 VAL A N 1
ATOM 1618 C CA . VAL A 1 201 ? 0.447 -6.314 19.323 1.00 90.88 201 VAL A CA 1
ATOM 1619 C C . VAL A 1 201 ? -1.046 -6.207 19.003 1.00 90.88 201 VAL A C 1
ATOM 1621 O O . VAL A 1 201 ? -1.888 -6.379 19.879 1.00 90.88 201 VAL A O 1
ATOM 1624 N N . MET A 1 202 ? -1.408 -5.966 17.740 1.00 90.44 202 MET A N 1
ATOM 1625 C CA . MET A 1 202 ? -2.814 -5.880 17.331 1.00 90.44 202 MET A CA 1
ATOM 1626 C C . MET A 1 202 ? -3.548 -7.220 17.466 1.00 90.44 202 MET A C 1
ATOM 1628 O O . MET A 1 202 ? -4.726 -7.224 17.831 1.00 90.44 202 MET A O 1
ATOM 1632 N N . SER A 1 203 ? -2.868 -8.342 17.211 1.00 90.19 203 SER A N 1
ATOM 1633 C CA . SER A 1 203 ? -3.414 -9.681 17.450 1.00 90.19 203 SER A CA 1
ATOM 1634 C C . SER A 1 203 ? -3.624 -9.947 18.940 1.00 90.19 203 SER A C 1
ATOM 1636 O O . SER A 1 203 ? -4.714 -10.344 19.331 1.00 90.19 203 SER A O 1
ATOM 1638 N N . GLU A 1 204 ? -2.629 -9.656 19.778 1.00 91.88 204 GLU A N 1
ATOM 1639 C CA . GLU A 1 204 ? -2.712 -9.835 21.234 1.00 91.88 204 GLU A CA 1
ATOM 1640 C C . GLU A 1 204 ? -3.831 -8.979 21.842 1.00 91.88 204 GLU A C 1
ATOM 1642 O O . GLU A 1 204 ? -4.601 -9.455 22.672 1.00 91.88 204 GLU A O 1
ATOM 1647 N N . GLN A 1 205 ? -3.993 -7.739 21.373 1.00 92.38 205 GLN A N 1
ATOM 1648 C CA . GLN A 1 205 ? -5.099 -6.866 21.773 1.00 92.38 205 GLN A CA 1
ATOM 1649 C C . GLN A 1 205 ? -6.464 -7.419 21.342 1.00 92.38 205 GLN A C 1
ATOM 1651 O O . GLN A 1 205 ? -7.438 -7.312 22.090 1.00 92.38 205 GLN A O 1
ATOM 1656 N N . ARG A 1 206 ? -6.560 -8.022 20.148 1.00 92.06 206 ARG A N 1
ATOM 1657 C CA . ARG A 1 206 ? -7.786 -8.692 19.690 1.00 92.06 206 ARG A CA 1
ATOM 1658 C C . ARG A 1 206 ? -8.119 -9.885 20.584 1.00 92.06 206 ARG A C 1
ATOM 1660 O O . ARG A 1 206 ? -9.263 -9.993 21.022 1.00 92.06 206 ARG A O 1
ATOM 1667 N N . ASP A 1 207 ? -7.141 -10.738 20.867 1.00 92.56 207 ASP A N 1
ATOM 1668 C CA . ASP A 1 207 ? -7.312 -11.926 21.708 1.00 92.56 207 ASP A CA 1
ATOM 1669 C C . ASP A 1 207 ? -7.671 -11.539 23.147 1.00 92.56 207 ASP A C 1
ATOM 1671 O O . ASP A 1 207 ? -8.571 -12.132 23.742 1.00 92.56 207 ASP A O 1
ATOM 1675 N N . TYR A 1 208 ? -7.052 -10.477 23.672 1.00 95.12 208 TYR A N 1
ATOM 1676 C CA . TYR A 1 208 ? -7.405 -9.884 24.959 1.00 95.12 208 TYR A CA 1
ATOM 1677 C C . TYR A 1 208 ? -8.879 -9.474 25.003 1.00 95.12 208 TYR A C 1
ATOM 1679 O O . TYR A 1 208 ? -9.603 -9.906 25.895 1.00 95.12 208 TYR A O 1
ATOM 1687 N N . LEU A 1 209 ? -9.364 -8.703 24.025 1.00 94.06 209 LEU A N 1
ATOM 1688 C CA . LEU A 1 209 ? -10.771 -8.284 23.988 1.00 94.06 209 LEU A CA 1
ATOM 1689 C C . LEU A 1 209 ? -11.724 -9.468 23.797 1.00 94.06 209 LEU A C 1
ATOM 1691 O O . LEU A 1 209 ? -12.800 -9.502 24.387 1.00 94.06 209 LEU A O 1
ATOM 1695 N N . LEU A 1 210 ? -11.334 -10.468 23.010 1.00 93.50 210 LEU A N 1
ATOM 1696 C CA . LEU A 1 210 ? -12.128 -11.682 22.827 1.00 93.50 210 LEU A CA 1
ATOM 1697 C C . LEU A 1 210 ? -12.085 -12.628 24.033 1.00 93.50 210 LEU A C 1
ATOM 1699 O O . LEU A 1 210 ? -12.870 -13.569 24.058 1.00 93.50 210 LEU A O 1
ATOM 1703 N N . SER A 1 211 ? -11.234 -12.387 25.035 1.00 95.06 211 SER A N 1
ATOM 1704 C CA . SER A 1 211 ? -11.218 -13.174 26.275 1.00 95.06 211 SER A CA 1
ATOM 1705 C C . SER A 1 211 ? -12.369 -12.833 27.232 1.00 95.06 211 SER A C 1
ATOM 1707 O O . SER A 1 211 ? -12.686 -13.633 28.111 1.00 95.06 211 SER A O 1
ATOM 1709 N N . PHE A 1 212 ? -13.030 -11.683 27.045 1.00 96.81 212 PHE A N 1
ATOM 1710 C CA . PHE A 1 212 ? -14.135 -11.235 27.896 1.00 96.81 212 PHE A CA 1
ATOM 1711 C C . PHE A 1 212 ? -15.465 -11.888 27.473 1.00 96.81 212 PHE A C 1
ATOM 1713 O O . PHE A 1 212 ? -15.923 -11.663 26.342 1.00 96.81 212 PHE A O 1
ATOM 1720 N N . PRO A 1 213 ? -16.130 -12.657 28.361 1.00 95.88 213 PRO A N 1
ATOM 1721 C CA . PRO A 1 213 ? -17.391 -13.332 28.049 1.00 95.88 213 PRO A CA 1
ATOM 1722 C C . PRO A 1 213 ? -18.493 -12.385 27.568 1.00 95.88 213 PRO A C 1
ATOM 1724 O O . PRO A 1 213 ? -19.239 -12.723 26.649 1.00 95.88 213 PRO A O 1
ATOM 1727 N N . GLU A 1 214 ? -18.564 -11.180 28.130 1.00 95.56 214 GLU A N 1
ATOM 1728 C CA . GLU A 1 214 ? -19.568 -10.166 27.807 1.00 95.56 214 GLU A CA 1
ATOM 1729 C C . GLU A 1 214 ? -19.443 -9.692 26.352 1.00 95.56 214 GLU A C 1
ATOM 1731 O O . GLU A 1 214 ? -20.446 -9.456 25.676 1.00 95.56 214 GLU A O 1
ATOM 1736 N N . ILE A 1 215 ? -18.211 -9.599 25.838 1.00 94.75 215 ILE A N 1
ATOM 1737 C CA . ILE A 1 215 ? -17.929 -9.225 24.446 1.00 94.75 215 ILE A CA 1
ATOM 1738 C C . ILE A 1 215 ? -18.322 -10.371 23.507 1.00 94.75 215 ILE A C 1
ATOM 1740 O O . ILE A 1 215 ? -18.931 -10.128 22.462 1.00 94.75 215 ILE A O 1
ATOM 1744 N N . ILE A 1 216 ? -18.032 -11.624 23.875 1.00 94.50 216 ILE A N 1
ATOM 1745 C CA . ILE A 1 216 ? -18.449 -12.803 23.099 1.00 94.50 216 ILE A CA 1
ATOM 1746 C C . ILE A 1 216 ? -19.981 -12.892 23.044 1.00 94.50 216 ILE A C 1
ATOM 1748 O O . ILE A 1 216 ? -20.555 -13.087 21.967 1.00 94.50 216 ILE A O 1
ATOM 1752 N N . GLU A 1 217 ? -20.658 -12.718 24.179 1.00 95.00 217 GLU A N 1
ATOM 1753 C CA . GLU A 1 217 ? -22.116 -12.767 24.267 1.00 95.00 217 GLU A CA 1
ATOM 1754 C C . GLU A 1 217 ? -22.756 -11.650 23.428 1.00 95.00 217 GLU A C 1
ATOM 1756 O O . GLU A 1 217 ? -23.640 -11.909 22.597 1.00 95.00 217 GLU A O 1
ATOM 1761 N N . ALA A 1 218 ? -22.264 -10.417 23.566 1.00 93.38 218 ALA A N 1
ATOM 1762 C CA . ALA A 1 218 ? -22.706 -9.288 22.759 1.00 93.38 218 ALA A CA 1
ATOM 1763 C C . ALA A 1 218 ? -22.484 -9.555 21.260 1.00 93.38 218 ALA A C 1
ATOM 1765 O O . ALA A 1 218 ? -23.419 -9.426 20.469 1.00 93.38 218 ALA A O 1
ATOM 1766 N N . LYS A 1 219 ? -21.307 -10.054 20.861 1.00 93.38 219 LYS A N 1
ATOM 1767 C CA . LYS A 1 219 ? -21.011 -10.433 19.469 1.00 93.38 219 LYS A CA 1
ATOM 1768 C C . LYS A 1 219 ? -21.975 -11.500 18.940 1.00 93.38 219 LYS A C 1
ATOM 1770 O O . LYS A 1 219 ? -22.498 -11.360 17.835 1.00 93.38 219 LYS A O 1
ATOM 1775 N N . SER A 1 220 ? -22.263 -12.536 19.729 1.00 93.19 220 SER A N 1
ATOM 1776 C CA . SER A 1 220 ? -23.168 -13.633 19.344 1.00 93.19 220 SER A CA 1
ATOM 1777 C C . SER A 1 220 ? -24.629 -13.192 19.179 1.00 93.19 220 SER A C 1
ATOM 1779 O O . SER A 1 220 ? -25.403 -13.828 18.462 1.00 93.19 220 SER A O 1
ATOM 1781 N N . SER A 1 221 ? -25.019 -12.087 19.823 1.00 93.62 221 SER A N 1
ATOM 1782 C CA . SER A 1 221 ? -26.383 -11.555 19.786 1.00 93.62 221 SER A CA 1
ATOM 1783 C C . SER A 1 221 ? -26.610 -10.483 18.714 1.00 93.62 221 SER A C 1
ATOM 1785 O O . SER A 1 221 ? -27.768 -10.206 18.396 1.00 93.62 221 SER A O 1
ATOM 1787 N N . LEU A 1 222 ? -25.551 -9.968 18.071 1.00 92.50 222 LEU A N 1
ATOM 1788 C CA . LEU A 1 222 ? -25.639 -9.018 16.949 1.00 92.50 222 LEU A CA 1
ATOM 1789 C C . LEU A 1 222 ? -26.572 -9.463 15.807 1.00 92.50 222 LEU A C 1
ATOM 1791 O O . LEU A 1 222 ? -27.330 -8.620 15.319 1.00 92.50 222 LEU A O 1
ATOM 1795 N N . PRO A 1 223 ? -26.606 -10.747 15.383 1.00 93.88 223 PRO A N 1
ATOM 1796 C CA . PRO A 1 223 ? -27.505 -11.187 14.315 1.00 93.88 223 PRO A CA 1
ATOM 1797 C C . PRO A 1 223 ? -28.999 -11.051 14.645 1.00 93.88 223 PRO A C 1
ATOM 1799 O O . PRO A 1 223 ? -29.818 -11.113 13.734 1.00 93.88 223 PRO A O 1
ATOM 1802 N N . LYS A 1 224 ? -29.363 -10.871 15.925 1.00 93.44 224 LYS A N 1
ATOM 1803 C CA . LYS A 1 224 ? -30.756 -10.679 16.370 1.00 93.44 224 LYS A CA 1
ATOM 1804 C C . LYS A 1 224 ? -31.262 -9.250 16.137 1.00 93.44 224 LYS A C 1
ATOM 1806 O O . LYS A 1 224 ? -32.454 -8.995 16.290 1.00 93.44 224 LYS A O 1
ATOM 1811 N N . LEU A 1 225 ? -30.371 -8.311 15.821 1.00 92.50 225 LEU A N 1
ATOM 1812 C CA . LEU A 1 225 ? -30.715 -6.918 15.550 1.00 92.50 225 LEU A CA 1
ATOM 1813 C C . LEU A 1 225 ? -31.145 -6.725 14.091 1.00 92.50 225 LEU A C 1
ATOM 1815 O O . LEU A 1 225 ? -30.793 -7.507 13.208 1.00 92.50 225 LEU A O 1
ATOM 1819 N N . SER A 1 226 ? -31.870 -5.638 13.817 1.00 92.94 226 SER A N 1
ATOM 1820 C CA . SER A 1 226 ? -32.137 -5.230 12.436 1.00 92.94 226 SER A CA 1
ATOM 1821 C C . SER A 1 226 ? -30.827 -4.906 11.711 1.00 92.94 226 SER A C 1
ATOM 1823 O O . SER A 1 226 ? -29.873 -4.419 12.322 1.00 92.94 226 SER A O 1
ATOM 1825 N N . LYS A 1 227 ? -30.786 -5.153 10.395 1.00 92.31 227 LYS A N 1
ATOM 1826 C CA . LYS A 1 227 ? -29.582 -4.975 9.567 1.00 92.31 227 LYS A CA 1
ATOM 1827 C C . LYS A 1 227 ? -28.929 -3.600 9.763 1.00 92.31 227 LYS A C 1
ATOM 1829 O O . LYS A 1 227 ? -27.740 -3.525 10.047 1.00 92.31 227 LYS A O 1
ATOM 1834 N N . ASP A 1 228 ? -29.722 -2.533 9.704 1.00 89.25 228 ASP A N 1
ATOM 1835 C CA . ASP A 1 228 ? -29.240 -1.156 9.859 1.00 89.25 228 ASP A CA 1
ATOM 1836 C C . ASP A 1 228 ? -28.573 -0.893 11.216 1.00 89.25 228 ASP A C 1
ATOM 1838 O O . ASP A 1 228 ? -27.574 -0.182 11.296 1.00 89.25 228 ASP A O 1
ATOM 1842 N N . VAL A 1 229 ? -29.142 -1.427 12.300 1.00 88.94 229 VAL A N 1
ATOM 1843 C CA . VAL A 1 229 ? -28.610 -1.240 13.658 1.00 88.94 229 VAL A CA 1
ATOM 1844 C C . VAL A 1 229 ? -27.366 -2.100 13.852 1.00 88.94 229 VAL A C 1
ATOM 1846 O O . VAL A 1 229 ? -26.370 -1.631 14.402 1.00 88.94 229 VAL A O 1
ATOM 1849 N N . ARG A 1 230 ? -27.408 -3.340 13.358 1.00 91.62 230 ARG A N 1
ATOM 1850 C CA . ARG A 1 230 ? -26.290 -4.278 13.389 1.00 91.62 230 ARG A CA 1
ATOM 1851 C C . ARG A 1 230 ? -25.048 -3.688 12.724 1.00 91.62 230 ARG A C 1
ATOM 1853 O O . ARG A 1 230 ? -24.006 -3.654 13.365 1.00 91.62 230 ARG A O 1
ATOM 1860 N N . GLU A 1 231 ? -25.164 -3.174 11.498 1.00 91.25 231 GLU A N 1
ATOM 1861 C CA . GLU A 1 231 ? -24.026 -2.602 10.759 1.00 91.25 231 GLU A CA 1
ATOM 1862 C C . GLU A 1 231 ? -23.389 -1.408 11.493 1.00 91.25 231 GLU A C 1
ATOM 1864 O O . GLU A 1 231 ? -22.171 -1.227 11.467 1.00 91.25 231 GLU A O 1
ATOM 1869 N N . LEU A 1 232 ? -24.197 -0.587 12.175 1.00 89.06 232 LEU A N 1
ATOM 1870 C CA . LEU A 1 232 ? -23.695 0.536 12.973 1.00 89.06 232 LEU A CA 1
ATOM 1871 C C . LEU A 1 232 ? -22.922 0.056 14.207 1.00 89.06 232 LEU A C 1
ATOM 1873 O O . LEU A 1 232 ? -21.831 0.560 14.478 1.00 89.06 232 LEU A O 1
ATOM 1877 N N . ILE A 1 233 ? -23.458 -0.929 14.931 1.00 89.06 233 ILE A N 1
ATOM 1878 C CA . ILE A 1 233 ? -22.819 -1.482 16.132 1.00 89.06 233 ILE A CA 1
ATOM 1879 C C . ILE A 1 233 ? -21.559 -2.279 15.773 1.00 89.06 233 ILE A C 1
ATOM 1881 O O . ILE A 1 233 ? -20.538 -2.128 16.443 1.00 89.06 233 ILE A O 1
ATOM 1885 N N . GLU A 1 234 ? -21.584 -3.065 14.692 1.00 90.25 234 GLU A N 1
ATOM 1886 C CA . GLU A 1 234 ? -20.413 -3.797 14.186 1.00 90.25 234 GLU A CA 1
ATOM 1887 C C . GLU A 1 234 ? -19.240 -2.853 13.889 1.00 90.25 234 GLU A C 1
ATOM 1889 O O . GLU A 1 234 ? -18.093 -3.186 14.189 1.00 90.25 234 GLU A O 1
ATOM 1894 N N . ARG A 1 235 ? -19.530 -1.641 13.401 1.00 88.38 235 ARG A N 1
ATOM 1895 C CA . ARG A 1 235 ? -18.555 -0.566 13.138 1.00 88.38 235 ARG A CA 1
ATOM 1896 C C . ARG A 1 235 ? -18.206 0.291 14.358 1.00 88.38 235 ARG A C 1
ATOM 1898 O O . ARG A 1 235 ? -17.409 1.221 14.241 1.00 88.38 235 ARG A O 1
ATOM 1905 N N . GLY A 1 236 ? -18.806 0.027 15.519 1.00 86.50 236 GLY A N 1
ATOM 1906 C CA . GLY A 1 236 ? -18.565 0.799 16.739 1.00 86.50 236 GLY A CA 1
ATOM 1907 C C . GLY A 1 236 ? -19.141 2.220 16.701 1.00 86.50 236 GLY A C 1
ATOM 1908 O O . GLY A 1 236 ? -18.598 3.121 17.345 1.00 86.50 236 GLY A O 1
ATOM 1909 N N . VAL A 1 237 ? -20.207 2.443 15.921 1.00 82.56 237 VAL A N 1
ATOM 1910 C CA . VAL A 1 237 ? -20.888 3.737 15.781 1.00 82.56 237 VAL A CA 1
ATOM 1911 C C . VAL A 1 237 ? -22.042 3.829 16.780 1.00 82.56 237 VAL A C 1
ATOM 1913 O O . VAL A 1 237 ? -23.054 3.153 16.629 1.00 82.56 237 VAL A O 1
ATOM 1916 N N . ASN A 1 238 ? -21.932 4.726 17.762 1.00 76.00 238 ASN A N 1
ATOM 1917 C CA . ASN A 1 238 ? -22.966 4.987 18.780 1.00 76.00 238 ASN A CA 1
ATOM 1918 C C . ASN A 1 238 ? -23.575 6.402 18.707 1.00 76.00 238 ASN A C 1
ATOM 1920 O O . ASN A 1 238 ? -24.409 6.769 19.526 1.00 76.00 238 ASN A O 1
ATOM 1924 N N . SER A 1 239 ? -23.179 7.218 17.726 1.00 65.19 239 SER A N 1
ATOM 1925 C CA . SER A 1 239 ? -23.670 8.593 17.556 1.00 65.19 239 SER A CA 1
ATOM 1926 C C . SER A 1 239 ? -24.827 8.709 16.556 1.00 65.19 239 SER A C 1
ATOM 1928 O O . SER A 1 239 ? -24.958 9.731 15.885 1.00 65.19 239 SER A O 1
ATOM 1930 N N . SER A 1 240 ? -25.621 7.650 16.392 1.00 66.69 240 SER A N 1
ATOM 1931 C CA . SER A 1 240 ? -26.720 7.579 15.421 1.00 66.69 240 SER A CA 1
ATOM 1932 C C . SER A 1 240 ? -28.067 7.545 16.133 1.00 66.69 240 SER A C 1
ATOM 1934 O O . SER A 1 240 ? -28.204 6.867 17.145 1.00 66.69 240 SER A O 1
ATOM 1936 N N . TYR A 1 241 ? -29.089 8.189 15.560 1.00 70.56 241 TYR A N 1
ATOM 1937 C CA . TYR A 1 241 ? -30.469 8.125 16.067 1.00 70.56 241 TYR A CA 1
ATOM 1938 C C . TYR A 1 241 ? -31.033 6.693 16.103 1.00 70.56 241 TYR A C 1
ATOM 1940 O O . TYR A 1 241 ? -31.995 6.428 16.816 1.00 70.56 241 TYR A O 1
ATOM 1948 N N . LYS A 1 242 ? -30.439 5.769 15.332 1.00 77.06 242 LYS A N 1
ATOM 1949 C CA . LYS A 1 242 ? -30.829 4.352 15.287 1.00 77.06 242 LYS A CA 1
ATOM 1950 C C . LYS A 1 242 ? -30.245 3.517 16.432 1.00 77.06 242 LYS A C 1
ATOM 1952 O O . LYS A 1 242 ? -30.735 2.419 16.674 1.00 77.06 242 LYS A O 1
ATOM 1957 N N . VAL A 1 243 ? -29.194 3.992 17.105 1.00 80.38 243 VAL A N 1
ATOM 1958 C CA . VAL A 1 243 ? -28.530 3.260 18.193 1.00 80.38 243 VAL A CA 1
ATOM 1959 C C . VAL A 1 243 ? -28.965 3.881 19.514 1.00 80.38 243 VAL A C 1
ATOM 1961 O O . VAL A 1 243 ? -28.567 4.992 19.851 1.00 80.38 243 VAL A O 1
ATOM 1964 N N . SER A 1 244 ? -29.829 3.174 20.243 1.00 82.88 244 SER A N 1
ATOM 1965 C CA . SER A 1 244 ? -30.338 3.639 21.531 1.00 82.88 244 SER A CA 1
ATOM 1966 C C . SER A 1 244 ? -29.266 3.582 22.624 1.00 82.88 244 SER A C 1
ATOM 1968 O O . SER A 1 244 ? -28.219 2.938 22.488 1.00 82.88 244 SER A O 1
ATOM 1970 N N . PHE A 1 245 ? -29.554 4.241 23.746 1.00 82.81 245 PHE A N 1
ATOM 1971 C CA . PHE A 1 245 ? -28.735 4.152 24.950 1.00 82.81 245 PHE A CA 1
ATOM 1972 C C . PHE A 1 245 ? -28.571 2.696 25.415 1.00 82.81 245 PHE A C 1
ATOM 1974 O O . PHE A 1 245 ? -27.443 2.261 25.620 1.00 82.81 245 PHE A O 1
ATOM 1981 N N . ASP A 1 246 ? -29.656 1.917 25.462 1.00 85.19 246 ASP A N 1
ATOM 1982 C CA . ASP A 1 246 ? -29.618 0.508 25.885 1.00 85.19 246 ASP A CA 1
ATOM 1983 C C . ASP A 1 246 ? -28.741 -0.348 24.971 1.00 85.19 246 ASP A C 1
ATOM 1985 O O . ASP A 1 246 ? -27.973 -1.186 25.437 1.00 85.19 246 ASP A O 1
ATOM 1989 N N . LEU A 1 247 ? -28.801 -0.111 23.656 1.00 87.56 247 LEU A N 1
ATOM 1990 C CA . LEU A 1 247 ? -27.928 -0.787 22.696 1.00 87.56 247 LEU A CA 1
ATOM 1991 C C . LEU A 1 247 ? -26.462 -0.386 22.893 1.00 87.56 247 LEU A C 1
ATOM 1993 O O . LEU A 1 247 ? -25.572 -1.225 22.773 1.00 87.56 247 LEU A O 1
ATOM 1997 N N . THR A 1 248 ? -26.201 0.872 23.241 1.00 87.00 248 THR A N 1
ATOM 1998 C CA . THR A 1 248 ? -24.848 1.342 23.564 1.00 87.00 248 THR A CA 1
ATOM 1999 C C . THR A 1 248 ? -24.315 0.649 24.819 1.00 87.00 248 THR A C 1
ATOM 2001 O O . THR A 1 248 ? -23.203 0.123 24.793 1.00 87.00 248 THR A O 1
ATOM 2004 N N . GLN A 1 249 ? -25.112 0.570 25.889 1.00 89.06 249 GLN A N 1
ATOM 2005 C CA . GLN A 1 249 ? -24.705 -0.129 27.113 1.00 89.06 249 GLN A CA 1
ATOM 2006 C C . GLN A 1 249 ? -24.562 -1.639 26.896 1.00 89.06 249 GLN A C 1
ATOM 2008 O O . GLN A 1 249 ? -23.686 -2.264 27.476 1.00 89.06 249 GLN A O 1
ATOM 2013 N N . LYS A 1 250 ? -25.385 -2.240 26.035 1.00 90.31 250 LYS A N 1
ATOM 2014 C CA . LYS A 1 250 ? -25.328 -3.681 25.783 1.00 90.31 250 LYS A CA 1
ATOM 2015 C C . LYS A 1 250 ? -24.160 -4.098 24.893 1.00 90.31 250 LYS A C 1
ATOM 2017 O O . LYS A 1 250 ? -23.560 -5.135 25.139 1.00 90.31 250 LYS A O 1
ATOM 2022 N N . TYR A 1 251 ? -23.864 -3.336 23.840 1.00 90.69 251 TYR A N 1
ATOM 2023 C CA . TYR A 1 251 ? -22.908 -3.765 22.816 1.00 90.69 251 TYR A CA 1
ATOM 2024 C C . TYR A 1 251 ? -21.597 -2.974 22.824 1.00 90.69 251 TYR A C 1
ATOM 2026 O O . TYR A 1 251 ? -20.565 -3.531 22.476 1.00 90.69 251 TYR A O 1
ATOM 2034 N N . ILE A 1 252 ? -21.588 -1.698 23.205 1.00 89.75 252 ILE A N 1
ATOM 2035 C CA . ILE A 1 252 ? -20.376 -0.860 23.131 1.00 89.75 252 ILE A CA 1
ATOM 2036 C C . ILE A 1 252 ? -19.652 -0.820 24.478 1.00 89.75 252 ILE A C 1
ATOM 2038 O O . ILE A 1 252 ? -18.428 -0.935 24.519 1.00 89.75 252 ILE A O 1
ATOM 2042 N N . LYS A 1 253 ? -20.403 -0.705 25.580 1.00 90.38 253 LYS A N 1
ATOM 2043 C CA . LYS A 1 253 ? -19.835 -0.638 26.931 1.00 90.38 253 LYS A CA 1
ATOM 2044 C C . LYS A 1 253 ? -18.967 -1.851 27.313 1.00 90.38 253 LYS A C 1
ATOM 2046 O O . LYS A 1 253 ? -17.917 -1.600 27.886 1.00 90.38 253 LYS A O 1
ATOM 2051 N N . PRO A 1 254 ? -19.282 -3.112 26.956 1.00 93.44 254 PRO A N 1
ATOM 2052 C CA . PRO A 1 254 ? -18.396 -4.232 27.287 1.00 93.44 254 PRO A CA 1
ATOM 2053 C C . PRO A 1 254 ? -16.975 -4.076 26.726 1.00 93.44 254 PRO A C 1
ATOM 2055 O O . PRO A 1 254 ? -16.001 -4.300 27.436 1.00 93.44 254 PRO A O 1
ATOM 2058 N N . ILE A 1 255 ? -16.846 -3.617 25.474 1.00 93.25 255 ILE A N 1
ATOM 2059 C CA . ILE A 1 255 ? -15.537 -3.339 24.861 1.00 93.25 255 ILE A CA 1
ATOM 2060 C C . ILE A 1 255 ? -14.850 -2.168 25.572 1.00 93.25 255 ILE A C 1
ATOM 2062 O O . ILE A 1 255 ? -13.655 -2.227 25.848 1.00 93.25 255 ILE A O 1
ATOM 2066 N N . TRP A 1 256 ? -15.606 -1.115 25.887 1.00 91.75 256 TRP A N 1
ATOM 2067 C CA . TRP A 1 256 ? -15.090 0.039 26.619 1.00 91.75 256 TRP A CA 1
ATOM 2068 C C . TRP A 1 256 ? -14.530 -0.345 27.992 1.00 91.75 256 TRP A C 1
ATOM 2070 O O . TRP A 1 256 ? -13.406 0.024 28.317 1.00 91.75 256 TRP A O 1
ATOM 2080 N N . ASP A 1 257 ? -15.296 -1.099 28.778 1.00 92.69 257 ASP A N 1
ATOM 2081 C CA . ASP A 1 257 ? -14.930 -1.504 30.134 1.00 92.69 257 ASP A CA 1
ATOM 2082 C C . ASP A 1 257 ? -13.704 -2.430 30.116 1.00 92.69 257 ASP A C 1
ATOM 2084 O O . ASP A 1 257 ? -12.796 -2.260 30.934 1.00 92.69 257 ASP A O 1
ATOM 2088 N N . ALA A 1 258 ? -13.624 -3.343 29.140 1.00 94.44 258 ALA A N 1
ATOM 2089 C CA . ALA A 1 258 ? -12.455 -4.196 28.933 1.00 94.44 258 ALA A CA 1
ATOM 2090 C C . ALA A 1 258 ? -11.193 -3.373 28.630 1.00 94.44 258 ALA A C 1
ATOM 2092 O O . ALA A 1 258 ? -10.157 -3.571 29.259 1.00 94.44 258 ALA A O 1
ATOM 2093 N N . ILE A 1 259 ? -11.275 -2.400 27.715 1.00 93.44 259 ILE A N 1
ATOM 2094 C CA . ILE A 1 259 ? -10.135 -1.527 27.390 1.00 93.44 259 ILE A CA 1
ATOM 2095 C C . ILE A 1 259 ? -9.766 -0.643 28.585 1.00 93.44 259 ILE A C 1
ATOM 2097 O O . ILE A 1 259 ? -8.590 -0.514 28.909 1.00 93.44 259 ILE A O 1
ATOM 2101 N N . SER A 1 260 ? -10.756 -0.059 29.263 1.00 91.06 260 SER A N 1
ATOM 2102 C CA . SER A 1 260 ? -10.537 0.816 30.419 1.00 91.06 260 SER A CA 1
ATOM 2103 C C . SER A 1 260 ? -9.884 0.095 31.598 1.00 91.06 260 SER A C 1
ATOM 2105 O O . SER A 1 260 ? -9.192 0.729 32.393 1.00 91.06 260 SER A O 1
ATOM 2107 N N . SER A 1 261 ? -10.103 -1.216 31.712 1.00 91.75 261 SER A N 1
ATOM 2108 C CA . SER A 1 261 ? -9.507 -2.071 32.744 1.00 91.75 261 SER A CA 1
ATOM 2109 C C . SER A 1 261 ? -8.149 -2.650 32.329 1.00 91.75 261 SER A C 1
ATOM 2111 O O . SER A 1 261 ? -7.497 -3.319 33.131 1.00 91.75 261 SER A O 1
ATOM 2113 N N . SER A 1 262 ? -7.717 -2.418 31.087 1.00 92.25 262 SER A N 1
ATOM 2114 C CA . SER A 1 262 ? -6.450 -2.925 30.574 1.00 92.25 262 SER A CA 1
ATOM 2115 C C . SER A 1 262 ? -5.256 -2.170 31.155 1.00 92.25 262 SER A C 1
ATOM 2117 O O . SER A 1 262 ? -5.309 -0.970 31.429 1.00 92.25 262 SER A O 1
ATOM 2119 N N . ASN A 1 263 ? -4.135 -2.879 31.290 1.00 90.25 263 ASN A N 1
ATOM 2120 C CA . ASN A 1 263 ? -2.837 -2.268 31.573 1.00 90.25 263 ASN A CA 1
ATOM 2121 C C . ASN A 1 263 ? -2.061 -1.920 30.290 1.00 90.25 263 ASN A C 1
ATOM 2123 O O . ASN A 1 263 ? -0.980 -1.344 30.375 1.00 90.25 263 ASN A O 1
ATOM 2127 N N . ASP A 1 264 ? -2.604 -2.245 29.115 1.00 91.56 264 ASP A N 1
ATOM 2128 C CA . ASP A 1 264 ? -2.021 -1.900 27.821 1.00 91.56 264 ASP A CA 1
ATOM 2129 C C . ASP A 1 264 ? -2.337 -0.436 27.466 1.00 91.56 264 ASP A C 1
ATOM 2131 O O . ASP A 1 264 ? -3.421 -0.106 26.974 1.00 91.56 264 ASP A O 1
ATOM 2135 N N . GLY A 1 265 ? -1.369 0.449 27.717 1.00 90.50 265 GLY A N 1
ATOM 2136 C CA . GLY A 1 265 ? -1.488 1.874 27.405 1.00 90.50 265 GLY A CA 1
ATOM 2137 C C . GLY A 1 265 ? -1.670 2.162 25.912 1.00 90.50 265 GLY A C 1
ATOM 2138 O O . GLY A 1 265 ? -2.344 3.125 25.555 1.00 90.50 265 GLY A O 1
ATOM 2139 N N . LEU A 1 266 ? -1.154 1.310 25.021 1.00 90.38 266 LEU A N 1
ATOM 2140 C CA . LEU A 1 266 ? -1.335 1.480 23.580 1.00 90.38 266 LEU A CA 1
ATOM 2141 C C . LEU A 1 266 ? -2.769 1.133 23.163 1.00 90.38 266 LEU A C 1
ATOM 2143 O O . LEU A 1 266 ? -3.345 1.808 22.308 1.00 90.38 266 LEU A O 1
ATOM 2147 N N . LEU A 1 267 ? -3.377 0.111 23.772 1.00 92.06 267 LEU A N 1
ATOM 2148 C CA . LEU A 1 267 ? -4.788 -0.219 23.545 1.00 92.06 267 LEU A CA 1
ATOM 2149 C C . LEU A 1 267 ? -5.706 0.930 23.985 1.00 92.06 267 LEU A C 1
ATOM 2151 O O . LEU A 1 267 ? -6.629 1.301 23.251 1.00 92.06 267 LEU A O 1
ATOM 2155 N N . ILE A 1 268 ? -5.425 1.523 25.150 1.00 92.25 268 ILE A N 1
ATOM 2156 C CA . ILE A 1 268 ? -6.169 2.683 25.650 1.00 92.25 268 ILE A CA 1
ATOM 2157 C C . ILE A 1 268 ? -5.977 3.889 24.723 1.00 92.25 268 ILE A C 1
ATOM 2159 O O . ILE A 1 268 ? -6.958 4.521 24.323 1.00 92.25 268 ILE A O 1
ATOM 2163 N N . GLU A 1 269 ? -4.743 4.184 24.312 1.00 90.19 269 GLU A N 1
ATOM 2164 C CA . GLU A 1 269 ? -4.455 5.28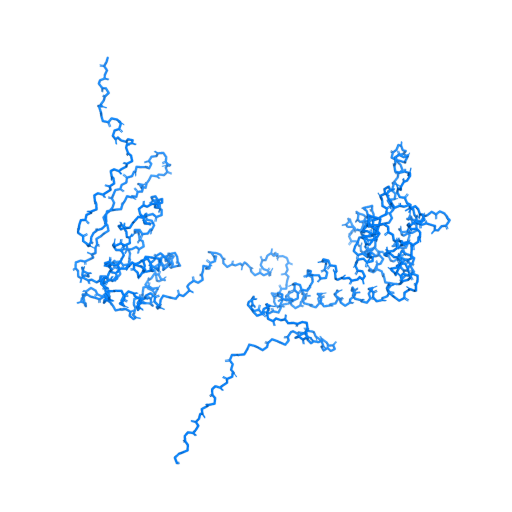5 23.391 1.00 90.19 269 GLU A CA 1
ATOM 2165 C C . GLU A 1 269 ? -5.189 5.118 22.056 1.00 90.19 269 GLU A C 1
ATOM 2167 O O . GLU A 1 269 ? -5.833 6.052 21.576 1.00 90.19 269 GLU A O 1
ATOM 2172 N N . ARG A 1 270 ? -5.190 3.906 21.483 1.00 88.56 270 ARG A N 1
ATOM 2173 C CA . ARG A 1 270 ? -5.951 3.593 20.262 1.00 88.56 270 ARG A CA 1
ATOM 2174 C C . ARG A 1 270 ? -7.443 3.887 20.424 1.00 88.56 270 ARG A C 1
ATOM 2176 O O . ARG A 1 270 ? -8.066 4.378 19.481 1.00 88.56 270 ARG A O 1
ATOM 2183 N N . MET A 1 271 ? -8.016 3.618 21.598 1.00 89.25 271 MET A N 1
ATOM 2184 C CA . MET A 1 271 ? -9.406 3.965 21.898 1.00 89.25 271 MET A CA 1
ATOM 2185 C C . MET A 1 271 ? -9.605 5.481 21.975 1.00 89.25 271 MET A C 1
ATOM 2187 O O . MET A 1 271 ? -10.531 6.009 21.356 1.00 89.25 271 MET A O 1
ATOM 2191 N N . LEU A 1 272 ? -8.711 6.199 22.656 1.00 88.25 272 LEU A N 1
ATOM 2192 C CA . LEU A 1 272 ? -8.751 7.659 22.767 1.00 88.25 272 LEU A CA 1
ATOM 2193 C C . LEU A 1 272 ? -8.590 8.352 21.408 1.00 88.25 272 LEU A C 1
ATOM 2195 O O . LEU A 1 272 ? -9.257 9.354 21.146 1.00 88.25 272 LEU A O 1
ATOM 2199 N N . LEU A 1 273 ? -7.789 7.804 20.495 1.00 87.75 273 LEU A N 1
ATOM 2200 C CA . LEU A 1 273 ? -7.618 8.341 19.143 1.00 87.75 273 LEU A CA 1
ATOM 2201 C C . LEU A 1 273 ? -8.896 8.269 18.296 1.00 87.75 273 LEU A C 1
ATOM 2203 O O . LEU A 1 273 ? -8.986 8.945 17.270 1.00 87.75 273 LEU A O 1
ATOM 2207 N N . ASN A 1 274 ? -9.919 7.511 18.691 1.00 82.25 274 ASN A N 1
ATOM 2208 C CA . ASN A 1 274 ? -11.207 7.492 17.991 1.00 82.25 274 ASN A CA 1
ATOM 2209 C C . ASN A 1 274 ? -12.108 8.687 18.315 1.00 82.25 274 ASN A C 1
ATOM 2211 O O . ASN A 1 274 ? -13.063 8.971 17.583 1.00 82.25 274 ASN A O 1
ATOM 2215 N N . CYS A 1 275 ? -11.783 9.422 19.373 1.00 78.62 275 CYS A N 1
ATOM 2216 C CA . CYS A 1 275 ? -12.513 10.594 19.821 1.00 78.62 275 CYS A CA 1
ATOM 2217 C C . CYS A 1 275 ? -11.796 11.863 19.342 1.00 78.62 275 CYS A C 1
ATOM 2219 O O . CYS A 1 275 ? -10.590 12.005 19.494 1.00 78.62 275 CYS A O 1
ATOM 2221 N N . SER A 1 276 ? -12.524 12.804 18.731 1.00 76.25 276 SER A N 1
ATOM 2222 C CA . SER A 1 276 ? -11.908 13.981 18.093 1.00 76.25 276 SER A CA 1
ATOM 2223 C C . SER A 1 276 ? -11.156 14.874 19.080 1.00 76.25 276 SER A C 1
ATOM 2225 O O . SER A 1 276 ? -10.068 15.340 18.767 1.00 76.25 276 SER A O 1
ATOM 2227 N N . TYR A 1 277 ? -11.726 15.091 20.267 1.00 77.75 277 TYR A N 1
ATOM 2228 C CA . TYR A 1 277 ? -11.142 15.942 21.304 1.00 77.75 277 TYR A CA 1
ATOM 2229 C C . TYR A 1 277 ? -9.809 15.385 21.826 1.00 77.75 277 TYR A C 1
ATOM 2231 O O . TYR A 1 277 ? -8.788 16.065 21.775 1.00 77.75 277 TYR A O 1
ATOM 2239 N N . THR A 1 278 ? -9.803 14.122 22.248 1.00 82.69 278 THR A N 1
ATOM 2240 C CA . THR A 1 278 ? -8.617 13.418 22.755 1.00 82.69 278 THR A CA 1
ATOM 2241 C C . THR A 1 278 ? -7.596 13.162 21.651 1.00 82.69 278 THR A C 1
ATOM 2243 O O . THR A 1 278 ? -6.405 13.313 21.892 1.00 82.69 278 THR A O 1
ATOM 2246 N N . ARG A 1 279 ? -8.027 12.882 20.412 1.00 85.12 279 ARG A N 1
ATOM 2247 C CA . ARG A 1 279 ? -7.127 12.800 19.252 1.00 85.12 279 ARG A CA 1
ATOM 2248 C C . ARG A 1 279 ? -6.350 14.095 19.056 1.00 85.12 279 ARG A C 1
ATOM 2250 O O . ARG A 1 279 ? -5.136 14.045 18.918 1.00 85.12 279 ARG A O 1
ATOM 2257 N N . SER A 1 280 ? -7.036 15.239 19.037 1.00 82.12 280 SER A N 1
ATOM 2258 C CA . SER A 1 280 ? -6.370 16.535 18.890 1.00 82.12 280 SER A CA 1
ATOM 2259 C C . SER A 1 280 ? -5.439 16.837 20.061 1.00 82.12 280 SER A C 1
ATOM 2261 O O . SER A 1 280 ? -4.403 17.452 19.850 1.00 82.12 280 SER A O 1
ATOM 2263 N N . TYR A 1 281 ? -5.779 16.406 21.276 1.00 84.38 281 TYR A N 1
ATOM 2264 C CA . TYR A 1 281 ? -4.888 16.550 22.424 1.00 84.38 281 TYR A CA 1
ATOM 2265 C C . TYR A 1 281 ? -3.608 15.714 22.260 1.00 84.38 281 TYR A C 1
ATOM 2267 O O . TYR A 1 281 ? -2.515 16.258 22.361 1.00 84.38 281 TYR A O 1
ATOM 2275 N N . ILE A 1 282 ? -3.742 14.426 21.928 1.00 87.06 282 ILE A N 1
ATOM 2276 C CA . ILE A 1 282 ? -2.614 13.494 21.771 1.00 87.06 282 ILE A CA 1
ATOM 2277 C C . ILE A 1 282 ? -1.709 13.909 20.599 1.00 87.06 282 ILE A C 1
ATOM 2279 O O . ILE A 1 282 ? -0.495 13.940 20.741 1.00 87.06 282 ILE A O 1
ATOM 2283 N N . GLN A 1 283 ? -2.281 14.275 19.446 1.00 86.38 283 GLN A N 1
ATOM 2284 C CA . GLN A 1 283 ? -1.508 14.583 18.233 1.00 86.38 283 GLN A CA 1
ATOM 2285 C C . GLN A 1 283 ? -0.716 15.896 18.290 1.00 86.38 283 GLN A C 1
ATOM 2287 O O . GLN A 1 283 ? 0.220 16.059 17.515 1.00 86.38 283 GLN A O 1
ATOM 2292 N N . ASN A 1 284 ? -1.110 16.842 19.146 1.00 85.62 284 ASN A N 1
ATOM 2293 C CA . ASN A 1 284 ? -0.455 18.151 19.255 1.00 85.62 284 ASN A CA 1
ATOM 2294 C C . ASN A 1 284 ? 0.564 18.216 20.401 1.00 85.62 284 ASN A C 1
ATOM 2296 O O . ASN A 1 284 ? 1.049 19.299 20.726 1.00 85.62 284 ASN A O 1
ATOM 2300 N N . ARG A 1 285 ? 0.844 17.085 21.049 1.00 84.44 285 ARG A N 1
ATOM 2301 C CA . ARG A 1 285 ? 1.747 17.009 22.190 1.00 84.44 285 ARG A CA 1
ATOM 2302 C C . ARG A 1 285 ? 3.129 16.549 21.734 1.00 84.44 285 ARG A C 1
ATOM 2304 O O . ARG A 1 285 ? 3.234 15.716 20.839 1.00 84.44 285 ARG A O 1
ATOM 2311 N N . GLU A 1 286 ? 4.171 17.103 22.346 1.00 86.12 286 GLU A N 1
ATOM 2312 C CA . GLU A 1 286 ? 5.552 16.658 22.110 1.00 86.12 286 GLU A CA 1
ATOM 2313 C C . GLU A 1 286 ? 5.842 15.350 22.856 1.00 86.12 286 GLU A C 1
ATOM 2315 O O . GLU A 1 286 ? 6.443 14.437 22.294 1.00 86.12 286 GLU A O 1
ATOM 2320 N N . ASP A 1 287 ? 5.344 15.236 24.090 1.00 87.75 287 ASP A N 1
ATOM 2321 C CA . ASP A 1 287 ? 5.534 14.059 24.933 1.00 87.75 287 ASP A CA 1
ATOM 2322 C C . ASP A 1 287 ? 4.374 13.053 24.816 1.00 87.75 287 ASP A C 1
ATOM 2324 O O . ASP A 1 287 ? 3.207 13.461 24.703 1.00 87.75 287 ASP A O 1
ATOM 2328 N N . PRO A 1 288 ? 4.657 11.737 24.918 1.00 85.69 288 PRO A N 1
ATOM 2329 C CA . PRO A 1 288 ? 3.628 10.711 25.036 1.00 85.69 288 PRO A CA 1
ATOM 2330 C C . PRO A 1 288 ? 2.722 10.945 26.248 1.00 85.69 288 PRO A C 1
ATOM 2332 O O . PRO A 1 288 ? 3.167 11.368 27.315 1.00 85.69 288 PRO A O 1
ATOM 2335 N N . ILE A 1 289 ? 1.439 10.626 26.093 1.00 88.31 289 ILE A N 1
ATOM 2336 C CA . ILE A 1 289 ? 0.467 10.689 27.185 1.00 88.31 289 ILE A CA 1
ATOM 2337 C C . ILE A 1 289 ? 0.745 9.592 28.227 1.00 88.31 289 ILE A C 1
ATOM 2339 O O . ILE A 1 289 ? 1.016 8.444 27.865 1.00 88.31 289 ILE A O 1
ATOM 2343 N N . THR A 1 290 ? 0.668 9.919 29.520 1.00 90.06 290 THR A N 1
ATOM 2344 C CA . THR A 1 290 ? 0.852 8.919 30.582 1.00 90.06 290 THR A CA 1
ATOM 2345 C C . THR A 1 290 ? -0.384 8.034 30.720 1.00 90.06 290 THR A C 1
ATOM 2347 O O . THR A 1 290 ? -1.499 8.415 30.363 1.00 90.06 290 THR A O 1
ATOM 2350 N N . GLN A 1 291 ? -0.219 6.836 31.279 1.00 88.12 291 GLN A N 1
ATOM 2351 C CA . GLN A 1 291 ? -1.347 5.926 31.493 1.00 88.12 291 GLN A CA 1
ATOM 2352 C C . GLN A 1 291 ? -2.385 6.486 32.485 1.00 88.12 291 GLN A C 1
ATOM 2354 O O . GLN A 1 291 ? -3.569 6.166 32.394 1.00 88.12 291 GLN A O 1
ATOM 2359 N N . GLU A 1 292 ? -1.957 7.330 33.422 1.00 89.50 292 GLU A N 1
ATOM 2360 C CA . GLU A 1 292 ? -2.841 8.033 34.359 1.00 89.50 292 GLU A CA 1
ATOM 2361 C C . GLU A 1 292 ? -3.717 9.041 33.610 1.00 89.50 292 GLU A C 1
ATOM 2363 O O . GLU A 1 292 ? -4.941 8.964 33.688 1.00 89.50 292 GLU A O 1
ATOM 2368 N N . GLU A 1 293 ? -3.106 9.893 32.781 1.00 90.12 293 GLU A N 1
ATOM 2369 C CA . GLU A 1 293 ? -3.822 10.852 31.930 1.00 90.12 293 GLU A CA 1
ATOM 2370 C C . GLU A 1 293 ? -4.778 10.139 30.963 1.00 90.12 293 GLU A C 1
ATOM 2372 O O . GLU A 1 293 ? -5.911 10.572 30.745 1.00 90.12 293 GLU A O 1
ATOM 2377 N N . GLN A 1 294 ? -4.348 9.009 30.393 1.00 91.50 294 GLN A N 1
ATOM 2378 C CA . GLN A 1 294 ? -5.200 8.178 29.548 1.00 91.50 294 GLN A CA 1
ATOM 2379 C C . GLN A 1 294 ? -6.470 7.734 30.289 1.00 91.50 294 GLN A C 1
ATOM 2381 O O . GLN A 1 294 ? -7.568 7.867 29.744 1.00 91.50 294 GLN A O 1
ATOM 2386 N N . LYS A 1 295 ? -6.339 7.241 31.529 1.00 90.06 295 LYS A N 1
ATOM 2387 C CA . LYS A 1 295 ? -7.477 6.815 32.361 1.00 90.06 295 LYS A CA 1
ATOM 2388 C C . LYS A 1 295 ? -8.390 7.986 32.720 1.00 90.06 295 LYS A C 1
ATOM 2390 O O . LYS A 1 295 ? -9.605 7.854 32.582 1.00 90.06 295 LYS A O 1
ATOM 2395 N N . GLU A 1 296 ? -7.833 9.145 33.063 1.00 89.75 296 GLU A N 1
ATOM 2396 C CA . GLU A 1 296 ? -8.618 10.363 33.308 1.00 89.75 296 GLU A CA 1
ATOM 2397 C C . GLU A 1 296 ? -9.452 10.768 32.083 1.00 89.75 296 GLU A C 1
ATOM 2399 O O . GLU A 1 296 ? -10.619 11.147 32.211 1.00 89.75 296 GLU A O 1
ATOM 2404 N N . PHE A 1 297 ? -8.900 10.655 30.869 1.00 89.00 297 PHE A N 1
ATOM 2405 C CA . PHE A 1 297 ? -9.677 10.913 29.655 1.00 89.00 297 PHE A CA 1
ATOM 2406 C C . PHE A 1 297 ? -10.792 9.891 29.441 1.00 89.00 297 PHE A C 1
ATOM 2408 O O . PHE A 1 297 ? -11.878 10.278 29.006 1.00 89.00 297 PHE A O 1
ATOM 2415 N N . LEU A 1 298 ? -10.568 8.611 29.755 1.00 88.25 298 LEU A N 1
ATOM 2416 C CA . LEU A 1 298 ? -11.622 7.598 29.680 1.00 88.25 298 LEU A CA 1
ATOM 2417 C C . LEU A 1 298 ? -12.792 7.937 30.613 1.00 88.25 298 LEU A C 1
ATOM 2419 O O . LEU A 1 298 ? -13.949 7.911 30.188 1.00 88.25 298 LEU A O 1
ATOM 2423 N N . GLU A 1 299 ? -12.521 8.348 31.848 1.00 87.62 299 GLU A N 1
ATOM 2424 C CA . GLU A 1 299 ? -13.571 8.715 32.808 1.00 87.62 299 GLU A CA 1
ATOM 2425 C C . GLU A 1 299 ? -14.475 9.849 32.296 1.00 87.62 299 GLU A C 1
ATOM 2427 O O . GLU A 1 299 ? -15.688 9.850 32.526 1.00 87.62 299 GLU A O 1
ATOM 2432 N N . GLN A 1 300 ? -13.938 10.778 31.499 1.00 85.25 300 GLN A N 1
ATOM 2433 C CA . GLN A 1 300 ? -14.719 11.871 30.908 1.00 85.25 300 GLN A CA 1
ATOM 2434 C C . GLN A 1 300 ? -15.783 11.400 29.902 1.00 85.25 300 GLN A C 1
ATOM 2436 O O . GLN A 1 300 ? -16.733 12.142 29.622 1.00 85.25 300 GLN A O 1
ATOM 2441 N N . HIS A 1 301 ? -15.659 10.186 29.360 1.00 83.38 301 HIS A N 1
ATOM 2442 C CA . HIS A 1 301 ? -16.644 9.586 28.456 1.00 83.38 301 HIS A CA 1
ATOM 2443 C C . HIS A 1 301 ? -17.778 8.852 29.190 1.00 83.38 301 HIS A C 1
ATOM 2445 O O . HIS A 1 301 ? -18.743 8.423 28.545 1.00 83.38 301 HIS A O 1
ATOM 2451 N N . LEU A 1 302 ? -17.712 8.757 30.521 1.00 86.06 302 LEU A N 1
ATOM 2452 C CA . LEU A 1 302 ? -18.730 8.133 31.360 1.00 86.06 302 LEU A CA 1
ATOM 2453 C C . LEU A 1 302 ? -19.671 9.175 31.987 1.00 86.06 302 LEU A C 1
ATOM 2455 O O . LEU A 1 302 ? -19.338 10.348 32.206 1.00 86.06 302 LEU A O 1
ATOM 2459 N N . ASN A 1 303 ? -20.909 8.762 32.223 1.00 83.81 303 ASN A N 1
ATOM 2460 C CA . ASN A 1 303 ? -21.842 9.452 33.105 1.00 83.81 303 ASN A CA 1
ATOM 2461 C C . ASN A 1 303 ? -21.463 9.188 34.573 1.00 83.81 303 ASN A C 1
ATOM 2463 O O . ASN A 1 303 ? -20.671 8.297 34.872 1.00 83.81 303 ASN A O 1
ATOM 2467 N N . SER A 1 304 ? -22.053 9.941 35.504 1.00 82.81 304 SER A N 1
ATOM 2468 C CA . SER A 1 304 ? -21.798 9.784 36.946 1.00 82.81 304 SER A CA 1
ATOM 2469 C C . SER A 1 304 ? -22.192 8.412 37.506 1.00 82.81 304 SER A C 1
ATOM 2471 O O . SER A 1 304 ? -21.736 8.041 38.578 1.00 82.81 304 SER A O 1
ATOM 2473 N N . ASP A 1 305 ? -23.048 7.673 36.801 1.00 84.75 305 ASP A N 1
ATOM 2474 C CA . ASP A 1 305 ? -23.465 6.305 37.126 1.00 84.75 305 ASP A CA 1
ATOM 2475 C C . ASP A 1 305 ? -22.566 5.228 36.479 1.00 84.75 305 ASP A C 1
ATOM 2477 O O . ASP A 1 305 ? -22.864 4.040 36.575 1.00 84.75 305 ASP A O 1
ATOM 2481 N N . GLY A 1 306 ? -21.488 5.622 35.789 1.00 84.44 306 GLY A N 1
ATOM 2482 C CA . GLY A 1 306 ? -20.586 4.709 35.078 1.00 84.44 306 GLY A CA 1
ATOM 2483 C C . GLY A 1 306 ? -21.117 4.209 33.728 1.00 84.44 306 GLY A C 1
ATOM 2484 O O . GLY A 1 306 ? -20.465 3.387 33.073 1.00 84.44 306 GLY A O 1
ATOM 2485 N N . SER A 1 307 ? -22.282 4.690 33.276 1.00 85.06 307 SER A N 1
ATOM 2486 C CA . SER A 1 307 ? -22.801 4.378 31.942 1.00 85.06 307 SER A CA 1
ATOM 2487 C C . SER A 1 307 ? -22.063 5.164 30.858 1.00 85.06 307 SER A C 1
ATOM 2489 O O . SER A 1 307 ? -21.634 6.303 31.063 1.00 85.06 307 SER A O 1
ATOM 2491 N N . LEU A 1 308 ? -21.913 4.572 29.671 1.00 85.38 308 LEU A N 1
ATOM 2492 C CA . LEU A 1 308 ? -21.254 5.254 28.558 1.00 85.38 308 LEU A CA 1
ATOM 2493 C C . LEU A 1 308 ? -22.138 6.402 28.051 1.00 85.38 308 LEU A C 1
ATOM 2495 O O . LEU A 1 308 ? -23.324 6.191 27.771 1.00 85.38 308 LEU A O 1
ATOM 2499 N N . ARG A 1 309 ? -21.574 7.605 27.890 1.00 78.88 309 ARG A N 1
ATOM 2500 C CA . ARG A 1 309 ? -22.311 8.750 27.332 1.00 78.88 309 ARG A CA 1
ATOM 2501 C C . ARG A 1 309 ? -22.798 8.426 25.919 1.00 78.88 309 ARG A C 1
ATOM 2503 O O . ARG A 1 309 ? -22.010 8.010 25.076 1.00 78.88 309 ARG A O 1
ATOM 2510 N N . SER A 1 310 ? -24.081 8.667 25.641 1.00 66.88 310 SER A N 1
ATOM 2511 C CA . SER A 1 310 ? -24.652 8.582 24.290 1.00 66.88 310 SER A CA 1
ATOM 2512 C C . SER A 1 310 ? -24.860 9.979 23.704 1.00 66.88 310 SER A C 1
ATOM 2514 O O . SER A 1 310 ? -25.368 10.877 24.375 1.00 66.88 310 SER A O 1
ATOM 2516 N N . ASN A 1 311 ? -24.518 10.158 22.424 1.00 61.38 311 ASN A N 1
ATOM 2517 C CA . ASN A 1 311 ? -24.768 11.403 21.687 1.00 61.38 311 ASN A CA 1
ATOM 2518 C C . ASN A 1 311 ? -26.241 11.548 21.235 1.00 61.38 311 ASN A C 1
ATOM 2520 O O . ASN A 1 311 ? -26.588 12.568 20.640 1.00 61.38 311 ASN A O 1
ATOM 2524 N N . SER A 1 312 ? -27.103 10.551 21.478 1.00 50.00 312 SER A N 1
ATOM 2525 C CA . SER A 1 312 ? -28.420 10.437 20.831 1.00 50.00 312 SER A CA 1
ATOM 2526 C C . SER A 1 312 ? -29.488 11.442 21.289 1.00 50.00 312 SER A C 1
ATOM 2528 O O . SER A 1 312 ? -30.507 11.551 20.615 1.00 50.00 312 SER A O 1
ATOM 2530 N N . SER A 1 313 ? -29.297 12.194 22.380 1.00 41.84 313 SER A N 1
ATOM 2531 C CA . SER A 1 313 ? -30.315 13.147 22.876 1.00 41.84 313 SER A CA 1
ATOM 2532 C C . SER A 1 313 ? -29.803 14.550 23.223 1.00 41.84 313 SER A C 1
ATOM 2534 O O . SER A 1 313 ? -30.592 15.490 23.241 1.00 41.84 313 SER A O 1
ATOM 2536 N N . ASP A 1 314 ? -28.501 14.732 23.454 1.00 43.53 314 ASP A N 1
ATOM 2537 C CA . ASP A 1 314 ? -27.993 15.920 24.163 1.00 43.53 314 ASP A CA 1
ATOM 2538 C C . ASP A 1 314 ? -27.093 16.834 23.306 1.00 43.53 314 ASP A C 1
ATOM 2540 O O . ASP A 1 314 ? -26.705 17.929 23.725 1.00 43.53 314 ASP A O 1
ATOM 2544 N N . TYR A 1 315 ? -26.762 16.410 22.079 1.00 46.34 315 TYR A N 1
ATOM 2545 C CA . TYR A 1 315 ? -25.862 17.155 21.190 1.00 46.34 315 TYR A CA 1
ATOM 2546 C C . TYR A 1 315 ? -26.450 18.521 20.798 1.00 46.34 315 TYR A C 1
ATOM 2548 O O . TYR A 1 315 ? -25.765 19.537 20.880 1.00 46.34 315 TYR A O 1
ATOM 2556 N N . PHE A 1 316 ? -27.745 18.585 20.472 1.00 42.81 316 PHE A N 1
ATOM 2557 C CA . PHE A 1 316 ? -28.413 19.855 20.158 1.00 42.81 316 PHE A CA 1
ATOM 2558 C C . PHE A 1 316 ? -28.600 20.758 21.390 1.00 42.81 316 PHE A C 1
ATOM 2560 O O . PHE A 1 316 ? -28.547 21.980 21.263 1.00 42.81 316 PHE A O 1
ATOM 2567 N N . TYR A 1 317 ? -28.753 20.184 22.588 1.00 42.09 317 TYR A N 1
ATOM 2568 C CA . TYR A 1 317 ? -29.009 20.943 23.818 1.00 42.09 317 TYR A CA 1
ATOM 2569 C C . TYR A 1 317 ? -27.735 21.569 24.417 1.00 42.09 317 TYR A C 1
ATOM 2571 O O . TYR A 1 317 ? -27.781 22.652 25.005 1.00 42.09 317 TYR A O 1
ATOM 2579 N N . LYS A 1 318 ? -26.569 20.924 24.255 1.00 45.19 318 LYS A N 1
ATOM 2580 C CA . LYS A 1 318 ? -25.295 21.376 24.852 1.00 45.19 318 LYS A CA 1
ATOM 2581 C C . LYS A 1 318 ? -24.446 22.275 23.948 1.00 45.19 318 LYS A C 1
ATOM 2583 O O . LYS A 1 318 ? -23.711 23.108 24.483 1.00 45.19 318 LYS A O 1
ATOM 2588 N N . VAL A 1 319 ? -24.605 22.207 22.620 1.00 48.50 319 VAL A N 1
ATOM 2589 C CA . VAL A 1 319 ? -23.995 23.174 21.674 1.00 48.50 319 VAL A CA 1
ATOM 2590 C C . VAL A 1 319 ? -24.457 24.609 21.976 1.00 48.50 319 VAL A C 1
ATOM 2592 O O . VAL A 1 319 ? -23.665 25.544 21.881 1.00 48.50 319 VAL A O 1
ATOM 2595 N N . ALA A 1 320 ? -25.685 24.783 22.478 1.00 45.91 320 ALA A N 1
ATOM 2596 C CA . ALA A 1 320 ? -26.211 26.077 22.917 1.00 45.91 320 ALA A CA 1
ATOM 2597 C C . ALA A 1 320 ? -25.489 26.681 24.145 1.00 45.91 320 ALA A C 1
ATOM 2599 O O . ALA A 1 320 ? -25.617 27.877 24.397 1.00 45.91 320 ALA A O 1
ATOM 2600 N N . LYS A 1 321 ? -24.724 25.892 24.920 1.00 45.19 321 LYS A N 1
ATOM 2601 C CA . LYS A 1 321 ? -24.121 26.322 26.199 1.00 45.19 321 LYS A CA 1
ATOM 2602 C C . LYS A 1 321 ? -22.590 26.444 26.208 1.00 45.19 321 LYS A C 1
ATOM 2604 O O . LYS A 1 321 ? -22.035 26.618 27.289 1.00 45.19 321 LYS A O 1
ATOM 2609 N N . LYS A 1 322 ? -21.898 26.378 25.058 1.00 42.28 322 LYS A N 1
ATOM 2610 C CA . LYS A 1 322 ? -20.419 26.513 24.959 1.00 42.28 322 LYS A CA 1
ATOM 2611 C C . LYS A 1 322 ? -19.636 25.695 26.010 1.00 42.28 322 LYS A C 1
ATOM 2613 O O . LYS A 1 322 ? -18.592 26.125 26.491 1.00 42.28 322 LYS A O 1
ATOM 2618 N N . ARG A 1 323 ? -20.134 24.522 26.411 1.00 46.88 323 ARG A N 1
ATOM 2619 C CA . ARG A 1 323 ? -19.355 23.589 27.238 1.00 46.88 323 ARG A CA 1
ATOM 2620 C C . ARG A 1 323 ? -18.513 22.723 26.311 1.00 46.88 323 ARG A C 1
ATOM 2622 O O . ARG A 1 323 ? -19.002 22.355 25.247 1.00 46.88 323 ARG A O 1
ATOM 2629 N N . ASN A 1 324 ? -17.286 22.389 26.711 1.00 45.94 324 ASN A N 1
ATOM 2630 C CA . ASN A 1 324 ? -16.464 21.413 25.994 1.00 45.94 324 ASN A CA 1
ATOM 2631 C C . ASN A 1 324 ? -17.253 20.099 25.886 1.00 45.94 324 ASN A C 1
ATOM 2633 O O . ASN A 1 324 ? -17.493 19.423 26.887 1.00 45.94 324 ASN A O 1
ATOM 2637 N N . ILE A 1 325 ? -17.740 19.784 24.684 1.00 51.03 325 ILE A N 1
ATOM 2638 C CA . ILE A 1 325 ? -18.511 18.568 24.428 1.00 51.03 325 ILE A CA 1
ATOM 2639 C C . ILE A 1 325 ? -17.502 17.432 24.317 1.00 51.03 325 ILE A C 1
ATOM 2641 O O . ILE A 1 325 ? -16.875 17.245 23.275 1.00 51.03 325 ILE A O 1
ATOM 2645 N N . VAL A 1 326 ? -17.352 16.662 25.391 1.00 51.47 326 VAL A N 1
ATOM 2646 C CA . VAL A 1 326 ? -16.703 15.354 25.307 1.00 51.47 326 VAL A CA 1
ATOM 2647 C C . VAL A 1 326 ? -17.648 14.456 24.510 1.00 51.47 326 VAL A C 1
ATOM 2649 O O . VAL A 1 326 ? -18.706 14.063 25.004 1.00 51.47 326 VAL A O 1
ATOM 2652 N N . SER A 1 327 ? -17.318 14.221 23.235 1.00 57.22 327 SER A N 1
ATOM 2653 C CA . SER A 1 327 ? -18.078 13.325 22.356 1.00 57.22 327 SER A CA 1
ATOM 2654 C C . SER A 1 327 ? -18.160 11.936 22.984 1.00 57.22 327 SER A C 1
ATOM 2656 O O . SER A 1 327 ? -17.171 11.460 23.536 1.00 57.22 327 SER A O 1
ATOM 2658 N N . ALA A 1 328 ? -19.302 11.257 22.835 1.00 62.25 328 ALA A N 1
ATOM 2659 C CA . ALA A 1 328 ? -19.406 9.827 23.113 1.00 62.25 328 ALA A CA 1
ATOM 2660 C C . ALA A 1 328 ? -18.237 9.050 22.481 1.00 62.25 328 ALA A C 1
ATOM 2662 O O . ALA A 1 328 ? -17.799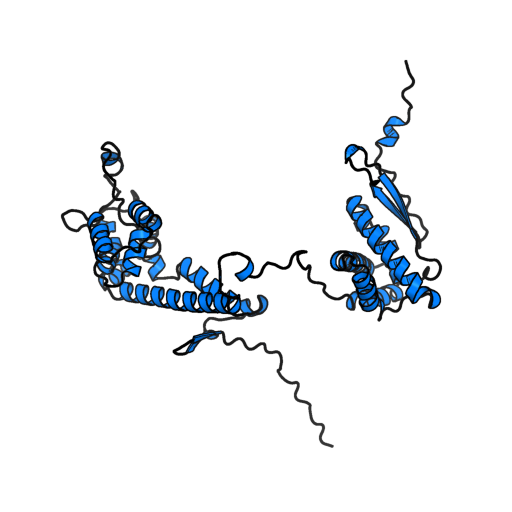 9.373 21.367 1.00 62.25 328 ALA A O 1
ATOM 2663 N N . ALA A 1 329 ? -17.749 8.050 23.214 1.00 64.69 329 ALA A N 1
ATOM 2664 C CA . ALA A 1 329 ? -16.679 7.166 22.785 1.00 64.69 329 ALA A CA 1
ATOM 2665 C C . ALA A 1 329 ? -17.019 6.473 21.466 1.00 64.69 329 ALA A C 1
ATOM 2667 O O . ALA A 1 329 ? -18.086 5.876 21.350 1.00 64.69 329 ALA A O 1
ATOM 2668 N N . LYS A 1 330 ? -16.117 6.518 20.486 1.00 74.94 330 LYS A N 1
ATOM 2669 C CA . LYS A 1 330 ? -16.245 5.746 19.242 1.00 74.94 330 LYS A CA 1
ATOM 2670 C C . LYS A 1 330 ? -15.278 4.572 19.287 1.00 74.94 330 LYS A C 1
ATOM 2672 O O . LYS A 1 330 ? -14.144 4.735 19.720 1.00 74.94 330 LYS A O 1
ATOM 2677 N N . LEU A 1 331 ? -15.695 3.412 18.790 1.00 81.25 331 LEU A N 1
ATOM 2678 C CA . LEU A 1 331 ? -14.835 2.224 18.707 1.00 81.25 331 LEU A CA 1
ATOM 2679 C C . LEU A 1 331 ? -14.347 1.965 17.277 1.00 81.25 331 LEU A C 1
ATOM 2681 O O . LEU A 1 331 ? -14.142 0.819 16.887 1.00 81.25 331 LEU A O 1
ATOM 2685 N N . SER A 1 332 ? -14.174 3.009 16.461 1.00 71.25 332 SER A N 1
ATOM 2686 C CA . SER A 1 332 ? -13.643 2.835 15.104 1.00 71.25 332 SER A CA 1
ATOM 2687 C C . SER A 1 332 ? -12.286 2.117 15.159 1.00 71.25 332 SER A C 1
ATOM 2689 O O . SER A 1 332 ? -11.382 2.550 15.857 1.00 71.25 332 SER A O 1
ATOM 2691 N N . ASN A 1 333 ? -12.120 1.000 14.450 1.00 74.19 333 ASN A N 1
ATOM 2692 C CA . ASN A 1 333 ? -10.907 0.156 14.486 1.00 74.19 333 ASN A CA 1
ATOM 2693 C C . ASN A 1 333 ? -10.668 -0.651 15.786 1.00 74.19 333 ASN A C 1
ATOM 2695 O O . ASN A 1 333 ? -9.611 -1.271 15.921 1.00 74.19 333 ASN A O 1
ATOM 2699 N N . LEU A 1 334 ? -11.620 -0.648 16.727 1.00 86.69 334 LEU A N 1
ATOM 2700 C CA . LEU A 1 334 ? -11.675 -1.500 17.930 1.00 86.69 334 LEU A CA 1
ATOM 2701 C C . LEU A 1 334 ? -13.097 -2.072 18.128 1.00 86.69 334 LEU A C 1
ATOM 2703 O O . LEU A 1 334 ? -13.534 -2.341 19.241 1.00 86.69 334 LEU A O 1
ATOM 2707 N N . SER A 1 335 ? -13.856 -2.202 17.039 1.00 89.62 335 SER A N 1
ATOM 2708 C CA . SER A 1 335 ? -15.248 -2.653 17.044 1.00 89.62 335 SER A CA 1
ATOM 2709 C C . SER A 1 335 ? -15.365 -4.161 16.805 1.00 89.62 335 SER A C 1
ATOM 2711 O O . SER A 1 335 ? -14.383 -4.821 16.467 1.00 89.62 335 SER A O 1
ATOM 2713 N N . TYR A 1 336 ? -16.575 -4.724 16.892 1.00 92.12 336 TYR A N 1
ATOM 2714 C CA . TYR A 1 336 ? -16.811 -6.144 16.584 1.00 92.12 336 TYR A CA 1
ATOM 2715 C C . TYR A 1 336 ? -16.362 -6.555 15.179 1.00 92.12 336 TYR A C 1
ATOM 2717 O O . TYR A 1 336 ? -15.905 -7.684 14.989 1.00 92.12 336 TYR A O 1
ATOM 2725 N N . GLU A 1 337 ? -16.460 -5.646 14.208 1.00 90.62 337 GLU A N 1
ATOM 2726 C CA . GLU A 1 337 ? -15.891 -5.836 12.876 1.00 90.62 337 GLU A CA 1
ATOM 2727 C C . GLU A 1 337 ? -14.366 -6.012 12.963 1.00 90.62 337 GLU A C 1
ATOM 2729 O O . GLU A 1 337 ? -13.842 -7.019 12.503 1.00 90.62 337 GLU A O 1
ATOM 2734 N N . SER A 1 338 ? -13.661 -5.117 13.663 1.00 88.25 338 SER A N 1
ATOM 2735 C CA . SER A 1 338 ? -12.197 -5.187 13.858 1.00 88.25 338 SER A CA 1
ATOM 2736 C C . SER A 1 338 ? -11.735 -6.401 14.682 1.00 88.25 338 SER A C 1
ATOM 2738 O O . SER A 1 338 ? -10.600 -6.860 14.556 1.00 88.25 338 SER A O 1
ATOM 2740 N N . LEU A 1 339 ? -12.619 -6.948 15.521 1.00 90.19 339 LEU A N 1
ATOM 2741 C CA . LEU A 1 339 ? -12.383 -8.196 16.249 1.00 90.19 339 LEU A CA 1
ATOM 2742 C C . LEU A 1 339 ? -12.591 -9.448 15.387 1.00 90.19 339 LEU A C 1
ATOM 2744 O O . LEU A 1 339 ? -12.198 -10.538 15.791 1.00 90.19 339 LEU A O 1
ATOM 2748 N N . SER A 1 340 ? -13.263 -9.328 14.243 1.00 87.06 340 SER A N 1
ATOM 2749 C CA . SER A 1 340 ? -13.627 -10.470 13.391 1.00 87.06 340 SER A CA 1
ATOM 2750 C C . SER A 1 340 ? -12.803 -10.549 12.111 1.00 87.06 340 SER A C 1
ATOM 2752 O O . SER A 1 340 ? -12.715 -11.622 11.523 1.00 87.06 340 SER A O 1
ATOM 2754 N N . GLN A 1 341 ? -12.206 -9.440 11.682 1.00 87.12 341 GLN A N 1
ATOM 2755 C CA . GLN A 1 341 ? -11.370 -9.374 10.489 1.00 87.12 341 GLN A CA 1
ATOM 2756 C C . GLN A 1 341 ? -10.196 -8.404 10.693 1.00 87.12 341 GLN A C 1
ATOM 2758 O O . GLN A 1 341 ? -10.280 -7.527 11.562 1.00 87.12 341 GLN A O 1
ATOM 2763 N N . PRO A 1 342 ? -9.119 -8.527 9.897 1.00 84.94 342 PRO A N 1
ATOM 2764 C CA . PRO A 1 342 ? -8.035 -7.555 9.897 1.00 84.94 342 PRO A CA 1
ATOM 2765 C C . PRO A 1 342 ? -8.548 -6.137 9.629 1.00 84.94 342 PRO A C 1
ATOM 2767 O O . PRO A 1 342 ? -9.414 -5.902 8.787 1.00 84.94 342 PRO A O 1
ATOM 2770 N N . THR A 1 343 ? -8.009 -5.171 10.360 1.00 87.19 343 THR A N 1
ATOM 2771 C CA . THR A 1 343 ? -8.250 -3.748 10.125 1.00 87.19 343 THR A CA 1
ATOM 2772 C C . THR A 1 343 ? -7.442 -3.253 8.925 1.00 87.19 343 THR A C 1
ATOM 2774 O O . THR A 1 343 ? -6.414 -3.821 8.564 1.00 87.19 343 THR A O 1
ATOM 2777 N N . LYS A 1 344 ? -7.830 -2.106 8.355 1.00 86.06 344 LYS A N 1
ATOM 2778 C CA . LYS A 1 344 ? -7.055 -1.452 7.282 1.00 86.06 344 LYS A CA 1
ATOM 2779 C C . LYS A 1 344 ? -5.605 -1.157 7.675 1.00 86.06 344 LYS A C 1
ATOM 2781 O O . LYS A 1 344 ? -4.735 -1.107 6.816 1.00 86.06 344 LYS A O 1
ATOM 2786 N N . VAL A 1 345 ? -5.347 -0.931 8.964 1.00 86.56 345 VAL A N 1
ATOM 2787 C CA . VAL A 1 345 ? -3.985 -0.721 9.469 1.00 86.56 345 VAL A CA 1
ATOM 2788 C C . VAL A 1 345 ? -3.180 -2.014 9.353 1.00 86.56 345 VAL A C 1
ATOM 2790 O O . VAL A 1 345 ? -2.071 -1.980 8.834 1.00 86.56 345 VAL A O 1
ATOM 2793 N N . GLU A 1 346 ? -3.751 -3.159 9.734 1.00 86.06 346 GLU A N 1
ATOM 2794 C CA . GLU A 1 346 ? -3.106 -4.469 9.565 1.00 86.06 346 GLU A CA 1
ATOM 2795 C C . GLU A 1 346 ? -2.871 -4.797 8.087 1.00 86.06 346 GLU A C 1
ATOM 2797 O O . GLU A 1 346 ? -1.785 -5.244 7.732 1.00 86.06 346 GLU A O 1
ATOM 2802 N N . GLU A 1 347 ? -3.828 -4.499 7.202 1.00 86.81 347 GLU A N 1
ATOM 2803 C CA . GLU A 1 347 ? -3.653 -4.663 5.750 1.00 86.81 347 GLU A CA 1
ATOM 2804 C C . GLU A 1 347 ? -2.467 -3.844 5.210 1.00 86.81 347 GLU A C 1
ATOM 2806 O O . GLU A 1 347 ? -1.682 -4.332 4.389 1.00 86.81 347 GLU A O 1
ATOM 2811 N N . VAL A 1 348 ? -2.304 -2.605 5.687 1.00 88.31 348 VAL A N 1
ATOM 2812 C CA . VAL A 1 348 ? -1.164 -1.749 5.329 1.00 88.31 348 VAL A CA 1
ATOM 2813 C C . VAL A 1 348 ? 0.141 -2.327 5.874 1.00 88.31 348 VAL A C 1
ATOM 2815 O O . VAL A 1 348 ? 1.109 -2.411 5.122 1.00 88.31 348 VAL A O 1
ATOM 2818 N N . LEU A 1 349 ? 0.179 -2.774 7.132 1.00 85.88 349 LEU A N 1
ATOM 2819 C CA . LEU A 1 349 ? 1.374 -3.385 7.731 1.00 85.88 349 LEU A CA 1
ATOM 2820 C C . LEU A 1 349 ? 1.785 -4.669 6.993 1.00 85.88 349 LEU A C 1
ATOM 2822 O O . LEU A 1 349 ? 2.963 -4.854 6.699 1.00 85.88 349 LEU A O 1
ATOM 2826 N N . ILE A 1 350 ? 0.825 -5.514 6.606 1.00 83.69 350 ILE A N 1
ATOM 2827 C CA . ILE A 1 350 ? 1.074 -6.708 5.781 1.00 83.69 350 ILE A CA 1
ATOM 2828 C C . ILE A 1 350 ? 1.620 -6.308 4.406 1.00 83.69 350 ILE A C 1
ATOM 2830 O O . ILE A 1 350 ? 2.571 -6.912 3.912 1.00 83.69 350 ILE A O 1
ATOM 2834 N N . SER A 1 351 ? 1.061 -5.266 3.790 1.00 80.50 351 SER A N 1
ATOM 2835 C CA . SER A 1 351 ? 1.536 -4.767 2.494 1.00 80.50 351 SER A CA 1
ATOM 2836 C C . SER A 1 351 ? 2.968 -4.230 2.575 1.00 80.50 351 SER A C 1
ATOM 2838 O O . SER A 1 351 ? 3.775 -4.489 1.684 1.00 80.50 351 SER A O 1
ATOM 2840 N N . LEU A 1 352 ? 3.303 -3.509 3.650 1.00 83.25 352 LEU A N 1
ATOM 2841 C CA . LEU A 1 352 ? 4.653 -3.002 3.910 1.00 83.25 352 LEU A CA 1
ATOM 2842 C C . LEU A 1 352 ? 5.639 -4.146 4.165 1.00 83.25 352 LEU A C 1
ATOM 2844 O O . LEU A 1 352 ? 6.734 -4.145 3.605 1.00 83.25 352 LEU A O 1
ATOM 2848 N N . LEU A 1 353 ? 5.221 -5.162 4.921 1.00 82.81 353 LEU A N 1
ATOM 2849 C CA . LEU A 1 353 ? 5.987 -6.383 5.146 1.00 82.81 353 LEU A CA 1
ATOM 2850 C C . LEU A 1 353 ? 6.292 -7.105 3.821 1.00 82.81 353 LEU A C 1
ATOM 2852 O O . LEU A 1 353 ? 7.452 -7.389 3.523 1.00 82.81 353 LEU A O 1
ATOM 2856 N N . LEU A 1 354 ? 5.281 -7.315 2.974 1.00 75.44 354 LEU A N 1
ATOM 2857 C CA . LEU A 1 354 ? 5.430 -7.929 1.646 1.00 75.44 354 LEU A CA 1
ATOM 2858 C C . LEU A 1 354 ? 6.285 -7.099 0.681 1.00 75.44 354 LEU A C 1
ATOM 2860 O O . LEU A 1 354 ? 6.928 -7.664 -0.203 1.00 75.44 354 LEU A O 1
ATOM 2864 N N . ALA A 1 355 ? 6.272 -5.772 0.814 1.00 73.38 355 ALA A N 1
ATOM 2865 C CA . ALA A 1 355 ? 7.115 -4.877 0.026 1.00 73.38 355 ALA A CA 1
ATOM 2866 C C . ALA A 1 355 ? 8.576 -4.865 0.511 1.00 73.38 355 ALA A C 1
ATOM 2868 O O . ALA A 1 355 ? 9.482 -4.662 -0.300 1.00 73.38 355 ALA A O 1
ATOM 2869 N N . SER A 1 356 ? 8.804 -5.075 1.813 1.00 73.94 356 SER A N 1
ATOM 2870 C CA . SER A 1 356 ? 10.140 -5.134 2.423 1.00 73.94 356 SER A CA 1
ATOM 2871 C C . SER A 1 356 ? 10.907 -6.399 2.018 1.00 73.94 356 SER A C 1
ATOM 2873 O O . SER A 1 356 ? 12.110 -6.364 1.749 1.00 73.94 356 SER A O 1
ATOM 2875 N N . GLU A 1 357 ? 10.191 -7.510 1.877 1.00 64.38 357 GLU A N 1
ATOM 2876 C CA . GLU A 1 357 ? 10.702 -8.761 1.339 1.00 64.38 357 GLU A CA 1
ATOM 2877 C C . GLU A 1 357 ? 10.797 -8.592 -0.185 1.00 64.38 357 GLU A C 1
ATOM 2879 O O . GLU A 1 357 ? 9.789 -8.383 -0.849 1.00 64.38 357 GLU A O 1
ATOM 2884 N N . ARG A 1 358 ? 12.008 -8.608 -0.765 1.00 60.28 358 ARG A N 1
ATOM 2885 C CA . ARG A 1 358 ? 12.302 -8.310 -2.193 1.00 60.28 358 ARG A CA 1
ATOM 2886 C C . ARG A 1 358 ? 11.723 -9.344 -3.191 1.00 60.28 358 ARG A C 1
ATOM 2888 O O . ARG A 1 358 ? 12.408 -9.806 -4.113 1.00 60.28 358 ARG A O 1
ATOM 2895 N N . ILE A 1 359 ? 10.468 -9.734 -3.021 1.00 58.00 359 ILE A N 1
ATOM 2896 C CA . ILE A 1 359 ? 9.700 -10.647 -3.854 1.00 58.00 359 ILE A CA 1
ATOM 2897 C C . ILE A 1 359 ? 9.188 -9.843 -5.050 1.00 58.00 359 ILE A C 1
ATOM 2899 O O . ILE A 1 359 ? 8.636 -8.754 -4.921 1.00 58.00 359 ILE A O 1
ATOM 2903 N N . GLN A 1 360 ? 9.430 -10.350 -6.260 1.00 52.09 360 GLN A N 1
ATOM 2904 C CA . GLN A 1 360 ? 8.943 -9.683 -7.469 1.00 52.09 360 GLN A CA 1
ATOM 2905 C C . GLN A 1 360 ? 7.404 -9.686 -7.454 1.00 52.09 360 GLN A C 1
ATOM 2907 O O . GLN A 1 360 ? 6.841 -10.681 -7.007 1.00 52.09 360 GLN A O 1
ATOM 2912 N N . PRO A 1 361 ? 6.716 -8.664 -7.998 1.00 51.75 361 PRO A N 1
ATOM 2913 C CA . PRO A 1 361 ? 5.252 -8.596 -7.967 1.00 51.75 361 PRO A CA 1
ATOM 2914 C C . PRO A 1 361 ? 4.560 -9.866 -8.479 1.00 51.75 361 PRO A C 1
ATOM 2916 O O . PRO A 1 361 ? 3.571 -10.299 -7.912 1.00 51.75 361 PRO A O 1
ATOM 2919 N N . SER A 1 362 ? 5.122 -10.525 -9.500 1.00 54.97 362 SER A N 1
ATOM 2920 C CA . SER A 1 362 ? 4.618 -11.814 -9.991 1.00 54.97 362 SER A CA 1
ATOM 2921 C C . SER A 1 362 ? 4.693 -12.943 -8.960 1.00 54.97 362 SER A C 1
ATOM 2923 O O . SER A 1 362 ? 3.816 -13.790 -8.941 1.00 54.97 362 SER A O 1
ATOM 2925 N N . GLY A 1 363 ? 5.715 -12.948 -8.103 1.00 51.31 363 GLY A N 1
ATOM 2926 C CA . GLY A 1 363 ? 5.856 -13.902 -7.003 1.00 51.31 363 GLY A CA 1
ATOM 2927 C C . GLY A 1 363 ? 4.969 -13.577 -5.803 1.00 51.31 363 GLY A C 1
ATOM 2928 O O . GLY A 1 363 ? 4.575 -14.494 -5.102 1.00 51.31 363 GLY A O 1
ATOM 2929 N N . GLN A 1 364 ? 4.604 -12.306 -5.589 1.00 57.09 364 GLN A N 1
ATOM 2930 C CA . GLN A 1 364 ? 3.687 -11.915 -4.509 1.00 57.09 364 GLN A CA 1
ATOM 2931 C C . GLN A 1 364 ? 2.276 -12.491 -4.714 1.00 57.09 364 GLN A C 1
ATOM 2933 O O . GLN A 1 364 ? 1.636 -12.874 -3.744 1.00 57.09 364 GLN A O 1
ATOM 2938 N N . PHE A 1 365 ? 1.817 -12.623 -5.965 1.00 59.38 365 PHE A N 1
ATOM 2939 C CA . PHE A 1 365 ? 0.530 -13.262 -6.288 1.00 59.38 365 PHE A CA 1
ATOM 2940 C C . PHE A 1 365 ? 0.513 -14.784 -6.065 1.00 59.38 365 PHE A C 1
ATOM 2942 O O . PHE A 1 365 ? -0.561 -15.377 -6.053 1.00 59.38 365 PHE A O 1
ATOM 2949 N N . GLU A 1 366 ? 1.681 -15.417 -5.923 1.00 59.94 366 GLU A N 1
ATOM 2950 C CA . GLU A 1 366 ? 1.819 -16.863 -5.696 1.00 59.94 366 GLU A CA 1
ATOM 2951 C C . GLU A 1 366 ? 1.983 -17.213 -4.205 1.00 59.94 366 GLU A C 1
ATOM 2953 O O . GLU A 1 366 ? 2.057 -18.393 -3.861 1.00 59.94 366 GLU A O 1
ATOM 2958 N N . LEU A 1 367 ? 2.050 -16.213 -3.316 1.00 60.38 367 LEU A N 1
ATOM 2959 C CA . LEU A 1 367 ? 2.170 -16.430 -1.875 1.00 60.38 367 LEU A CA 1
ATOM 2960 C C . LEU A 1 367 ? 0.809 -16.797 -1.274 1.00 60.38 367 LEU A C 1
ATOM 2962 O O . LEU A 1 367 ? -0.176 -16.083 -1.456 1.00 60.38 367 LEU A O 1
ATOM 2966 N N . SER A 1 368 ? 0.772 -17.891 -0.516 1.00 59.50 368 SER A N 1
ATOM 2967 C CA . SER A 1 368 ? -0.339 -18.241 0.376 1.00 59.50 368 SER A CA 1
ATOM 2968 C C . SER A 1 368 ? 0.094 -18.049 1.827 1.00 59.50 368 SER A C 1
ATOM 2970 O O . SER A 1 368 ? 1.289 -18.096 2.085 1.00 59.50 368 SER A O 1
ATOM 2972 N N . ILE A 1 369 ? -0.834 -17.853 2.772 1.00 56.22 369 ILE A N 1
ATOM 2973 C CA . ILE A 1 369 ? -0.513 -17.658 4.205 1.00 56.22 369 ILE A CA 1
ATOM 2974 C C . ILE A 1 369 ? 0.416 -18.763 4.737 1.00 56.22 369 ILE A C 1
ATOM 2976 O O . ILE A 1 369 ? 1.326 -18.472 5.508 1.00 56.22 369 ILE A O 1
ATOM 2980 N N . ASP A 1 370 ? 0.261 -19.993 4.241 1.00 59.47 370 ASP A N 1
ATOM 2981 C CA . ASP A 1 370 ? 1.077 -21.154 4.616 1.00 59.47 370 ASP A CA 1
ATOM 2982 C C . ASP A 1 370 ? 2.556 -21.025 4.200 1.00 59.47 370 ASP A C 1
ATOM 2984 O O . ASP A 1 370 ? 3.416 -21.738 4.709 1.00 59.47 370 ASP A O 1
ATOM 2988 N N . ASN A 1 371 ? 2.877 -20.105 3.285 1.00 51.66 371 ASN A N 1
ATOM 2989 C CA . ASN A 1 371 ? 4.245 -19.793 2.879 1.00 51.66 371 ASN A CA 1
ATOM 2990 C C . ASN A 1 371 ? 4.960 -18.866 3.873 1.00 51.66 371 ASN A C 1
ATOM 2992 O O . ASN A 1 371 ? 6.146 -18.603 3.685 1.00 51.66 371 ASN A O 1
ATOM 2996 N N . TYR A 1 372 ? 4.283 -18.315 4.882 1.00 54.41 372 TYR A N 1
ATOM 2997 C CA . TYR A 1 372 ? 4.923 -17.478 5.893 1.00 54.41 372 TYR A CA 1
ATOM 2998 C C . TYR A 1 372 ? 5.352 -18.327 7.083 1.00 54.41 372 TYR A C 1
ATOM 3000 O O . TYR A 1 372 ? 4.519 -18.976 7.714 1.00 54.41 372 TYR A O 1
ATOM 3008 N N . TYR A 1 373 ? 6.639 -18.298 7.427 1.00 52.69 373 TYR A N 1
ATOM 3009 C CA . TYR A 1 373 ? 7.128 -18.952 8.634 1.00 52.69 373 TYR A CA 1
ATOM 3010 C C . TYR A 1 373 ? 7.619 -17.921 9.643 1.00 52.69 373 TYR A C 1
ATOM 3012 O O . TYR A 1 373 ? 8.287 -16.942 9.306 1.00 52.69 373 TYR A O 1
ATOM 3020 N N . ILE A 1 374 ? 7.284 -18.166 10.907 1.00 46.25 374 ILE A N 1
ATOM 3021 C CA . ILE A 1 374 ? 7.716 -17.371 12.051 1.00 46.25 374 ILE A CA 1
ATOM 3022 C C . ILE A 1 374 ? 8.647 -18.254 12.879 1.00 46.25 374 ILE A C 1
ATOM 3024 O O . ILE A 1 374 ? 8.242 -19.279 13.421 1.00 46.25 374 ILE A O 1
ATOM 3028 N N . THR A 1 375 ? 9.912 -17.861 12.950 1.00 49.56 375 THR A N 1
ATOM 3029 C CA . THR A 1 375 ? 10.866 -18.331 13.961 1.00 49.56 375 THR A CA 1
ATOM 3030 C C . THR A 1 375 ? 10.814 -17.402 15.174 1.00 49.56 375 THR A C 1
ATOM 3032 O O . THR A 1 375 ? 10.320 -16.281 15.063 1.00 49.56 375 THR A O 1
ATOM 3035 N N . GLY A 1 376 ? 11.336 -17.844 16.325 1.00 35.91 376 GLY A N 1
ATOM 3036 C CA . GLY A 1 376 ? 11.314 -17.064 17.574 1.00 35.91 376 GLY A CA 1
ATOM 3037 C C . GLY A 1 376 ? 11.850 -15.632 17.444 1.00 35.91 376 GLY A C 1
ATOM 3038 O O . GLY A 1 376 ? 11.342 -14.743 18.120 1.00 35.91 376 GLY A O 1
ATOM 3039 N N . ASP A 1 377 ? 12.780 -15.404 16.509 1.00 34.56 377 ASP A N 1
ATOM 3040 C CA . ASP A 1 377 ? 13.467 -14.119 16.333 1.00 34.56 377 ASP A CA 1
ATOM 3041 C C . ASP A 1 377 ? 13.219 -13.462 14.961 1.00 34.56 377 ASP A C 1
ATOM 3043 O O . ASP A 1 377 ? 13.705 -12.361 14.699 1.00 34.56 377 ASP A O 1
ATOM 3047 N N . SER A 1 378 ? 12.505 -14.120 14.039 1.00 45.25 378 SER A N 1
ATOM 3048 C CA . SER A 1 378 ? 12.249 -13.563 12.702 1.00 45.25 378 SER A CA 1
ATOM 3049 C C . SER A 1 378 ? 11.056 -14.207 12.001 1.00 45.25 378 SER A C 1
ATOM 3051 O O . SER A 1 378 ? 10.830 -15.407 12.128 1.00 45.25 378 SER A O 1
ATOM 3053 N N . GLY A 1 379 ? 10.315 -13.421 11.221 1.00 52.84 379 GLY A N 1
ATOM 3054 C CA . GLY A 1 379 ? 9.318 -13.920 10.278 1.00 52.84 379 GLY A CA 1
ATOM 3055 C C . GLY A 1 379 ? 9.777 -13.674 8.846 1.00 52.84 379 GLY A C 1
ATOM 3056 O O . GLY A 1 379 ? 10.281 -12.592 8.541 1.00 52.84 379 GLY A O 1
ATOM 3057 N N . SER A 1 380 ? 9.630 -14.665 7.973 1.00 54.47 380 SER A N 1
ATOM 3058 C CA . SER A 1 380 ? 9.919 -14.502 6.548 1.00 54.47 380 SER A CA 1
ATOM 3059 C C . SER A 1 380 ? 9.070 -15.434 5.695 1.00 54.47 380 SER A C 1
ATOM 3061 O O . SER A 1 380 ? 8.611 -16.483 6.142 1.00 54.47 380 SER A O 1
ATOM 3063 N N . TRP A 1 381 ? 8.869 -15.044 4.441 1.00 60.19 381 TRP A N 1
ATOM 3064 C CA . TRP A 1 381 ? 8.172 -15.866 3.459 1.00 60.19 381 TRP A CA 1
ATOM 3065 C C . TRP A 1 381 ? 9.127 -16.909 2.873 1.00 60.19 381 TRP A C 1
ATOM 3067 O O . TRP A 1 381 ? 10.175 -16.556 2.328 1.00 60.19 381 TRP A O 1
ATOM 3077 N N . ASP A 1 382 ? 8.750 -18.186 2.919 1.00 57.44 382 ASP A N 1
ATOM 3078 C CA . ASP A 1 382 ? 9.390 -19.238 2.135 1.00 57.44 382 ASP A CA 1
ATOM 3079 C C . ASP A 1 382 ? 8.990 -19.082 0.661 1.00 57.44 382 ASP A C 1
ATOM 3081 O O . ASP A 1 382 ? 7.993 -19.615 0.160 1.00 57.44 382 ASP A O 1
ATOM 3085 N N . PHE A 1 383 ? 9.771 -18.260 -0.038 1.00 51.69 383 PHE A N 1
ATOM 3086 C CA . PHE A 1 383 ? 9.651 -18.044 -1.469 1.00 51.69 383 PHE A CA 1
ATOM 3087 C C . PHE A 1 383 ? 10.852 -18.653 -2.197 1.00 51.69 383 PHE A C 1
ATOM 3089 O O . PHE A 1 383 ? 11.837 -17.976 -2.517 1.00 51.69 383 PHE A O 1
ATOM 3096 N N . SER A 1 384 ? 10.762 -19.943 -2.534 1.00 53.00 384 SER A N 1
ATOM 3097 C CA . SER A 1 384 ? 11.707 -20.546 -3.474 1.00 53.00 384 SER A CA 1
ATOM 3098 C C . SER A 1 384 ? 11.335 -20.163 -4.912 1.00 53.00 384 SER A C 1
ATOM 3100 O O . SER A 1 384 ? 10.339 -20.601 -5.493 1.00 53.00 384 SER A O 1
ATOM 3102 N N . LYS A 1 385 ? 12.174 -19.342 -5.555 1.00 47.41 385 LYS A N 1
ATOM 3103 C CA . LYS A 1 385 ? 12.136 -19.221 -7.018 1.00 47.41 385 LYS A CA 1
ATOM 3104 C C . LYS A 1 385 ? 12.474 -20.611 -7.557 1.00 47.41 385 LYS A C 1
ATOM 3106 O O . LYS A 1 385 ? 13.643 -20.981 -7.506 1.00 47.41 385 LYS A O 1
ATOM 3111 N N . LYS A 1 386 ? 11.496 -21.361 -8.082 1.00 47.00 386 LYS A N 1
ATOM 3112 C CA . LYS A 1 386 ? 11.651 -22.672 -8.761 1.00 47.00 386 LYS A CA 1
ATOM 3113 C C . LYS A 1 386 ? 12.536 -22.597 -10.028 1.00 47.00 386 LYS A C 1
ATOM 3115 O O . LYS A 1 386 ? 12.165 -23.066 -11.097 1.00 47.00 386 LYS A O 1
ATOM 3120 N N . ARG A 1 387 ? 13.705 -21.955 -9.961 1.00 39.19 387 ARG A N 1
ATOM 3121 C CA . ARG A 1 387 ? 14.617 -21.680 -11.081 1.00 39.19 387 ARG A CA 1
ATOM 3122 C C . ARG A 1 387 ? 15.589 -22.824 -11.362 1.00 39.19 387 ARG A C 1
ATOM 3124 O O . ARG A 1 387 ? 16.356 -22.734 -12.312 1.00 39.19 387 ARG A O 1
ATOM 3131 N N . SER A 1 388 ? 15.527 -23.909 -10.602 1.00 37.12 388 SER A N 1
ATOM 3132 C CA . SER A 1 388 ? 16.420 -25.052 -10.780 1.00 37.12 388 SER A CA 1
ATOM 3133 C C . SER A 1 388 ? 15.759 -26.350 -10.327 1.00 37.12 388 SER A C 1
ATOM 3135 O O . SER A 1 388 ? 16.232 -27.017 -9.416 1.00 37.12 388 SER A O 1
ATOM 3137 N N . ILE A 1 389 ? 14.694 -26.758 -11.022 1.00 34.69 389 ILE A N 1
ATOM 3138 C CA . ILE A 1 389 ? 14.543 -28.193 -11.280 1.00 34.69 389 ILE A CA 1
ATOM 3139 C C . ILE A 1 389 ? 15.587 -28.486 -12.355 1.00 34.69 389 ILE A C 1
ATOM 3141 O O . ILE A 1 389 ? 15.394 -28.187 -13.536 1.00 34.69 389 ILE A O 1
ATOM 3145 N N . ALA A 1 390 ? 16.761 -28.935 -11.914 1.00 37.56 390 ALA A N 1
ATOM 3146 C CA . ALA A 1 390 ? 17.798 -29.411 -12.805 1.00 37.56 390 ALA A CA 1
ATOM 3147 C C . ALA A 1 390 ? 17.169 -30.448 -13.744 1.00 37.56 390 ALA A C 1
ATOM 3149 O O . ALA A 1 390 ? 16.604 -31.439 -13.290 1.00 37.56 390 ALA A O 1
ATOM 3150 N N . LYS A 1 391 ? 17.256 -30.212 -15.058 1.00 38.09 391 LYS A N 1
ATOM 3151 C CA . LYS A 1 391 ? 17.125 -31.289 -16.038 1.00 38.09 391 LYS A CA 1
ATOM 3152 C C . LYS A 1 391 ? 18.144 -32.343 -15.629 1.00 38.09 391 LYS A C 1
ATOM 3154 O O . LYS A 1 391 ? 19.341 -32.124 -15.818 1.00 38.09 391 LYS A O 1
ATOM 3159 N N . GLU A 1 392 ? 17.680 -33.450 -15.058 1.00 34.78 392 GLU A N 1
ATOM 3160 C CA . GLU A 1 392 ? 18.478 -34.660 -14.956 1.00 34.78 392 GLU A CA 1
ATOM 3161 C C . GLU A 1 392 ? 19.069 -34.919 -16.341 1.00 34.78 392 GLU A C 1
ATOM 3163 O O . GLU A 1 392 ? 18.366 -35.190 -17.320 1.00 34.78 392 GLU A O 1
ATOM 3168 N N . ARG A 1 393 ? 20.389 -34.756 -16.445 1.00 34.81 393 ARG A N 1
ATOM 3169 C CA . ARG A 1 393 ? 21.146 -35.306 -17.557 1.00 34.81 393 ARG A CA 1
ATOM 3170 C C . ARG A 1 393 ? 20.897 -36.806 -17.499 1.00 34.81 393 ARG A C 1
ATOM 3172 O O . ARG A 1 393 ? 21.477 -37.477 -16.650 1.00 34.81 393 ARG A O 1
ATOM 3179 N N . LYS A 1 394 ? 20.061 -37.324 -18.403 1.00 34.72 394 LYS A N 1
ATOM 3180 C CA . LYS A 1 394 ? 20.090 -38.738 -18.777 1.00 34.72 394 LYS A CA 1
ATOM 3181 C C . LYS A 1 394 ? 21.539 -39.058 -19.139 1.00 34.72 394 LYS A C 1
ATOM 3183 O O . LYS A 1 394 ? 22.006 -38.693 -20.217 1.00 34.72 394 LYS A O 1
ATOM 3188 N N . ARG A 1 395 ? 22.270 -39.675 -18.210 1.00 31.27 395 ARG A N 1
ATOM 3189 C CA . ARG A 1 395 ? 23.489 -40.403 -18.538 1.00 31.27 395 ARG A CA 1
ATOM 3190 C C . ARG A 1 395 ? 23.035 -41.548 -19.430 1.00 31.27 395 ARG A C 1
ATOM 3192 O O . ARG A 1 395 ? 22.389 -42.479 -18.963 1.00 31.27 395 ARG A O 1
ATOM 3199 N N . VAL A 1 396 ? 23.310 -41.416 -20.721 1.00 38.34 396 VAL A N 1
ATOM 3200 C CA . VAL A 1 396 ? 23.360 -42.559 -21.625 1.00 38.34 396 VAL A CA 1
ATOM 3201 C C . VAL A 1 396 ? 24.521 -43.405 -21.120 1.00 38.34 396 VAL A C 1
ATOM 3203 O O . VAL A 1 396 ? 25.670 -42.967 -21.160 1.00 38.34 396 VAL A O 1
ATOM 3206 N N . ILE A 1 397 ? 24.192 -44.548 -20.529 1.00 35.88 397 ILE A N 1
ATOM 3207 C CA . ILE A 1 397 ? 25.149 -45.616 -20.274 1.00 35.88 397 ILE A CA 1
ATOM 3208 C C . ILE A 1 397 ? 25.287 -46.332 -21.618 1.00 35.88 397 ILE A C 1
ATOM 3210 O O . ILE A 1 397 ? 24.298 -46.874 -22.112 1.00 35.88 397 ILE A O 1
ATOM 3214 N N . ASN A 1 398 ? 26.475 -46.247 -22.214 1.00 35.75 398 ASN A N 1
ATOM 3215 C CA . ASN A 1 398 ? 26.957 -47.254 -23.155 1.00 35.75 398 ASN A CA 1
ATOM 3216 C C . ASN A 1 398 ? 27.753 -48.281 -22.361 1.00 35.75 398 ASN A C 1
ATOM 3218 O O . ASN A 1 398 ? 28.528 -47.831 -21.481 1.00 35.75 398 ASN A O 1
#

Foldseek 3Di:
DPDPDPCPVVQVPPPPPPPLPPQLFKAWAWAWDPDPDPVPTDIDIDIDGADPLQSVELLSSLLRVLSSDPVNNVDDRHVNVVLSVLSSVLRVVCCVPPSVVSYGDLVCSQVVVLVVCVVVVHDPPVSLVSSLVSLVVSLPDPPDDPVSSVSSVSSNVPRPPPDPDPPDDDDQPCRVDVPDPDHSLRVLVVLQVVLVVVLVVLVVLLVLLVVDVLQVVLLVCLVVDDPVQSVCQQQQHQADLSQDLVNCQRRVVSLLVSQLPDPPLVSLLLQLCQWPVSVVVQVPDPDHDDSVNSNVLSVVQADPVRRGDGNNPCVVVCVVPPDDDRHTGGCRCNGNNVSVDPDPVSVVSVVSNLVSQPQDPVQSVVDDPVQWDDDPVDIDGVRDPPPDPPPPPPPPDD

Radius of gyration: 35.74 Å; chains: 1; bounding box: 62×94×93 Å

Sequence (398 aa):
MKDKNKNWLSDYAPAEIAPLNSDPTTARISILSSHSRIEDKVTRVENLTIPPKLINDPLCLALISYCKSEDFLSQSPNTRKNKYDHFSNLFLFLDKHYGEQRMSDVTGIHPDYISYRKKKGQNISSCISTINVALKWYIEQKNNDPEHIARVKATQTRIPKISRNPSKPRPALSDLIESIEYDDVILIKSLRDFSVVMLKVMSEQRDYLLSFPEIIEAKSSLPKLSKDVRELIERGVNSSYKVSFDLTQKYIKPIWDAISSSNDGLLIERMLLNCSYTRSYIQNREDPITQEEQKEFLEQHLNSDGSLRSNSSDYFYKVAKKRNIVSAAKLSNLSYESLSQPTKVEEVLISLLLASERIQPSGQFELSIDNYYITGDSGSWDFSKKRSIAKERKRVIN

Secondary structure (DSSP, 8-state):
-----TTTTGGGS--------S-TTEEEEEEE---SSSTT--EEEEEEE--GGGTT-HHHHHHHHHHTSHHHHTS-HHHHHHHHHHHHHHHHHHHHHHTTTTS--TTTHHHHHHHHHHHTT--HHHHHHHHHHHHHHHHH-TTS-HHHHHHHHHHHHTS-------SSPPPPSGGG-TT----HHHHHHHHHHHHHHHHHHHHHHHHHHHT-HHHHHHHHHGGGS-HHHHHHHHTT--SSTTS-HHHIIIIIHHHHHHHHT-S-HHHHHHHHTTSHHHHHHHHT-SSPPPHHHHHHHHHTTB-TTSPBPPSTTTHHHHHTTT----PPP--TTSSHHHHHS--HHHHHHHHHHHHHS---HHHHTT--GGGEEEETTEEEE-----------------

Organism: Vibrio anguillarum (NCBI:txid55601)

pLDDT: mean 75.7, std 17.28, range [31.27, 96.81]